Protein AF-0000000080574917 (afdb_homodimer)

Secondary structure (DSSP, 8-state):
---SS-HHHHHHHHHHHHHHHHHHHHHHHHHHHHTT--HHHHHHHHHH---BEEGGGGSB-B-SS-B---TT---SHHHHHHHHHHHHHHHS---EEE-EETTT--S-HHHHHHHHHHTT-EE--EEEE-SSPPTT-SS--TT-STT-SSHHHHHHHHHHHHHHHHHHHHHT--EEEEE---EESSTTSS-HHHHHHHHHHHHHHHHHHS-TT-EEEEE--SSSS-SSEETT-SHHHHHHHHHHH-TTEEEEEETTSS-TT--HHHHHHHHHHTT-EEEEEE-B-SSSS--BPTTSS-HHHHHHHHHHHHHHHHHHGGG---EEEE---BSSS-HHHHHHHHHHHHHHHHHHHHTS-HHHHHHHHHTT-HHHHHHHHHH-/---SS-HHHHHHHHHHHHHHHHHHHHHHHHHHHHTT--HHHHHHHHHH---BEEGGGGSB-B-SS-B---TT---SHHHHHHHHHHHHHHHS---EEE-EETTT--S-HHHHHHHHHHTT-EE--EEEE-SSPPTT-SS--TT-STT-SSHHHHHHHHHHHHHHHHHHHHHT--EEEEE---EESSTTSS-HHHHHHHHHHHHHHHHHHS-TT-EEEEE--SSSS-SSEETT-SHHHHHHHHHHH-TTEEEEEETTSS-TT--HHHHHHHHHHTT-EEEEEE-B-SSSS--BPTTSS-HHHHHHHHHHHHHHHHHHGGG---EEEE---BSSS-HHHHHHHHHHHHHHHHHHHHTS-HHHHHHHHHTT-HHHHHHHHHH-

pLDDT: mean 95.9, std 3.7, range [70.69, 98.88]

Nearest PDB structures (foldseek):
  3m0y-assembly1_D  TM=9.945E-01  e=2.622E-53  Stutzerimonas stutzeri
  3itl-assembly1_C  TM=9.958E-01  e=3.123E-52  Stutzerimonas stutzeri
  3m0v-assembly1_C  TM=9.953E-01  e=8.233E-52  Stutzerimonas stutzeri
  3m0m-assembly1_C  TM=9.959E-01  e=1.267E-51  Stutzerimonas stutzeri
  4gjj-assembly1_B  TM=9.927E-01  e=5.647E-52  Stutzerimonas stutzeri

Organism: Ricinus communis (NCBI:txid3988)

Foldseek 3Di:
DDAPDDPVVVVVVCVVCVVVVVVVLVVVQVVLVVVVHHSVVLVVVLLPAAAAEELQLQFFDDDPVDFDGDPPGDPASLSSLNLQLNLCVVQVHHQEYEYEPPRHPDPDLLVVLVSSVVSNHAYEAYEYDLAADDVPRPDGCPQHALQDPDPVSNVSSLVRLLVRLVSCVSRPYAEYEYDIQHDAQDPPSDPLVSSLVSNLVSVLSSLVSHDPRHAYEYEAAQCPPHHPDDNRRDLVSQVVSQVVNDLRYAYEEEQQRDDPPDLVLVSLLVRLVVNRAAAYAAADDDHGPQQAAGCPVPLLSLLSNLLSVVVSCVVVDPVSDHHHYYGGHHRPDNSSVSVSRNSVSNSVSNSLSVSQPVVVLVVCVVVVVPVVNVVSSVVD/DDAPDDPVVVVVVCVVCVVVVVVVLVVVQVVLVVVVHHSVVLVVVLLPAAAAEELQLQFFDDDPVDFDGDPQGDPASLSSLNLQLNLCVVQVHHQEYEYEPPRHPDPDLLVVLVSSVVSNHAYEAYEYDLAADDVPDDDGCPQHAQQDPDPVSNVSSLVRLLVRLVSCVSRPYAEYEYDIQHDAQDPPSDPLVSSLVSNLVSVLSSLVSHDPRHAYEYEAAQCPPHHPDDNRRDLVSQVVSQVVNDLRYAYEEEPQRDDPPDLVLVSLLVRLVVNRAAAYAAADDDHGPQQAAGCPVPLLSLLSNLLSVVVSCVVVDPVSDHHHYYGGHHRPDNSSVSVSRNSVSNSVSNSLSVSQPVVVLVVCVVVVVPVVNVVSSVVD

Sequence (760 aa):
MTTLIDAGLVADHNAKLASQLEADYEALGGMLARRGQDIEALTALAQRFAVAVPSWGVGTGGTRFARFPGRGEPRNVFEKLDDCAVINQLTRATPAVSPHFPWDKPTDAKELRQKADDLGLAFDAVNSNTFQDQQGQEHTYKYGSLTATSSATRAQAVKHNIECIELGRELGSKALTVWVGDGANFPGQHNLRGALERYLDSMREIYAALPDDWNVFLEHKLFEPAFYATTIADWGTSFACATALGPKAKCLVDLGHHAPNTNIEMIVARLAQFGKLGGFHFNDSKYGDDDLDSGSINPFQLFLVFNELADAALREGPAFKPAYMLDQSHNVTDPVESLMNSAVEVQRAYVQAALVDRAQLAGLQESNDVLLSAQALKQAMTTLIDAGLVADHNAKLASQLEADYEALGGMLARRGQDIEALTALAQRFAVAVPSWGVGTGGTRFARFPGRGEPRNVFEKLDDCAVINQLTRATPAVSPHFPWDKPTDAKELRQKADDLGLAFDAVNSNTFQDQQGQEHTYKYGSLTATSSATRAQAVKHNIECIELGRELGSKALTVWVGDGANFPGQHNLRGALERYLDSMREIYAALPDDWNVFLEHKLFEPAFYATTIADWGTSFACATALGPKAKCLVDLGHHAPNTNIEMIVARLAQFGKLGGFHFNDSKYGDDDLDSGSINPFQLFLVFNELADAALREGPAFKPAYMLDQSHNVTDPVESLMNSAVEVQRAYVQAALVDRAQLAGLQESNDVLLSAQALKQA

Solvent-accessible surface area (backbone atoms only — not comparable to full-atom values): 38764 Å² total; per-residue (Å²): 112,62,68,88,61,59,64,64,59,53,48,54,57,46,60,74,47,42,64,61,52,50,51,51,50,50,54,50,34,53,56,35,45,77,71,76,39,57,52,67,60,50,50,52,51,52,65,69,44,64,35,24,40,35,48,74,23,56,28,63,26,64,57,101,83,50,66,56,76,64,89,85,56,53,88,45,58,70,47,32,49,51,55,47,36,48,42,18,73,74,64,66,34,31,52,24,35,24,46,44,35,71,86,46,62,64,98,45,56,65,58,52,38,48,53,30,50,46,42,58,35,46,43,40,46,28,30,44,64,42,64,59,72,57,91,88,54,89,58,68,29,89,76,13,18,49,40,25,77,47,64,66,30,22,49,54,40,36,50,49,44,47,49,43,50,53,53,26,52,67,46,62,24,49,32,38,36,48,50,69,45,30,49,20,70,45,68,46,31,53,56,64,50,59,35,49,51,36,30,50,55,39,46,47,57,42,58,70,67,49,57,90,82,31,36,37,26,37,38,34,34,42,54,68,79,12,74,56,39,26,70,38,29,35,70,38,53,26,47,54,50,20,62,74,70,36,92,47,31,15,26,32,48,42,67,23,28,56,54,63,89,61,56,60,43,55,50,54,28,51,29,48,73,72,71,29,53,32,28,36,31,46,24,17,54,91,90,35,79,57,28,34,46,30,44,72,79,49,42,66,57,49,28,47,38,32,38,41,49,52,52,44,36,68,72,59,35,87,77,55,69,60,44,46,26,43,43,45,42,27,46,88,55,59,24,60,61,45,51,42,51,20,52,50,42,52,49,48,23,51,49,35,36,68,56,41,57,59,69,59,41,50,51,27,32,64,69,62,38,49,69,58,11,30,45,46,59,69,69,66,112,62,69,88,63,58,64,65,58,54,50,54,57,47,58,75,47,42,64,62,52,51,51,50,50,49,54,50,33,54,56,35,45,77,71,77,39,56,53,67,60,50,51,52,50,53,65,69,46,66,34,24,40,36,50,74,22,56,28,63,27,65,58,101,84,51,67,56,78,65,88,82,57,54,90,47,58,70,47,32,48,51,54,46,37,48,42,19,71,73,64,65,35,32,52,25,34,24,48,44,36,72,86,47,62,63,96,45,55,64,58,51,38,48,53,31,52,46,42,59,37,46,44,40,44,29,31,44,62,44,64,59,72,56,91,89,54,90,58,68,28,88,75,14,17,48,39,24,77,47,64,66,30,22,50,53,39,36,50,50,47,46,50,44,51,53,53,26,51,67,46,60,26,49,33,39,37,47,51,68,46,32,50,21,70,45,69,44,30,52,56,66,49,59,35,49,52,37,30,49,57,37,47,47,58,42,58,70,68,50,56,90,83,31,36,38,26,36,37,34,33,41,54,68,80,12,74,56,38,26,71,39,28,34,69,39,54,26,46,53,50,20,63,73,70,36,90,47,30,16,28,31,48,41,67,22,28,56,54,62,90,60,58,61,45,55,50,53,27,50,29,47,74,72,71,29,53,33,28,36,31,46,24,18,52,90,89,36,78,58,27,34,48,30,44,72,78,50,42,66,58,50,28,48,38,32,38,40,49,51,53,45,35,68,74,58,36,89,78,55,70,60,43,45,26,44,44,44,42,27,44,90,53,60,25,59,60,44,52,42,52,20,53,49,40,52,49,49,22,51,48,36,35,68,55,42,56,60,69,60,40,50,52,27,34,64,69,62,38,49,69,60,11,30,45,46,60,68,70,66

InterPro domains:
  IPR013022 Xylose isomerase-like, TIM barrel domain [PF01261] (100-291)
  IPR036237 Xylose isomerase-like superfamily [SSF51658] (48-379)
  IPR050337 L-rhamnose isomerase [PTHR30268] (18-380)

Radius of gyration: 29.16 Å; Cα contacts (8 Å, |Δi|>4): 1435; chains: 2; bounding box: 65×93×61 Å

Structure (mmCIF, N/CA/C/O backbone):
data_AF-0000000080574917-model_v1
#
loop_
_entity.id
_entity.type
_entity.pdbx_description
1 polymer 'Xylose isomerase-like TIM barrel domain-containing protein'
#
loop_
_atom_site.group_PDB
_atom_site.id
_atom_site.type_symbol
_atom_site.label_atom_id
_atom_site.label_alt_id
_atom_site.label_comp_id
_atom_site.label_asym_id
_atom_site.label_entity_id
_atom_site.label_seq_id
_atom_site.pdbx_PDB_ins_code
_atom_site.Cartn_x
_atom_site.Cartn_y
_atom_site.Cartn_z
_atom_site.occupancy
_atom_site.B_iso_or_equiv
_atom_site.auth_seq_id
_atom_site.auth_comp_id
_atom_site.auth_asym_id
_atom_site.auth_atom_id
_atom_site.pdbx_PDB_model_num
ATOM 1 N N . MET A 1 1 ? -6.426 42.688 14.945 1 70.94 1 MET A N 1
ATOM 2 C CA . MET A 1 1 ? -6.539 41.312 15.391 1 70.94 1 MET A CA 1
ATOM 3 C C . MET A 1 1 ? -6.77 41.25 16.891 1 70.94 1 MET A C 1
ATOM 5 O O . MET A 1 1 ? -6.031 41.844 17.672 1 70.94 1 MET A O 1
ATOM 9 N N . THR A 1 2 ? -7.926 40.719 17.203 1 81.25 2 THR A N 1
ATOM 10 C CA . THR A 1 2 ? -8.242 40.531 18.625 1 81.25 2 THR A CA 1
ATOM 11 C C . THR A 1 2 ? -7.426 39.375 19.203 1 81.25 2 THR A C 1
ATOM 13 O O . THR A 1 2 ? -7.355 38.312 18.625 1 81.25 2 THR A O 1
ATOM 16 N N . THR A 1 3 ? -6.66 39.75 20.281 1 85.94 3 THR A N 1
ATOM 17 C CA . THR A 1 3 ? -5.914 38.719 20.984 1 85.94 3 THR A CA 1
ATOM 18 C C . THR A 1 3 ? -6.625 38.312 22.281 1 85.94 3 THR A C 1
ATOM 20 O O . THR A 1 3 ? -7.207 39.156 22.953 1 85.94 3 THR A O 1
ATOM 23 N N . LEU A 1 4 ? -6.598 37.031 22.484 1 87.75 4 LEU A N 1
ATOM 24 C CA . LEU A 1 4 ? -7.328 36.531 23.641 1 87.75 4 LEU A CA 1
ATOM 25 C C . LEU A 1 4 ? -6.445 36.531 24.891 1 87.75 4 LEU A C 1
ATOM 27 O O . LEU A 1 4 ? -6.945 36.625 26.016 1 87.75 4 LEU A O 1
ATOM 31 N N . ILE A 1 5 ? -5.207 36.312 24.734 1 91.69 5 ILE A N 1
ATOM 32 C CA . ILE A 1 5 ? -4.246 36.531 25.812 1 91.69 5 ILE A CA 1
ATOM 33 C C . ILE A 1 5 ? -3.664 37.938 25.719 1 91.69 5 ILE A C 1
ATOM 35 O O . ILE A 1 5 ? -3.277 38.406 24.641 1 91.69 5 ILE A O 1
ATOM 39 N N . ASP A 1 6 ? -3.553 38.5 26.844 1 94.06 6 ASP A N 1
ATOM 40 C CA . ASP A 1 6 ? -3.043 39.875 26.906 1 94.06 6 ASP A CA 1
ATOM 41 C C . ASP A 1 6 ? -1.64 39.938 26.312 1 94.06 6 ASP A C 1
ATOM 43 O O . ASP A 1 6 ? -0.731 39.25 26.734 1 94.06 6 ASP A O 1
ATOM 47 N N . ALA A 1 7 ? -1.527 40.875 25.391 1 92.69 7 ALA A N 1
ATOM 48 C CA . ALA A 1 7 ? -0.253 41.031 24.703 1 92.69 7 ALA A CA 1
ATOM 49 C C . ALA A 1 7 ? 0.843 41.5 25.656 1 92.69 7 ALA A C 1
ATOM 51 O O . ALA A 1 7 ? 2.006 41.125 25.5 1 92.69 7 ALA A O 1
ATOM 52 N N . GLY A 1 8 ? 0.473 42.312 26.562 1 94.31 8 GLY A N 1
ATOM 53 C CA . GLY A 1 8 ? 1.434 42.75 27.562 1 94.31 8 GLY A CA 1
ATOM 54 C C . GLY A 1 8 ? 1.952 41.625 28.438 1 94.31 8 GLY A C 1
ATOM 55 O O . GLY A 1 8 ? 3.146 41.562 28.734 1 94.31 8 GLY A O 1
ATOM 56 N N . LEU A 1 9 ? 1.037 40.812 28.781 1 95.12 9 LEU A N 1
ATOM 57 C CA . LEU A 1 9 ? 1.429 39.656 29.578 1 95.12 9 LEU A CA 1
ATOM 58 C C . LEU A 1 9 ? 2.416 38.781 28.828 1 95.12 9 LEU A C 1
ATOM 60 O O . LEU A 1 9 ? 3.412 38.344 29.391 1 95.12 9 LEU A O 1
ATOM 64 N N . VAL A 1 10 ? 2.121 38.531 27.625 1 93.81 10 VAL A N 1
ATOM 65 C CA . VAL A 1 10 ? 3.002 37.719 26.781 1 93.81 10 VAL A CA 1
ATOM 66 C C . VAL A 1 10 ? 4.359 38.406 26.656 1 93.81 10 VAL A C 1
ATOM 68 O O . VAL A 1 10 ? 5.402 37.781 26.797 1 93.81 10 VAL A O 1
ATOM 71 N N . ALA A 1 11 ? 4.359 39.688 26.422 1 95.19 11 ALA A N 1
ATOM 72 C CA . ALA A 1 11 ? 5.59 40.469 26.281 1 95.19 11 ALA A CA 1
ATOM 73 C C . ALA A 1 11 ? 6.418 40.406 27.562 1 95.19 11 ALA A C 1
ATOM 75 O O . ALA A 1 11 ? 7.645 40.281 27.516 1 95.19 11 ALA A O 1
ATOM 76 N N . ASP A 1 12 ? 5.758 40.531 28.656 1 96.56 12 ASP A N 1
ATOM 77 C CA . ASP A 1 12 ? 6.438 40.469 29.953 1 96.56 12 ASP A CA 1
ATOM 78 C C . ASP A 1 12 ? 7.121 39.125 30.156 1 96.56 12 ASP A C 1
ATOM 80 O O . ASP A 1 12 ? 8.258 39.062 30.625 1 96.56 12 ASP A O 1
ATOM 84 N N . HIS A 1 13 ? 6.402 38.156 29.875 1 95.12 13 HIS A N 1
ATOM 85 C CA . HIS A 1 13 ? 6.977 36.844 30.016 1 95.12 13 HIS A CA 1
ATOM 86 C C . HIS A 1 13 ? 8.164 36.656 29.078 1 95.12 13 HIS A C 1
ATOM 88 O O . HIS A 1 13 ? 9.203 36.125 29.484 1 95.12 13 HIS A O 1
ATOM 94 N N . ASN A 1 14 ? 8.062 37.062 27.859 1 94.88 14 ASN A N 1
ATOM 95 C CA . ASN A 1 14 ? 9.125 36.938 26.859 1 94.88 14 ASN A CA 1
ATOM 96 C C . ASN A 1 14 ? 10.367 37.75 27.266 1 94.88 14 ASN A C 1
ATOM 98 O O . ASN A 1 14 ? 11.492 37.312 27.031 1 94.88 14 ASN A O 1
ATOM 102 N N . ALA A 1 15 ? 10.125 38.844 27.828 1 96.81 15 ALA A N 1
ATOM 103 C CA . ALA A 1 15 ? 11.234 39.719 28.234 1 96.81 15 ALA A CA 1
ATOM 104 C C . ALA A 1 15 ? 12.141 39 29.234 1 96.81 15 ALA A C 1
ATOM 106 O O . ALA A 1 15 ? 13.359 39.188 29.219 1 96.81 15 ALA A O 1
ATOM 107 N N . LYS A 1 16 ? 11.57 38.188 30.047 1 96.88 16 LYS A N 1
ATOM 108 C CA . LYS A 1 16 ? 12.328 37.438 31.062 1 96.88 16 LYS A CA 1
ATOM 109 C C . LYS A 1 16 ? 13.242 36.406 30.422 1 96.88 16 LYS A C 1
ATOM 111 O O . LYS A 1 16 ? 14.258 36.031 31 1 96.88 16 LYS A O 1
ATOM 116 N N . LEU A 1 17 ? 12.852 35.969 29.281 1 95 17 LEU A N 1
ATOM 117 C CA . LEU A 1 17 ? 13.57 34.875 28.625 1 95 17 LEU A CA 1
ATOM 118 C C . LEU A 1 17 ? 14.438 35.406 27.484 1 95 17 LEU A C 1
ATOM 120 O O . LEU A 1 17 ? 15.242 34.656 26.922 1 95 17 LEU A O 1
ATOM 124 N N . ALA A 1 18 ? 14.367 36.688 27.156 1 96.38 18 ALA A N 1
ATOM 125 C CA . ALA A 1 18 ? 14.922 37.281 25.938 1 96.38 18 ALA A CA 1
ATOM 126 C C . ALA A 1 18 ? 16.438 37.156 25.906 1 96.38 18 ALA A C 1
ATOM 128 O O . ALA A 1 18 ? 17.016 36.844 24.859 1 96.38 18 ALA A O 1
ATOM 129 N N . SER A 1 19 ? 17.094 37.344 26.984 1 96.38 19 SER A N 1
ATOM 130 C CA . SER A 1 19 ? 18.547 37.312 27.016 1 96.38 19 SER A CA 1
ATOM 131 C C . SER A 1 19 ? 19.094 35.938 26.719 1 96.38 19 SER A C 1
ATOM 133 O O . SER A 1 19 ? 20.062 35.781 25.984 1 96.38 19 SER A O 1
ATOM 135 N N . GLN A 1 20 ? 18.531 35 27.312 1 95.62 20 GLN A N 1
ATOM 136 C CA . GLN A 1 20 ? 18.953 33.625 27.062 1 95.62 20 GLN A CA 1
ATOM 137 C C . GLN A 1 20 ? 18.703 33.219 25.609 1 95.62 20 GLN A C 1
ATOM 139 O O . GLN A 1 20 ? 19.547 32.562 24.984 1 95.62 20 GLN A O 1
ATOM 144 N N . LEU A 1 21 ? 17.531 33.562 25.109 1 94.81 21 LEU A N 1
ATOM 145 C CA . LEU A 1 21 ? 17.203 33.281 23.719 1 94.81 21 LEU A CA 1
ATOM 146 C C . LEU A 1 21 ? 18.203 33.938 22.766 1 94.81 21 LEU A C 1
ATOM 148 O O . LEU A 1 21 ? 18.656 33.281 21.812 1 94.81 21 LEU A O 1
ATOM 152 N N . GLU A 1 22 ? 18.516 35.156 23.031 1 96.56 22 GLU A N 1
ATOM 153 C CA . GLU A 1 22 ? 19.469 35.875 22.188 1 96.56 22 GLU A CA 1
ATOM 154 C C . GLU A 1 22 ? 20.844 35.219 22.219 1 96.56 22 GLU A C 1
ATOM 156 O O . GLU A 1 22 ? 21.5 35.094 21.188 1 96.56 22 GLU A O 1
ATOM 161 N N . ALA A 1 23 ? 21.266 34.781 23.328 1 96.75 23 ALA A N 1
ATOM 162 C CA . ALA A 1 23 ? 22.547 34.094 23.453 1 96.75 23 ALA A CA 1
ATOM 163 C C . ALA A 1 23 ? 22.562 32.812 22.656 1 96.75 23 ALA A C 1
ATOM 165 O O . ALA A 1 23 ? 23.531 32.531 21.938 1 96.75 23 ALA A O 1
ATOM 166 N N . ASP A 1 24 ? 21.547 32.094 22.844 1 95.88 24 ASP A N 1
ATOM 167 C CA . ASP A 1 24 ? 21.438 30.828 22.109 1 95.88 24 ASP A CA 1
ATOM 168 C C . ASP A 1 24 ? 21.375 31.062 20.609 1 95.88 24 ASP A C 1
ATOM 170 O O . ASP A 1 24 ? 21.984 30.312 19.828 1 95.88 24 ASP A O 1
ATOM 174 N N . TYR A 1 25 ? 20.578 32.031 20.203 1 96.81 25 TYR A N 1
ATOM 175 C CA . TYR A 1 25 ? 20.438 32.375 18.797 1 96.81 25 TYR A CA 1
ATOM 176 C C . TYR A 1 25 ? 21.797 32.75 18.203 1 96.81 25 TYR A C 1
ATOM 178 O O . TYR A 1 25 ? 22.141 32.281 17.109 1 96.81 25 TYR A O 1
ATOM 186 N N . GLU A 1 26 ? 22.547 33.5 18.906 1 97 26 GLU A N 1
ATOM 187 C CA . GLU A 1 26 ? 23.859 33.906 18.438 1 97 26 GLU A CA 1
ATOM 188 C C . GLU A 1 26 ? 24.812 32.719 18.344 1 97 26 GLU A C 1
ATOM 190 O O . GLU A 1 26 ? 25.562 32.594 17.375 1 97 26 GLU A O 1
ATOM 195 N N . ALA A 1 27 ? 24.797 31.953 19.328 1 96.56 27 ALA A N 1
ATOM 196 C CA . ALA A 1 27 ? 25.641 30.766 19.328 1 96.56 27 ALA A CA 1
ATOM 197 C C . ALA A 1 27 ? 25.312 29.844 18.156 1 96.56 27 ALA A C 1
ATOM 199 O O . ALA A 1 27 ? 26.203 29.375 17.453 1 96.56 27 ALA A O 1
ATOM 200 N N . LEU A 1 28 ? 24.031 29.625 17.969 1 95.88 28 LEU A N 1
ATOM 201 C CA . LEU A 1 28 ? 23.562 28.797 16.859 1 95.88 28 LEU A CA 1
ATOM 202 C C . LEU A 1 28 ? 23.938 29.438 15.523 1 95.88 28 LEU A C 1
ATOM 204 O O . LEU A 1 28 ? 24.344 28.734 14.594 1 95.88 28 LEU A O 1
ATOM 208 N N . GLY A 1 29 ? 23.719 30.688 15.461 1 96.88 29 GLY A N 1
ATOM 209 C CA . GLY A 1 29 ? 24.109 31.406 14.25 1 96.88 29 GLY A CA 1
ATOM 210 C C . GLY A 1 29 ? 25.562 31.219 13.883 1 96.88 29 GLY A C 1
ATOM 211 O O . GLY A 1 29 ? 25.906 31.031 12.711 1 96.88 29 GLY A O 1
ATOM 212 N N . GLY A 1 30 ? 26.469 31.312 14.828 1 96.06 30 GLY A N 1
ATOM 213 C CA . GLY A 1 30 ? 27.891 31.062 14.586 1 96.06 30 GLY A CA 1
ATOM 214 C C . GLY A 1 30 ? 28.172 29.656 14.086 1 96.06 30 GLY A C 1
ATOM 215 O O . GLY A 1 30 ? 28.938 29.469 13.141 1 96.06 30 GLY A O 1
ATOM 216 N N . MET A 1 31 ? 27.594 28.734 14.703 1 93.94 31 MET A N 1
ATOM 217 C CA . MET A 1 31 ? 27.766 27.344 14.297 1 93.94 31 MET A CA 1
ATOM 218 C C . MET A 1 31 ? 27.281 27.141 12.867 1 93.94 31 MET A C 1
ATOM 220 O O . MET A 1 31 ? 27.969 26.5 12.062 1 93.94 31 MET A O 1
ATOM 224 N N . LEU A 1 32 ? 26.094 27.609 12.578 1 95.62 32 LEU A N 1
ATOM 225 C CA . LEU A 1 32 ? 25.484 27.469 11.258 1 95.62 32 LEU A CA 1
ATOM 226 C C . LEU A 1 32 ? 26.344 28.156 10.195 1 95.62 32 LEU A C 1
ATOM 228 O O . LEU A 1 32 ? 26.531 27.625 9.102 1 95.62 32 LEU A O 1
ATOM 232 N N . ALA A 1 33 ? 26.891 29.266 10.57 1 95.56 33 ALA A N 1
ATOM 233 C CA . ALA A 1 33 ? 27.734 30 9.633 1 95.56 33 ALA A CA 1
ATOM 234 C C . ALA A 1 33 ? 28.969 29.188 9.25 1 95.56 33 ALA A C 1
ATOM 236 O O . ALA A 1 33 ? 29.406 29.219 8.094 1 95.56 33 ALA A O 1
ATOM 237 N N . ARG A 1 34 ? 29.484 28.438 10.133 1 94.12 34 ARG A N 1
ATOM 238 C CA . ARG A 1 34 ? 30.656 27.609 9.867 1 94.12 34 ARG A CA 1
ATOM 239 C C . ARG A 1 34 ? 30.312 26.453 8.93 1 94.12 34 ARG A C 1
ATOM 241 O O . ARG A 1 34 ? 31.203 25.859 8.305 1 94.12 34 ARG A O 1
ATOM 248 N N . ARG A 1 35 ? 29.047 26.234 8.812 1 90.88 35 ARG A N 1
ATOM 249 C CA . ARG A 1 35 ? 28.578 25.156 7.934 1 90.88 35 ARG A CA 1
ATOM 250 C C . ARG A 1 35 ? 27.984 25.734 6.645 1 90.88 35 ARG A C 1
ATOM 252 O O . ARG A 1 35 ? 27.328 25.016 5.891 1 90.88 35 ARG A O 1
ATOM 259 N N . GLY A 1 36 ? 28.094 27 6.516 1 92.38 36 GLY A N 1
ATOM 260 C CA . GLY A 1 36 ? 27.641 27.625 5.293 1 92.38 36 GLY A CA 1
ATOM 261 C C . GLY A 1 36 ? 26.141 27.938 5.309 1 92.38 36 GLY A C 1
ATOM 262 O O . GLY A 1 36 ? 25.531 28.094 4.254 1 92.38 36 GLY A O 1
ATOM 263 N N . GLN A 1 37 ? 25.578 27.984 6.535 1 94.69 37 GLN A N 1
ATOM 264 C CA . GLN A 1 37 ? 24.141 28.266 6.684 1 94.69 37 GLN A CA 1
ATOM 265 C C . GLN A 1 37 ? 23.906 29.625 7.312 1 94.69 37 GLN A C 1
ATOM 267 O O . GLN A 1 37 ? 24.688 30.062 8.164 1 94.69 37 GLN A O 1
ATOM 272 N N . ASP A 1 38 ? 22.875 30.297 6.836 1 96.94 38 ASP A N 1
ATOM 273 C CA . ASP A 1 38 ? 22.5 31.609 7.348 1 96.94 38 ASP A CA 1
ATOM 274 C C . ASP A 1 38 ? 21.281 31.516 8.273 1 96.94 38 ASP A C 1
ATOM 276 O O . ASP A 1 38 ? 20.172 31.25 7.812 1 96.94 38 ASP A O 1
ATOM 280 N N . ILE A 1 39 ? 21.469 31.797 9.492 1 96.75 39 ILE A N 1
ATOM 281 C CA . ILE A 1 39 ? 20.406 31.641 10.484 1 96.75 39 ILE A CA 1
ATOM 282 C C . ILE A 1 39 ? 19.25 32.594 10.148 1 96.75 39 ILE A C 1
ATOM 284 O O . ILE A 1 39 ? 18.094 32.281 10.422 1 96.75 39 ILE A O 1
ATOM 288 N N . GLU A 1 40 ? 19.562 33.75 9.562 1 97.94 40 GLU A N 1
ATOM 289 C CA . GLU A 1 40 ? 18.5 34.688 9.203 1 97.94 40 GLU A CA 1
ATOM 290 C C . GLU A 1 40 ? 17.609 34.094 8.109 1 97.94 40 GLU A C 1
ATOM 292 O O . GLU A 1 40 ? 16.391 34.281 8.141 1 97.94 40 GLU A O 1
ATOM 297 N N . ALA A 1 41 ? 18.219 33.5 7.16 1 97.44 41 ALA A N 1
ATOM 298 C CA . ALA A 1 41 ? 17.469 32.844 6.094 1 97.44 41 ALA A CA 1
ATOM 299 C C . ALA A 1 41 ? 16.594 31.719 6.648 1 97.44 41 ALA A C 1
ATOM 301 O O . ALA A 1 41 ? 15.445 31.547 6.234 1 97.44 41 ALA A O 1
ATOM 302 N N . LEU A 1 42 ? 17.125 30.922 7.559 1 97 42 LEU A N 1
ATOM 303 C CA . LEU A 1 42 ? 16.391 29.828 8.18 1 97 42 LEU A CA 1
ATOM 304 C C . LEU A 1 42 ? 15.234 30.359 9.023 1 97 42 LEU A C 1
ATOM 306 O O . LEU A 1 42 ? 14.148 29.766 9.039 1 97 42 LEU A O 1
ATOM 310 N N . THR A 1 43 ? 15.508 31.422 9.75 1 97.5 43 THR A N 1
ATOM 311 C CA . THR A 1 43 ? 14.461 32.031 10.555 1 97.5 43 THR A CA 1
ATOM 312 C C . THR A 1 43 ? 13.336 32.562 9.672 1 97.5 43 THR A C 1
ATOM 314 O O . THR A 1 43 ? 12.156 32.375 9.992 1 97.5 43 THR A O 1
ATOM 317 N N . ALA A 1 44 ? 13.711 33.188 8.547 1 97.62 44 ALA A N 1
ATOM 318 C CA . ALA A 1 44 ? 12.711 33.656 7.594 1 97.62 44 ALA A CA 1
ATOM 319 C C . ALA A 1 44 ? 11.883 32.5 7.047 1 97.62 44 ALA A C 1
ATOM 321 O O . ALA A 1 44 ? 10.672 32.625 6.844 1 97.62 44 ALA A O 1
ATOM 322 N N . LEU A 1 45 ? 12.57 31.422 6.793 1 96.56 45 LEU A N 1
ATOM 323 C CA . LEU A 1 45 ? 11.891 30.219 6.332 1 96.56 45 LEU A CA 1
ATOM 324 C C . LEU A 1 45 ? 10.875 29.734 7.363 1 96.56 45 LEU A C 1
ATOM 326 O O . LEU A 1 45 ? 9.742 29.391 7.012 1 96.56 45 LEU A O 1
ATOM 330 N N . ALA A 1 46 ? 11.258 29.688 8.586 1 97.06 46 ALA A N 1
ATOM 331 C CA . ALA A 1 46 ? 10.375 29.281 9.68 1 97.06 46 ALA A CA 1
ATOM 332 C C . ALA A 1 46 ? 9.156 30.188 9.766 1 97.06 46 ALA A C 1
ATOM 334 O O . ALA A 1 46 ? 8.039 29.734 10.016 1 97.06 46 ALA A O 1
ATOM 335 N N . GLN A 1 47 ? 9.383 31.453 9.492 1 96.69 47 GLN A N 1
ATOM 336 C CA . GLN A 1 47 ? 8.328 32.469 9.609 1 96.69 47 GLN A CA 1
ATOM 337 C C . GLN A 1 47 ? 7.273 32.281 8.523 1 96.69 47 GLN A C 1
ATOM 339 O O . GLN A 1 47 ? 6.109 32.625 8.711 1 96.69 47 GLN A O 1
ATOM 344 N N . ARG A 1 48 ? 7.652 31.656 7.457 1 95 48 ARG A N 1
ATOM 345 C CA . ARG A 1 48 ? 6.742 31.484 6.324 1 95 48 ARG A CA 1
ATOM 346 C C . ARG A 1 48 ? 5.965 30.188 6.441 1 95 48 ARG A C 1
ATOM 348 O O . ARG A 1 48 ? 4.977 29.969 5.727 1 95 48 ARG A O 1
ATOM 355 N N . PHE A 1 49 ? 6.402 29.344 7.305 1 96.88 49 PHE A N 1
ATOM 356 C CA . PHE A 1 49 ? 5.758 28.047 7.465 1 96.88 49 PHE A CA 1
ATOM 357 C C . PHE A 1 49 ? 4.383 28.203 8.109 1 96.88 49 PHE A C 1
ATOM 359 O O . PHE A 1 49 ? 4.199 29.031 9 1 96.88 49 PHE A O 1
ATOM 366 N N . ALA A 1 50 ? 3.412 27.453 7.645 1 97.81 50 ALA A N 1
ATOM 367 C CA . ALA A 1 50 ? 2.084 27.406 8.258 1 97.81 50 ALA A CA 1
ATOM 368 C C . ALA A 1 50 ? 1.517 26 8.25 1 97.81 50 ALA A C 1
ATOM 370 O O . ALA A 1 50 ? 1.699 25.25 7.281 1 97.81 50 ALA A O 1
ATOM 371 N N . VAL A 1 51 ? 0.872 25.625 9.297 1 98.62 51 VAL A N 1
ATOM 372 C CA . VAL A 1 51 ? 0.132 24.359 9.414 1 98.62 51 VAL A CA 1
ATOM 373 C C . VAL A 1 51 ? -1.229 24.625 10.055 1 98.62 51 VAL A C 1
ATOM 375 O O . VAL A 1 51 ? -1.333 25.391 11.016 1 98.62 51 VAL A O 1
ATOM 378 N N . ALA A 1 52 ? -2.244 24.078 9.5 1 98.69 52 ALA A N 1
ATOM 379 C CA . ALA A 1 52 ? -3.598 24.328 9.992 1 98.69 52 ALA A CA 1
ATOM 380 C C . ALA A 1 52 ? -3.889 23.469 11.227 1 98.69 52 ALA A C 1
ATOM 382 O O . ALA A 1 52 ? -3.291 22.406 11.406 1 98.69 52 ALA A O 1
ATOM 383 N N . VAL A 1 53 ? -4.812 24 12.008 1 98.25 53 VAL A N 1
ATOM 384 C CA . VAL A 1 53 ? -5.273 23.281 13.195 1 98.25 53 VAL A CA 1
ATOM 385 C C . VAL A 1 53 ? -6.672 22.719 12.945 1 98.25 53 VAL A C 1
ATOM 387 O O . VAL A 1 53 ? -7.531 23.391 12.375 1 98.25 53 VAL A O 1
ATOM 390 N N . PRO A 1 54 ? -6.816 21.453 13.32 1 97.81 54 PRO A N 1
ATOM 391 C CA . PRO A 1 54 ? -8.172 20.906 13.203 1 97.81 54 PRO A CA 1
ATOM 392 C C . PRO A 1 54 ? -9.117 21.438 14.281 1 97.81 54 PRO A C 1
ATOM 394 O O . PRO A 1 54 ? -8.789 21.406 15.469 1 97.81 54 PRO A O 1
ATOM 397 N N . SER A 1 55 ? -10.32 21.844 13.906 1 97.25 55 SER A N 1
ATOM 398 C CA . SER A 1 55 ? -11.297 22.344 14.867 1 97.25 55 SER A CA 1
ATOM 399 C C . SER A 1 55 ? -11.609 21.281 15.922 1 97.25 55 SER A C 1
ATOM 401 O O . SER A 1 55 ? -11.789 21.609 17.094 1 97.25 55 SER A O 1
ATOM 403 N N . TRP A 1 56 ? -11.609 20.078 15.562 1 94.81 56 TRP A N 1
ATOM 404 C CA . TRP A 1 56 ? -11.984 19 16.469 1 94.81 56 TRP A CA 1
ATOM 405 C C . TRP A 1 56 ? -10.859 18.688 17.453 1 94.81 56 TRP A C 1
ATOM 407 O O . TRP A 1 56 ? -11.07 18.016 18.469 1 94.81 56 TRP A O 1
ATOM 417 N N . GLY A 1 57 ? -9.672 19.203 17.141 1 95.5 57 GLY A N 1
ATOM 418 C CA . GLY A 1 57 ? -8.508 18.891 17.969 1 95.5 57 GLY A CA 1
ATOM 419 C C . GLY A 1 57 ? -8.43 19.734 19.219 1 95.5 57 GLY A C 1
ATOM 420 O O . GLY A 1 57 ? -7.637 19.453 20.125 1 95.5 57 GLY A O 1
ATOM 421 N N . VAL A 1 58 ? -9.211 20.781 19.375 1 95.56 58 VAL A N 1
ATOM 422 C CA . VAL A 1 58 ? -9.109 21.688 20.516 1 95.56 58 VAL A CA 1
ATOM 423 C C . VAL A 1 58 ? -10.031 21.203 21.625 1 95.56 58 VAL A C 1
ATOM 425 O O . VAL A 1 58 ? -10.047 21.781 22.719 1 95.56 58 VAL A O 1
ATOM 428 N N . GLY A 1 59 ? -10.812 20.203 21.391 1 92.12 59 GLY A N 1
ATOM 429 C CA . GLY A 1 59 ? -11.547 19.5 22.438 1 92.12 59 GLY A CA 1
ATOM 430 C C . GLY A 1 59 ? -10.883 18.188 22.859 1 92.12 59 GLY A C 1
ATOM 431 O O . GLY A 1 59 ? -10.055 17.656 22.125 1 92.12 59 GLY A O 1
ATOM 432 N N . THR A 1 60 ? -11.281 17.812 24.094 1 89.88 60 THR A N 1
ATOM 433 C CA . THR A 1 60 ? -10.734 16.547 24.562 1 89.88 60 THR A CA 1
ATOM 434 C C . THR A 1 60 ? -11.289 15.375 23.75 1 89.88 60 THR A C 1
ATOM 436 O O . THR A 1 60 ? -12.5 15.289 23.531 1 89.88 60 THR A O 1
ATOM 439 N N . GLY A 1 61 ? -10.32 14.602 23.266 1 88.56 61 GLY A N 1
ATOM 440 C CA . GLY A 1 61 ? -10.727 13.391 22.562 1 88.56 61 GLY A CA 1
ATOM 441 C C . GLY A 1 61 ? -11.117 12.266 23.516 1 88.56 61 GLY A C 1
ATOM 442 O O . GLY A 1 61 ? -11.469 12.508 24.672 1 88.56 61 GLY A O 1
ATOM 443 N N . GLY A 1 62 ? -11.258 11.086 22.953 1 84.38 62 GLY A N 1
ATOM 444 C CA . GLY A 1 62 ? -11.586 9.922 23.766 1 84.38 62 GLY A CA 1
ATOM 445 C C . GLY A 1 62 ? -11.164 8.609 23.141 1 84.38 62 GLY A C 1
ATOM 446 O O . GLY A 1 62 ? -10.602 8.602 22.047 1 84.38 62 GLY A O 1
ATOM 447 N N . THR A 1 63 ? -11.148 7.648 24.078 1 79.38 63 THR A N 1
ATOM 448 C CA . THR A 1 63 ? -10.992 6.273 23.625 1 79.38 63 THR A CA 1
ATOM 449 C C . THR A 1 63 ? -12.344 5.574 23.531 1 79.38 63 THR A C 1
ATOM 451 O O . THR A 1 63 ? -13.383 6.191 23.781 1 79.38 63 THR A O 1
ATOM 454 N N . ARG A 1 64 ? -12.297 4.379 22.984 1 78.69 64 ARG A N 1
ATOM 455 C CA . ARG A 1 64 ? -13.523 3.584 22.953 1 78.69 64 ARG A CA 1
ATOM 456 C C . ARG A 1 64 ? -14.039 3.318 24.375 1 78.69 64 ARG A C 1
ATOM 458 O O . ARG A 1 64 ? -15.188 2.93 24.547 1 78.69 64 ARG A O 1
ATOM 465 N N . PHE A 1 65 ? -13.195 3.6 25.406 1 77.69 65 PHE A N 1
ATOM 466 C CA . PHE A 1 65 ? -13.508 3.193 26.766 1 77.69 65 PHE A CA 1
ATOM 467 C C . PHE A 1 65 ? -13.852 4.402 27.625 1 77.69 65 PHE A C 1
ATOM 469 O O . PHE A 1 65 ? -14.625 4.293 28.594 1 77.69 65 PHE A O 1
ATOM 476 N N . ALA A 1 66 ? -13.141 5.504 27.312 1 75.56 66 ALA A N 1
ATOM 477 C CA . ALA A 1 66 ? -13.297 6.598 28.266 1 75.56 66 ALA A CA 1
ATOM 478 C C . ALA A 1 66 ? -12.945 7.938 27.609 1 75.56 66 ALA A C 1
ATOM 480 O O . ALA A 1 66 ? -12.312 7.977 26.562 1 75.56 66 ALA A O 1
ATOM 481 N N . ARG A 1 67 ? -13.539 8.992 28.109 1 86.25 67 ARG A N 1
ATOM 482 C CA . ARG A 1 67 ? -13.18 10.383 27.859 1 86.25 67 ARG A CA 1
ATOM 483 C C . ARG A 1 67 ? -12.961 11.148 29.156 1 86.25 67 ARG A C 1
ATOM 485 O O . ARG A 1 67 ? -13.625 10.875 30.156 1 86.25 67 ARG A O 1
ATOM 492 N N . PHE A 1 68 ? -11.945 12.023 29.219 1 86.88 68 PHE A N 1
ATOM 493 C CA . PHE A 1 68 ? -11.633 12.797 30.422 1 86.88 68 PHE A CA 1
ATOM 494 C C . PHE A 1 68 ? -11.758 14.289 30.141 1 86.88 68 PHE A C 1
ATOM 496 O O . PHE A 1 68 ? -10.758 15.008 30.109 1 86.88 68 PHE A O 1
ATOM 503 N N . PRO A 1 69 ? -12.961 14.758 29.984 1 85.69 69 PRO A N 1
ATOM 504 C CA . PRO A 1 69 ? -13.164 16.172 29.672 1 85.69 69 PRO A CA 1
ATOM 505 C C . PRO A 1 69 ? -12.555 17.109 30.703 1 85.69 69 PRO A C 1
ATOM 507 O O . PRO A 1 69 ? -12.594 16.812 31.906 1 85.69 69 PRO A O 1
ATOM 510 N N . GLY A 1 70 ? -11.875 18.156 30.266 1 81.69 70 GLY A N 1
ATOM 511 C CA . GLY A 1 70 ? -11.32 19.172 31.141 1 81.69 70 GLY A CA 1
ATOM 512 C C . GLY A 1 70 ? -12.219 20.391 31.281 1 81.69 70 GLY A C 1
ATOM 513 O O . GLY A 1 70 ? -13.273 20.469 30.656 1 81.69 70 GLY A O 1
ATOM 514 N N . ARG A 1 71 ? -11.82 21.266 32.125 1 85.12 71 ARG A N 1
ATOM 515 C CA . ARG A 1 71 ? -12.531 22.531 32.281 1 85.12 71 ARG A CA 1
ATOM 516 C C . ARG A 1 71 ? -12.328 23.438 31.078 1 85.12 71 ARG A C 1
ATOM 518 O O . ARG A 1 71 ? -11.227 23.5 30.531 1 85.12 71 ARG A O 1
ATOM 525 N N . GLY A 1 72 ? -13.438 24.047 30.562 1 86.88 72 GLY A N 1
ATOM 526 C CA . GLY A 1 72 ? -13.312 25.062 29.531 1 86.88 72 GLY A CA 1
ATOM 527 C C . GLY A 1 72 ? -13.305 24.5 28.125 1 86.88 72 GLY A C 1
ATOM 528 O O . GLY A 1 72 ? -12.852 25.156 27.188 1 86.88 72 GLY A O 1
ATOM 529 N N . GLU A 1 73 ? -13.75 23.281 28 1 90.56 73 GLU A N 1
ATOM 530 C CA . GLU A 1 73 ? -13.844 22.734 26.656 1 90.56 73 GLU A CA 1
ATOM 531 C C . GLU A 1 73 ? -14.758 23.594 25.781 1 90.56 73 GLU A C 1
ATOM 533 O O . GLU A 1 73 ? -15.805 24.047 26.234 1 90.56 73 GLU A O 1
ATOM 538 N N . PRO A 1 74 ? -14.312 23.75 24.578 1 94.56 74 PRO A N 1
ATOM 539 C CA . PRO A 1 74 ? -15.172 24.547 23.703 1 94.56 74 PRO A CA 1
ATOM 540 C C . PRO A 1 74 ? -16.516 23.875 23.422 1 94.56 74 PRO A C 1
ATOM 542 O O . PRO A 1 74 ? -16.578 22.656 23.25 1 94.56 74 PRO A O 1
ATOM 545 N N . ARG A 1 75 ? -17.688 24.703 23.484 1 92.38 75 ARG A N 1
ATOM 546 C CA . ARG A 1 75 ? -19.047 24.188 23.375 1 92.38 75 ARG A CA 1
ATOM 547 C C . ARG A 1 75 ? -19.578 24.328 21.938 1 92.38 75 ARG A C 1
ATOM 549 O O . ARG A 1 75 ? -20.562 23.703 21.578 1 92.38 75 ARG A O 1
ATOM 556 N N . ASN A 1 76 ? -18.875 25.062 21.094 1 94.81 76 ASN A N 1
ATOM 557 C CA . ASN A 1 76 ? -19.281 25.312 19.719 1 94.81 76 ASN A CA 1
ATOM 558 C C . ASN A 1 76 ? -18.109 25.812 18.875 1 94.81 76 ASN A C 1
ATOM 560 O O . ASN A 1 76 ? -17.016 26 19.391 1 94.81 76 ASN A O 1
ATOM 564 N N . VAL A 1 77 ? -18.422 26.016 17.562 1 97.12 77 VAL A N 1
ATOM 565 C CA . VAL A 1 77 ? -17.359 26.297 16.594 1 97.12 77 VAL A CA 1
ATOM 566 C C . VAL A 1 77 ? -16.75 27.672 16.891 1 97.12 77 VAL A C 1
ATOM 568 O O . VAL A 1 77 ? -15.555 27.891 16.672 1 97.12 77 VAL A O 1
ATOM 571 N N . PHE A 1 78 ? -17.484 28.609 17.422 1 97.12 78 PHE A N 1
ATOM 572 C CA . PHE A 1 78 ? -16.969 29.938 17.734 1 97.12 78 PHE A CA 1
ATOM 573 C C . PHE A 1 78 ? -15.945 29.859 18.875 1 97.12 78 PHE A C 1
ATOM 575 O O . PHE A 1 78 ? -14.883 30.469 18.797 1 97.12 78 PHE A O 1
ATOM 582 N N . GLU A 1 79 ? -16.281 29.078 19.859 1 96.81 79 GLU A N 1
ATOM 583 C CA . GLU A 1 79 ? -15.344 28.875 20.969 1 96.81 79 GLU A CA 1
ATOM 584 C C . GLU A 1 79 ? -14.133 28.078 20.516 1 96.81 79 GLU A C 1
ATOM 586 O O . GLU A 1 79 ? -13.016 28.281 21 1 96.81 79 GLU A O 1
ATOM 591 N N . LYS A 1 80 ? -14.367 27.094 19.641 1 97.75 80 LYS A N 1
ATOM 592 C CA . LYS A 1 80 ? -13.234 26.375 19.047 1 97.75 80 LYS A CA 1
ATOM 593 C C . LYS A 1 80 ? -12.281 27.344 18.359 1 97.75 80 LYS A C 1
ATOM 595 O O . LYS A 1 80 ? -11.062 27.219 18.469 1 97.75 80 LYS A O 1
ATOM 600 N N . LEU A 1 81 ? -12.812 28.328 17.641 1 98.06 81 LEU A N 1
ATOM 601 C CA . LEU A 1 81 ? -11.984 29.328 16.984 1 98.06 81 LEU A CA 1
ATOM 602 C C . LEU A 1 81 ? -11.188 30.141 18 1 98.06 81 LEU A C 1
ATOM 604 O O . LEU A 1 81 ? -10.047 30.516 17.734 1 98.06 81 LEU A O 1
ATOM 608 N N . ASP A 1 82 ? -11.812 30.453 19.156 1 97.69 82 ASP A N 1
ATOM 609 C CA . ASP A 1 82 ? -11.086 31.141 20.203 1 97.69 82 ASP A CA 1
ATOM 610 C C . ASP A 1 82 ? -9.836 30.359 20.609 1 97.69 82 ASP A C 1
ATOM 612 O O . ASP A 1 82 ? -8.75 30.938 20.734 1 97.69 82 ASP A O 1
ATOM 616 N N . ASP A 1 83 ? -10.031 29.094 20.859 1 97.56 83 ASP A N 1
ATOM 617 C CA . ASP A 1 83 ? -8.906 28.25 21.234 1 97.56 83 ASP A CA 1
ATOM 618 C C . ASP A 1 83 ? -7.852 28.188 20.141 1 97.56 83 ASP A C 1
ATOM 620 O O . ASP A 1 83 ? -6.652 28.266 20.406 1 97.56 83 ASP A O 1
ATOM 624 N N . CYS A 1 84 ? -8.281 28.062 18.875 1 98.25 84 CYS A N 1
ATOM 625 C CA . CYS A 1 84 ? -7.359 28.047 17.734 1 98.25 84 CYS A CA 1
ATOM 626 C C . CYS A 1 84 ? -6.582 29.359 17.656 1 98.25 84 CYS A C 1
ATOM 628 O O . CYS A 1 84 ? -5.395 29.359 17.328 1 98.25 84 CYS A O 1
ATOM 630 N N . ALA A 1 85 ? -7.23 30.438 17.938 1 98.06 85 ALA A N 1
ATOM 631 C CA . ALA A 1 85 ? -6.582 31.75 17.922 1 98.06 85 ALA A CA 1
ATOM 632 C C . ALA A 1 85 ? -5.48 31.828 18.984 1 98.06 85 ALA A C 1
ATOM 634 O O . ALA A 1 85 ? -4.434 32.438 18.75 1 98.06 85 ALA A O 1
ATOM 635 N N . VAL A 1 86 ? -5.766 31.281 20.141 1 97.25 86 VAL A N 1
ATOM 636 C CA . VAL A 1 86 ? -4.766 31.234 21.203 1 97.25 86 VAL A CA 1
ATOM 637 C C . VAL A 1 86 ? -3.537 30.469 20.734 1 97.25 86 VAL A C 1
ATOM 639 O O . VAL A 1 86 ? -2.402 30.906 20.922 1 97.25 86 VAL A O 1
ATOM 642 N N . ILE A 1 87 ? -3.764 29.312 20.125 1 97.94 87 ILE A N 1
ATOM 643 C CA . ILE A 1 87 ? -2.668 28.5 19.594 1 97.94 87 ILE A CA 1
ATOM 644 C C . ILE A 1 87 ? -1.847 29.328 18.609 1 97.94 87 ILE A C 1
ATOM 646 O O . ILE A 1 87 ? -0.617 29.359 18.688 1 97.94 87 ILE A O 1
ATOM 650 N N . ASN A 1 88 ? -2.525 30.016 17.703 1 97.88 88 ASN A N 1
ATOM 651 C CA . ASN A 1 88 ? -1.832 30.828 16.703 1 97.88 88 ASN A CA 1
ATOM 652 C C . ASN A 1 88 ? -1.107 32 17.344 1 97.88 88 ASN A C 1
ATOM 654 O O . ASN A 1 88 ? -0.011 32.375 16.922 1 97.88 88 ASN A O 1
ATOM 658 N N . GLN A 1 89 ? -1.734 32.656 18.312 1 96.62 89 GLN A N 1
ATOM 659 C CA . GLN A 1 89 ? -1.101 33.781 19.016 1 96.62 89 GLN A CA 1
ATOM 660 C C . GLN A 1 89 ? 0.226 33.344 19.641 1 96.62 89 GLN A C 1
ATOM 662 O O . GLN A 1 89 ? 1.211 34.094 19.578 1 96.62 89 GLN A O 1
ATOM 667 N N . LEU A 1 90 ? 0.256 32.156 20.141 1 96.06 90 LEU A N 1
ATOM 668 C CA . LEU A 1 90 ? 1.402 31.75 20.938 1 96.06 90 LEU A CA 1
ATOM 669 C C . LEU A 1 90 ? 2.449 31.062 20.078 1 96.06 90 LEU A C 1
ATOM 671 O O . LEU A 1 90 ? 3.645 31.125 20.375 1 96.06 90 LEU A O 1
ATOM 675 N N . THR A 1 91 ? 2.047 30.391 19.047 1 96.19 91 THR A N 1
ATOM 676 C CA . THR A 1 91 ? 3.008 29.656 18.219 1 96.19 91 THR A CA 1
ATOM 677 C C . THR A 1 91 ? 3.365 30.453 16.969 1 96.19 91 THR A C 1
ATOM 679 O O . THR A 1 91 ? 4.445 30.266 16.406 1 96.19 91 THR A O 1
ATOM 682 N N . ARG A 1 92 ? 2.414 31.25 16.438 1 96.19 92 ARG A N 1
ATOM 683 C CA . ARG A 1 92 ? 2.527 32.062 15.234 1 96.19 92 ARG A CA 1
ATOM 684 C C . ARG A 1 92 ? 2.752 31.172 14.008 1 96.19 92 ARG A C 1
ATOM 686 O O . ARG A 1 92 ? 3.393 31.594 13.039 1 96.19 92 ARG A O 1
ATOM 693 N N . ALA A 1 93 ? 2.285 29.938 14.039 1 98.06 93 ALA A N 1
ATOM 694 C CA . ALA A 1 93 ? 2.525 29 12.945 1 98.06 93 ALA A CA 1
ATOM 695 C C . ALA A 1 93 ? 1.22 28.375 12.469 1 98.06 93 ALA A C 1
ATOM 697 O O . ALA A 1 93 ? 1.223 27.531 11.562 1 98.06 93 ALA A O 1
ATOM 698 N N . THR A 1 94 ? 0.123 28.75 13.062 1 98.5 94 THR A N 1
ATOM 699 C CA . THR A 1 94 ? -1.133 28.062 12.781 1 98.5 94 THR A CA 1
ATOM 700 C C . THR A 1 94 ? -2.221 29.062 12.398 1 98.5 94 THR A C 1
ATOM 702 O O . THR A 1 94 ? -3.262 29.141 13.055 1 98.5 94 THR A O 1
ATOM 705 N N . PRO A 1 95 ? -2.068 29.703 11.266 1 98.25 95 PRO A N 1
ATOM 706 C CA . PRO A 1 95 ? -2.982 30.797 10.906 1 98.25 95 PRO A CA 1
ATOM 707 C C . PRO A 1 95 ? -4.297 30.297 10.32 1 98.25 95 PRO A C 1
ATOM 709 O O . PRO A 1 95 ? -5.184 31.094 10 1 98.25 95 PRO A O 1
ATOM 712 N N . ALA A 1 96 ? -4.453 28.969 10.164 1 98.44 96 ALA A N 1
ATOM 713 C CA . ALA A 1 96 ? -5.664 28.453 9.523 1 98.44 96 ALA A CA 1
ATOM 714 C C . ALA A 1 96 ? -6.285 27.328 10.352 1 98.44 96 ALA A C 1
ATOM 716 O O . ALA A 1 96 ? -5.59 26.656 11.117 1 98.44 96 ALA A O 1
ATOM 717 N N . VAL A 1 97 ? -7.605 27.203 10.219 1 98.62 97 VAL A N 1
ATOM 718 C CA . VAL A 1 97 ? -8.375 26.172 10.906 1 98.62 97 VAL A CA 1
ATOM 719 C C . VAL A 1 97 ? -9.102 25.297 9.883 1 98.62 97 VAL A C 1
ATOM 721 O O . VAL A 1 97 ? -9.602 25.797 8.875 1 98.62 97 VAL A O 1
ATOM 724 N N . SER A 1 98 ? -9.102 24.031 10.086 1 98.19 98 SER A N 1
ATOM 725 C CA . SER A 1 98 ? -9.867 23.078 9.273 1 98.19 98 SER A CA 1
ATOM 726 C C . SER A 1 98 ? -11.133 22.625 9.992 1 98.19 98 SER A C 1
ATOM 728 O O . SER A 1 98 ? -11.062 21.922 11 1 98.19 98 SER A O 1
ATOM 730 N N . PRO A 1 99 ? -12.258 22.969 9.477 1 98.12 99 PRO A N 1
ATOM 731 C CA . PRO A 1 99 ? -13.5 22.562 10.125 1 98.12 99 PRO A CA 1
ATOM 732 C C . PRO A 1 99 ? -13.992 21.203 9.656 1 98.12 99 PRO A C 1
ATOM 734 O O . PRO A 1 99 ? -13.531 20.688 8.633 1 98.12 99 PRO A O 1
ATOM 737 N N . HIS A 1 100 ? -14.828 20.609 10.445 1 97.44 100 HIS A N 1
ATOM 738 C CA . HIS A 1 100 ? -15.445 19.312 10.172 1 97.44 100 HIS A CA 1
ATOM 739 C C . HIS A 1 100 ? -16.969 19.422 10.227 1 97.44 100 HIS A C 1
ATOM 741 O O . HIS A 1 100 ? -17.547 19.641 11.297 1 97.44 100 HIS A O 1
ATOM 747 N N . PHE A 1 101 ? -17.578 19.188 9.078 1 97.56 101 PHE A N 1
ATOM 748 C CA . PHE A 1 101 ? -19.031 19.328 9.016 1 97.56 101 PHE A CA 1
ATOM 749 C C . PHE A 1 101 ? -19.719 17.984 9.078 1 97.56 101 PHE A C 1
ATOM 751 O O . PHE A 1 101 ? -19.266 17.016 8.453 1 97.56 101 PHE A O 1
ATOM 758 N N . PRO A 1 102 ? -20.859 17.828 9.906 1 95.94 102 PRO A N 1
ATOM 759 C CA . PRO A 1 102 ? -21.672 18.938 10.438 1 95.94 102 PRO A CA 1
ATOM 760 C C . PRO A 1 102 ? -21.281 19.312 11.859 1 95.94 102 PRO A C 1
ATOM 762 O O . PRO A 1 102 ? -21.922 20.172 12.469 1 95.94 102 PRO A O 1
ATOM 765 N N . TRP A 1 103 ? -20.172 18.75 12.406 1 93.88 103 TRP A N 1
ATOM 766 C CA . TRP A 1 103 ? -19.781 19.047 13.781 1 93.88 103 TRP A CA 1
ATOM 767 C C . TRP A 1 103 ? -19.609 20.547 13.984 1 93.88 103 TRP A C 1
ATOM 769 O O . TRP A 1 103 ? -19.875 21.062 15.07 1 93.88 103 TRP A O 1
ATOM 779 N N . ASP A 1 104 ? -19.172 21.266 12.922 1 96.88 104 ASP A N 1
ATOM 780 C CA . ASP A 1 104 ? -18.844 22.688 12.992 1 96.88 104 ASP A CA 1
ATOM 781 C C . ASP A 1 104 ? -19.797 23.531 12.141 1 96.88 104 ASP A C 1
ATOM 783 O O . ASP A 1 104 ? -19.453 24.625 11.719 1 96.88 104 ASP A O 1
ATOM 787 N N . LYS A 1 105 ? -20.922 22.969 11.797 1 95.81 105 LYS A N 1
ATOM 788 C CA . LYS A 1 105 ? -21.859 23.703 10.961 1 95.81 105 LYS A CA 1
ATOM 789 C C . LYS A 1 105 ? -22.391 24.922 11.695 1 95.81 105 LYS A C 1
ATOM 791 O O . LYS A 1 105 ? -23.031 24.797 12.742 1 95.81 105 LYS A O 1
ATOM 796 N N . PRO A 1 106 ? -22.203 26.125 11.141 1 95.31 106 PRO A N 1
ATOM 797 C CA . PRO A 1 106 ? -22.734 27.328 11.773 1 95.31 106 PRO A CA 1
ATOM 798 C C . PRO A 1 106 ? -24.172 27.625 11.359 1 95.31 106 PRO A C 1
ATOM 800 O O . PRO A 1 106 ? -24.625 27.156 10.312 1 95.31 106 PRO A O 1
ATOM 803 N N . THR A 1 107 ? -24.828 28.406 12.258 1 93.75 107 THR A N 1
ATOM 804 C CA . THR A 1 107 ? -26.125 28.938 11.867 1 93.75 107 THR A CA 1
ATOM 805 C C . THR A 1 107 ? -25.984 29.938 10.719 1 93.75 107 THR A C 1
ATOM 807 O O . THR A 1 107 ? -26.828 29.969 9.82 1 93.75 107 THR A O 1
ATOM 810 N N . ASP A 1 108 ? -24.922 30.672 10.703 1 95.69 108 ASP A N 1
ATOM 811 C CA . ASP A 1 108 ? -24.609 31.672 9.695 1 95.69 108 ASP A CA 1
ATOM 812 C C . ASP A 1 108 ? -23.125 31.641 9.328 1 95.69 108 ASP A C 1
ATOM 814 O O . ASP A 1 108 ? -22.281 32.094 10.102 1 95.69 108 ASP A O 1
ATOM 818 N N . ALA A 1 109 ? -22.859 31.203 8.109 1 96.75 109 ALA A N 1
ATOM 819 C CA . ALA A 1 109 ? -21.484 31.062 7.645 1 96.75 109 ALA A CA 1
ATOM 820 C C . ALA A 1 109 ? -20.766 32.406 7.609 1 96.75 109 ALA A C 1
ATOM 822 O O . ALA A 1 109 ? -19.562 32.5 7.863 1 96.75 109 ALA A O 1
ATOM 823 N N . LYS A 1 110 ? -21.469 33.469 7.328 1 96.75 110 LYS A N 1
ATOM 824 C CA . LYS A 1 110 ? -20.891 34.781 7.277 1 96.75 110 LYS A CA 1
ATOM 825 C C . LYS A 1 110 ? -20.406 35.25 8.656 1 96.75 110 LYS A C 1
ATOM 827 O O . LYS A 1 110 ? -19.359 35.875 8.781 1 96.75 110 LYS A O 1
ATOM 832 N N . GLU A 1 111 ? -21.234 34.969 9.594 1 97.38 111 GLU A N 1
ATOM 833 C CA . GLU A 1 111 ? -20.844 35.281 10.961 1 97.38 111 GLU A CA 1
ATOM 834 C C . GLU A 1 111 ? -19.594 34.531 11.375 1 97.38 111 GLU A C 1
ATOM 836 O O . GLU A 1 111 ? -18.719 35.094 12.047 1 97.38 111 GLU A O 1
ATOM 841 N N . LEU A 1 112 ? -19.562 33.281 11.055 1 97.88 112 LEU A N 1
ATOM 842 C CA . LEU A 1 112 ? -18.391 32.469 11.375 1 97.88 112 LEU A CA 1
ATOM 843 C C . LEU A 1 112 ? -17.156 33 10.68 1 97.88 112 LEU A C 1
ATOM 845 O O . LEU A 1 112 ? -16.078 33.094 11.297 1 97.88 112 LEU A O 1
ATOM 849 N N . ARG A 1 113 ? -17.219 33.344 9.438 1 97.5 113 ARG A N 1
ATOM 850 C CA . ARG A 1 113 ? -16.109 33.938 8.688 1 97.5 113 ARG A CA 1
ATOM 851 C C . ARG A 1 113 ? -15.625 35.219 9.328 1 97.5 113 ARG A C 1
ATOM 853 O O . ARG A 1 113 ? -14.414 35.469 9.43 1 97.5 113 ARG A O 1
ATOM 860 N N . GLN A 1 114 ? -16.578 36.031 9.703 1 97.31 114 GLN A N 1
ATOM 861 C CA . GLN A 1 114 ? -16.219 37.312 10.344 1 97.31 114 GLN A CA 1
ATOM 862 C C . GLN A 1 114 ? -15.477 37.062 11.656 1 97.31 114 GLN A C 1
ATOM 864 O O . GLN A 1 114 ? -14.5 37.75 11.961 1 97.31 114 GLN A O 1
ATOM 869 N N . LYS A 1 115 ? -16 36.156 12.406 1 97.19 115 LYS A N 1
ATOM 870 C CA . LYS A 1 115 ? -15.328 35.781 13.648 1 97.19 115 LYS A CA 1
ATOM 871 C C . LYS A 1 115 ? -13.883 35.375 13.383 1 97.19 115 LYS A C 1
ATOM 873 O O . LYS A 1 115 ? -12.969 35.781 14.102 1 97.19 115 LYS A O 1
ATOM 878 N N . ALA A 1 116 ? -13.672 34.531 12.398 1 97.94 116 ALA A N 1
ATOM 879 C CA . ALA A 1 116 ? -12.336 34.094 12.031 1 97.94 116 ALA A CA 1
ATOM 880 C C . ALA A 1 116 ? -11.453 35.25 11.625 1 97.94 116 ALA A C 1
ATOM 882 O O . ALA A 1 116 ? -10.312 35.375 12.078 1 97.94 116 ALA A O 1
ATOM 883 N N . ASP A 1 117 ? -11.992 36.156 10.844 1 97.25 117 ASP A N 1
ATOM 884 C CA . ASP A 1 117 ? -11.273 37.344 10.406 1 97.25 117 ASP A CA 1
ATOM 885 C C . ASP A 1 117 ? -10.844 38.188 11.594 1 97.25 117 ASP A C 1
ATOM 887 O O . ASP A 1 117 ? -9.703 38.656 11.648 1 97.25 117 ASP A O 1
ATOM 891 N N . ASP A 1 118 ? -11.781 38.344 12.5 1 97.31 118 ASP A N 1
ATOM 892 C CA . ASP A 1 118 ? -11.5 39.156 13.688 1 97.31 118 ASP A CA 1
ATOM 893 C C . ASP A 1 118 ? -10.344 38.562 14.484 1 97.31 118 ASP A C 1
ATOM 895 O O . ASP A 1 118 ? -9.586 39.281 15.133 1 97.31 118 ASP A O 1
ATOM 899 N N . LEU A 1 119 ? -10.211 37.25 14.461 1 97.5 119 LEU A N 1
ATOM 900 C CA . LEU A 1 119 ? -9.203 36.562 15.227 1 97.5 119 LEU A CA 1
ATOM 901 C C . LEU A 1 119 ? -7.922 36.375 14.414 1 97.5 119 LEU A C 1
ATOM 903 O O . LEU A 1 119 ? -6.945 35.812 14.906 1 97.5 119 LEU A O 1
ATOM 907 N N . GLY A 1 120 ? -7.926 36.812 13.148 1 96.38 120 GLY A N 1
ATOM 908 C CA . GLY A 1 120 ? -6.777 36.625 12.273 1 96.38 120 GLY A CA 1
ATOM 909 C C . GLY A 1 120 ? -6.594 35.219 11.797 1 96.38 120 GLY A C 1
ATOM 910 O O . GLY A 1 120 ? -5.465 34.75 11.602 1 96.38 120 GLY A O 1
ATOM 911 N N . LEU A 1 121 ? -7.66 34.438 11.742 1 98.12 121 LEU A N 1
ATOM 912 C CA . LEU A 1 121 ? -7.645 33.062 11.289 1 98.12 121 LEU A CA 1
ATOM 913 C C . LEU A 1 121 ? -8.32 32.938 9.93 1 98.12 121 LEU A C 1
ATOM 915 O O . LEU A 1 121 ? -9.195 33.719 9.578 1 98.12 121 LEU A O 1
ATOM 919 N N . ALA A 1 122 ? -7.855 32.031 9.125 1 97.94 122 ALA A N 1
ATOM 920 C CA . ALA A 1 122 ? -8.508 31.609 7.883 1 97.94 122 ALA A CA 1
ATOM 921 C C . ALA A 1 122 ? -8.953 30.141 7.961 1 97.94 122 ALA A C 1
ATOM 923 O O . ALA A 1 122 ? -8.688 29.453 8.953 1 97.94 122 ALA A O 1
ATOM 924 N N . PHE A 1 123 ? -9.719 29.75 6.98 1 98.31 123 PHE A N 1
ATOM 925 C CA . PHE A 1 123 ? -10.133 28.359 6.906 1 98.31 123 PHE A CA 1
ATOM 926 C C . PHE A 1 123 ? -9.391 27.625 5.793 1 98.31 123 PHE A C 1
ATOM 928 O O . PHE A 1 123 ? -9.297 28.125 4.672 1 98.31 123 PHE A O 1
ATOM 935 N N . ASP A 1 124 ? -8.773 26.516 6.152 1 96.94 124 ASP A N 1
ATOM 936 C CA . ASP A 1 124 ? -8.109 25.641 5.18 1 96.94 124 ASP A CA 1
ATOM 937 C C . ASP A 1 124 ? -9.102 24.656 4.555 1 96.94 124 ASP A C 1
ATOM 939 O O . ASP A 1 124 ? -10.227 25.047 4.211 1 96.94 124 ASP A O 1
ATOM 943 N N . ALA A 1 125 ? -8.758 23.422 4.344 1 97.62 125 ALA A N 1
ATOM 944 C CA . ALA A 1 125 ? -9.672 22.422 3.775 1 97.62 125 ALA A CA 1
ATOM 945 C C . ALA A 1 125 ? -10.82 22.141 4.73 1 97.62 125 ALA A C 1
ATOM 947 O O . ALA A 1 125 ? -10.625 22.062 5.945 1 97.62 125 ALA A O 1
ATOM 948 N N . VAL A 1 126 ? -11.984 21.969 4.16 1 98.44 126 VAL A N 1
ATOM 949 C CA . VAL A 1 126 ? -13.117 21.531 4.965 1 98.44 126 VAL A CA 1
ATOM 950 C C . VAL A 1 126 ? -13.242 20 4.887 1 98.44 126 VAL A C 1
ATOM 952 O O . VAL A 1 126 ? -12.789 19.391 3.916 1 98.44 126 VAL A O 1
ATOM 955 N N . ASN A 1 127 ? -13.773 19.453 5.93 1 98.38 127 ASN A N 1
ATOM 956 C CA . ASN A 1 127 ? -13.93 18 6.008 1 98.38 127 ASN A CA 1
ATOM 957 C C . ASN A 1 127 ? -15.398 17.594 6.078 1 98.38 127 ASN A C 1
ATOM 959 O O . ASN A 1 127 ? -16.203 18.281 6.719 1 98.38 127 ASN A O 1
ATOM 963 N N . SER A 1 128 ? -15.711 16.547 5.441 1 97.75 128 SER A N 1
ATOM 964 C CA . SER A 1 128 ? -17.062 16 5.508 1 97.75 128 SER A CA 1
ATOM 965 C C . SER A 1 128 ? -17.125 14.797 6.449 1 97.75 128 SER A C 1
ATOM 967 O O . SER A 1 128 ? -16.188 14 6.512 1 97.75 128 SER A O 1
ATOM 969 N N . ASN A 1 129 ? -18.172 14.734 7.156 1 96.31 129 ASN A N 1
ATOM 970 C CA . ASN A 1 129 ? -18.438 13.594 8.023 1 96.31 129 ASN A CA 1
ATOM 971 C C . ASN A 1 129 ? -19.531 12.688 7.453 1 96.31 129 ASN A C 1
ATOM 973 O O . ASN A 1 129 ? -20.719 13.008 7.535 1 96.31 129 ASN A O 1
ATOM 977 N N . THR A 1 130 ? -19.125 11.57 7.012 1 95.69 130 THR A N 1
ATOM 978 C CA . THR A 1 130 ? -20.109 10.586 6.555 1 95.69 130 THR A CA 1
ATOM 979 C C . THR A 1 130 ? -19.875 9.242 7.242 1 95.69 130 THR A C 1
ATOM 981 O O . THR A 1 130 ? -20.219 8.188 6.691 1 95.69 130 THR A O 1
ATOM 984 N N . PHE A 1 131 ? -19.234 9.258 8.406 1 93.69 131 PHE A N 1
ATOM 985 C CA . PHE A 1 131 ? -18.891 8.008 9.078 1 93.69 131 PHE A CA 1
ATOM 986 C C . PHE A 1 131 ? -19.766 7.785 10.297 1 93.69 131 PHE A C 1
ATOM 988 O O . PHE A 1 131 ? -19.5 6.902 11.117 1 93.69 131 PHE A O 1
ATOM 995 N N . GLN A 1 132 ? -20.797 8.617 10.516 1 93.31 132 GLN A N 1
ATOM 996 C CA . GLN A 1 132 ? -21.781 8.461 11.578 1 93.31 132 GLN A CA 1
ATOM 997 C C . GLN A 1 132 ? -23.141 8.977 11.148 1 93.31 132 GLN A C 1
ATOM 999 O O . GLN A 1 132 ? -23.25 9.773 10.211 1 93.31 132 GLN A O 1
ATOM 1004 N N . ASP A 1 133 ? -24.188 8.453 11.836 1 95.69 133 ASP A N 1
ATOM 1005 C CA . ASP A 1 133 ? -25.516 8.992 11.641 1 95.69 133 ASP A CA 1
ATOM 1006 C C . ASP A 1 133 ? -25.703 10.297 12.414 1 95.69 133 ASP A C 1
ATOM 1008 O O . ASP A 1 133 ? -25.203 10.445 13.523 1 95.69 133 ASP A O 1
ATOM 1012 N N . GLN A 1 134 ? -26.359 11.219 11.766 1 94.06 134 GLN A N 1
ATOM 1013 C CA . GLN A 1 134 ? -26.719 12.477 12.422 1 94.06 134 GLN A CA 1
ATOM 1014 C C . GLN A 1 134 ? -28.156 12.453 12.922 1 94.06 134 GLN A C 1
ATOM 1016 O O . GLN A 1 134 ? -28.984 11.68 12.414 1 94.06 134 GLN A O 1
ATOM 1021 N N . GLN A 1 135 ? -28.422 13.281 13.945 1 93.19 135 GLN A N 1
ATOM 1022 C CA . GLN A 1 135 ? -29.797 13.406 14.414 1 93.19 135 GLN A CA 1
ATOM 1023 C C . GLN A 1 135 ? -30.719 13.859 13.297 1 93.19 135 GLN A C 1
ATOM 1025 O O . GLN A 1 135 ? -30.422 14.836 12.594 1 93.19 135 GLN A O 1
ATOM 1030 N N . GLY A 1 136 ? -31.766 13.148 13.102 1 93.31 136 GLY A N 1
ATOM 1031 C CA . GLY A 1 136 ? -32.75 13.531 12.117 1 93.31 136 GLY A CA 1
ATOM 1032 C C . GLY A 1 136 ? -32.406 13.094 10.711 1 93.31 136 GLY A C 1
ATOM 1033 O O . GLY A 1 136 ? -33.156 13.367 9.766 1 93.31 136 GLY A O 1
ATOM 1034 N N . GLN A 1 137 ? -31.266 12.461 10.531 1 95.06 137 GLN A N 1
ATOM 1035 C CA . GLN A 1 137 ? -30.828 11.984 9.219 1 95.06 137 GLN A CA 1
ATOM 1036 C C . GLN A 1 137 ? -31.766 10.914 8.672 1 95.06 137 GLN A C 1
ATOM 1038 O O . GLN A 1 137 ? -32.188 10.023 9.406 1 95.06 137 GLN A O 1
ATOM 1043 N N . GLU A 1 138 ? -32.125 10.961 7.43 1 97.62 138 GLU A N 1
ATOM 1044 C CA . GLU A 1 138 ? -33.156 10.109 6.82 1 97.62 138 GLU A CA 1
ATOM 1045 C C . GLU A 1 138 ? -32.625 8.688 6.621 1 97.62 138 GLU A C 1
ATOM 1047 O O . GLU A 1 138 ? -33.344 7.715 6.879 1 97.62 138 GLU A O 1
ATOM 1052 N N . HIS A 1 139 ? -31.391 8.539 6.129 1 97.81 139 HIS A N 1
ATOM 1053 C CA . HIS A 1 139 ? -30.812 7.234 5.832 1 97.81 139 HIS A CA 1
ATOM 1054 C C . HIS A 1 139 ? -29.562 6.988 6.668 1 97.81 139 HIS A C 1
ATOM 1056 O O . HIS A 1 139 ? -28.75 7.902 6.871 1 97.81 139 HIS A O 1
ATOM 1062 N N . THR A 1 140 ? -29.391 5.762 7.176 1 97.44 140 THR A N 1
ATOM 1063 C CA . THR A 1 140 ? -28.281 5.422 8.055 1 97.44 140 THR A CA 1
ATOM 1064 C C . THR A 1 140 ? -27 5.203 7.242 1 97.44 140 THR A C 1
ATOM 1066 O O . THR A 1 140 ? -27.062 4.719 6.109 1 97.44 140 THR A O 1
ATOM 1069 N N . TYR A 1 141 ? -25.844 5.559 7.77 1 97.44 141 TYR A N 1
ATOM 1070 C CA . TYR A 1 141 ? -24.531 5.262 7.191 1 97.44 141 TYR A CA 1
ATOM 1071 C C . TYR A 1 141 ? -23.938 3.998 7.801 1 97.44 141 TYR A C 1
ATOM 1073 O O . TYR A 1 141 ? -22.766 3.674 7.562 1 97.44 141 TYR A O 1
ATOM 1081 N N . LYS A 1 142 ? -24.672 3.213 8.594 1 95.19 142 LYS A N 1
ATOM 1082 C CA . LYS A 1 142 ? -24.219 2.047 9.344 1 95.19 142 LYS A CA 1
ATOM 1083 C C . LYS A 1 142 ? -23.484 1.061 8.438 1 95.19 142 LYS A C 1
ATOM 1085 O O . LYS A 1 142 ? -22.484 0.465 8.836 1 95.19 142 LYS A O 1
ATOM 1090 N N . TYR A 1 143 ? -23.984 0.906 7.203 1 94.94 143 TYR A N 1
ATOM 1091 C CA . TYR A 1 143 ? -23.438 -0.093 6.301 1 94.94 143 TYR A CA 1
ATOM 1092 C C . TYR A 1 143 ? -22.688 0.571 5.145 1 94.94 143 TYR A C 1
ATOM 1094 O O . TYR A 1 143 ? -22.453 -0.058 4.109 1 94.94 143 TYR A O 1
ATOM 1102 N N . GLY A 1 144 ? -22.406 1.881 5.301 1 96.62 144 GLY A N 1
ATOM 1103 C CA . GLY A 1 144 ? -21.688 2.639 4.285 1 96.62 144 GLY A CA 1
ATOM 1104 C C . GLY A 1 144 ? -22.406 3.924 3.896 1 96.62 144 GLY A C 1
ATOM 1105 O O . GLY A 1 144 ? -23.625 3.988 3.902 1 96.62 144 GLY A O 1
ATOM 1106 N N . SER A 1 145 ? -21.609 4.898 3.527 1 98.44 145 SER A N 1
ATOM 1107 C CA . SER A 1 145 ? -22.125 6.172 3.035 1 98.44 145 SER A CA 1
ATOM 1108 C C . SER A 1 145 ? -21.984 6.277 1.521 1 98.44 145 SER A C 1
ATOM 1110 O O . SER A 1 145 ? -22.859 5.828 0.781 1 98.44 145 SER A O 1
ATOM 1112 N N . LEU A 1 146 ? -20.766 6.543 1.065 1 98.75 146 LEU A N 1
ATOM 1113 C CA . LEU A 1 146 ? -20.5 6.723 -0.359 1 98.75 146 LEU A CA 1
ATOM 1114 C C . LEU A 1 146 ? -20.484 5.383 -1.081 1 98.75 146 LEU A C 1
ATOM 1116 O O . LEU A 1 146 ? -20.547 5.332 -2.312 1 98.75 146 LEU A O 1
ATOM 1120 N N . THR A 1 147 ? -20.438 4.242 -0.359 1 98.44 147 THR A N 1
ATOM 1121 C CA . THR A 1 147 ? -20.391 2.906 -0.944 1 98.44 147 THR A CA 1
ATOM 1122 C C . THR A 1 147 ? -21.703 2.16 -0.71 1 98.44 147 THR A C 1
ATOM 1124 O O . THR A 1 147 ? -21.844 0.997 -1.095 1 98.44 147 THR A O 1
ATOM 1127 N N . ALA A 1 148 ? -22.656 2.791 -0.079 1 98.06 148 ALA A N 1
ATOM 1128 C CA . ALA A 1 148 ? -23.875 2.107 0.327 1 98.06 148 ALA A CA 1
ATOM 1129 C C . ALA A 1 148 ? -24.547 1.431 -0.865 1 98.06 148 ALA A C 1
ATOM 1131 O O . ALA A 1 148 ? -24.562 1.975 -1.972 1 98.06 148 ALA A O 1
ATOM 1132 N N . THR A 1 149 ? -25.156 0.251 -0.591 1 97.25 149 THR A N 1
ATOM 1133 C CA . THR A 1 149 ? -25.953 -0.407 -1.626 1 97.25 149 THR A CA 1
ATOM 1134 C C . THR A 1 149 ? -27.219 0.388 -1.928 1 97.25 149 THR A C 1
ATOM 1136 O O . THR A 1 149 ? -27.688 0.396 -3.064 1 97.25 149 THR A O 1
ATOM 1139 N N . SER A 1 150 ? -27.703 1.052 -0.932 1 97.31 150 SER A N 1
ATOM 1140 C CA . SER A 1 150 ? -28.859 1.934 -1.106 1 97.31 150 SER A CA 1
ATOM 1141 C C . SER A 1 150 ? -28.469 3.197 -1.869 1 97.31 150 SER A C 1
ATOM 1143 O O . SER A 1 150 ? -27.656 3.988 -1.399 1 97.31 150 SER A O 1
ATOM 1145 N N . SER A 1 151 ? -29.125 3.377 -3.006 1 98.12 151 SER A N 1
ATOM 1146 C CA . SER A 1 151 ? -28.859 4.582 -3.785 1 98.12 151 SER A CA 1
ATOM 1147 C C . SER A 1 151 ? -29.281 5.836 -3.031 1 98.12 151 SER A C 1
ATOM 1149 O O . SER A 1 151 ? -28.656 6.891 -3.166 1 98.12 151 SER A O 1
ATOM 1151 N N . ALA A 1 152 ? -30.312 5.727 -2.221 1 98.5 152 ALA A N 1
ATOM 1152 C CA . ALA A 1 152 ? -30.766 6.863 -1.429 1 98.5 152 ALA A CA 1
ATOM 1153 C C . ALA A 1 152 ? -29.734 7.277 -0.396 1 98.5 152 ALA A C 1
ATOM 1155 O O . ALA A 1 152 ? -29.5 8.469 -0.168 1 98.5 152 ALA A O 1
ATOM 1156 N N . THR A 1 153 ? -29.156 6.32 0.244 1 98.5 153 THR A N 1
ATOM 1157 C CA . THR A 1 153 ? -28.094 6.59 1.209 1 98.5 153 THR A CA 1
ATOM 1158 C C . THR A 1 153 ? -26.906 7.246 0.527 1 98.5 153 THR A C 1
ATOM 1160 O O . THR A 1 153 ? -26.344 8.219 1.038 1 98.5 153 THR A O 1
ATOM 1163 N N . ARG A 1 154 ? -26.438 6.754 -0.633 1 98.69 154 ARG A N 1
ATOM 1164 C CA . ARG A 1 154 ? -25.328 7.355 -1.367 1 98.69 154 ARG A CA 1
ATOM 1165 C C . ARG A 1 154 ? -25.656 8.797 -1.763 1 98.69 154 ARG A C 1
ATOM 1167 O O . ARG A 1 154 ? -24.812 9.68 -1.634 1 98.69 154 ARG A O 1
ATOM 1174 N N . ALA A 1 155 ? -26.906 8.953 -2.246 1 98.75 155 ALA A N 1
ATOM 1175 C CA . ALA A 1 155 ? -27.328 10.297 -2.639 1 98.75 155 ALA A CA 1
ATOM 1176 C C . ALA A 1 155 ? -27.266 11.258 -1.453 1 98.75 155 ALA A C 1
ATOM 1178 O O . ALA A 1 155 ? -26.844 12.414 -1.6 1 98.75 155 ALA A O 1
ATOM 1179 N N . GLN A 1 156 ? -27.734 10.812 -0.308 1 98.62 156 GLN A N 1
ATOM 1180 C CA . GLN A 1 156 ? -27.672 11.586 0.926 1 98.62 156 GLN A CA 1
ATOM 1181 C C . GLN A 1 156 ? -26.234 11.969 1.267 1 98.62 156 GLN A C 1
ATOM 1183 O O . GLN A 1 156 ? -25.953 13.117 1.618 1 98.62 156 GLN A O 1
ATOM 1188 N N . ALA A 1 157 ? -25.328 11.031 1.137 1 98.81 157 ALA A N 1
ATOM 1189 C CA . ALA A 1 157 ? -23.906 11.266 1.424 1 98.81 157 ALA A CA 1
ATOM 1190 C C . ALA A 1 157 ? -23.297 12.25 0.429 1 98.81 157 ALA A C 1
ATOM 1192 O O . ALA A 1 157 ? -22.547 13.148 0.815 1 98.81 157 ALA A O 1
ATOM 1193 N N . VAL A 1 158 ? -23.609 12.062 -0.838 1 98.88 158 VAL A N 1
ATOM 1194 C CA . VAL A 1 158 ? -23.125 12.961 -1.885 1 98.88 158 VAL A CA 1
ATOM 1195 C C . VAL A 1 158 ? -23.625 14.383 -1.623 1 98.88 158 VAL A C 1
ATOM 1197 O O . VAL A 1 158 ? -22.844 15.336 -1.683 1 98.88 158 VAL A O 1
ATOM 1200 N N . LYS A 1 159 ? -24.891 14.469 -1.335 1 98.69 159 LYS A N 1
ATOM 1201 C CA . LYS A 1 159 ? -25.469 15.766 -1.052 1 98.69 159 LYS A CA 1
ATOM 1202 C C . LYS A 1 159 ? -24.766 16.453 0.109 1 98.69 159 LYS A C 1
ATOM 1204 O O . LYS A 1 159 ? -24.5 17.656 0.059 1 98.69 159 LYS A O 1
ATOM 1209 N N . HIS A 1 160 ? -24.484 15.734 1.105 1 98.56 160 HIS A N 1
ATOM 1210 C CA . HIS A 1 160 ? -23.781 16.281 2.256 1 98.56 160 HIS A CA 1
ATOM 1211 C C . HIS A 1 160 ? -22.406 16.812 1.863 1 98.56 160 HIS A C 1
ATOM 1213 O O . HIS A 1 160 ? -22 17.891 2.305 1 98.56 160 HIS A O 1
ATOM 1219 N N . ASN A 1 161 ? -21.656 16.078 1.077 1 98.81 161 ASN A N 1
ATOM 1220 C CA . ASN A 1 161 ? -20.344 16.547 0.631 1 98.81 161 ASN A CA 1
ATOM 1221 C C . ASN A 1 161 ? -20.438 17.812 -0.203 1 98.81 161 ASN A C 1
ATOM 1223 O O . ASN A 1 161 ? -19.609 18.719 -0.066 1 98.81 161 ASN A O 1
ATOM 1227 N N . ILE A 1 162 ? -21.422 17.859 -1.04 1 98.81 162 ILE A N 1
ATOM 1228 C CA . ILE A 1 162 ? -21.625 19.047 -1.857 1 98.81 162 ILE A CA 1
ATOM 1229 C C . ILE A 1 162 ? -21.969 20.234 -0.964 1 98.81 162 ILE A C 1
ATOM 1231 O O . ILE A 1 162 ? -21.5 21.344 -1.192 1 98.81 162 ILE A O 1
ATOM 1235 N N . GLU A 1 163 ? -22.766 19.984 0.063 1 98.44 163 GLU A N 1
ATOM 1236 C CA . GLU A 1 163 ? -23.047 21.031 1.044 1 98.44 163 GLU A CA 1
ATOM 1237 C C . GLU A 1 163 ? -21.766 21.516 1.717 1 98.44 163 GLU A C 1
ATOM 1239 O O . GLU A 1 163 ? -21.625 22.703 1.985 1 98.44 163 GLU A O 1
ATOM 1244 N N . CYS A 1 164 ? -20.875 20.625 2.014 1 98.62 164 CYS A N 1
ATOM 1245 C CA . CYS A 1 164 ? -19.594 20.984 2.609 1 98.62 164 CYS A CA 1
ATOM 1246 C C . CYS A 1 164 ? -18.797 21.891 1.673 1 98.62 164 CYS A C 1
ATOM 1248 O O . CYS A 1 164 ? -18.125 22.828 2.119 1 98.62 164 CYS A O 1
ATOM 1250 N N . ILE A 1 165 ? -18.828 21.578 0.393 1 98.69 165 ILE A N 1
ATOM 1251 C CA . ILE A 1 165 ? -18.172 22.406 -0.603 1 98.69 165 ILE A CA 1
ATOM 1252 C C . ILE A 1 165 ? -18.75 23.812 -0.56 1 98.69 165 ILE A C 1
ATOM 1254 O O . ILE A 1 165 ? -18 24.797 -0.522 1 98.69 165 ILE A O 1
ATOM 1258 N N . GLU A 1 166 ? -20.062 23.906 -0.513 1 98.25 166 GLU A N 1
ATOM 1259 C CA . GLU A 1 166 ? -20.734 25.203 -0.494 1 98.25 166 GLU A CA 1
ATOM 1260 C C . GLU A 1 166 ? -20.375 26 0.761 1 98.25 166 GLU A C 1
ATOM 1262 O O . GLU A 1 166 ? -20.078 27.188 0.685 1 98.25 166 GLU A O 1
ATOM 1267 N N . LEU A 1 167 ? -20.453 25.328 1.868 1 98.25 167 LEU A N 1
ATOM 1268 C CA . LEU A 1 167 ? -20.062 25.984 3.119 1 98.25 167 LEU A CA 1
ATOM 1269 C C . LEU A 1 167 ? -18.609 26.422 3.072 1 98.25 167 LEU A C 1
ATOM 1271 O O . LEU A 1 167 ? -18.281 27.531 3.516 1 98.25 167 LEU A O 1
ATOM 1275 N N . GLY A 1 168 ? -17.75 25.562 2.514 1 98.38 168 GLY A N 1
ATOM 1276 C CA . GLY A 1 168 ? -16.344 25.922 2.357 1 98.38 168 GLY A CA 1
ATOM 1277 C C . GLY A 1 168 ? -16.125 27.156 1.5 1 98.38 168 GLY A C 1
ATOM 1278 O O . GLY A 1 168 ? -15.305 28.016 1.833 1 98.38 168 GLY A O 1
ATOM 1279 N N . ARG A 1 169 ? -16.844 27.219 0.476 1 97.88 169 ARG A N 1
ATOM 1280 C CA . ARG A 1 169 ? -16.75 28.391 -0.393 1 97.88 169 ARG A CA 1
ATOM 1281 C C . ARG A 1 169 ? -17.094 29.672 0.368 1 97.88 169 ARG A C 1
ATOM 1283 O O . ARG A 1 169 ? -16.406 30.688 0.243 1 97.88 169 ARG A O 1
ATOM 1290 N N . GLU A 1 170 ? -18.156 29.609 1.124 1 97.69 170 GLU A N 1
ATOM 1291 C CA . GLU A 1 170 ? -18.578 30.766 1.912 1 97.69 170 GLU A CA 1
ATOM 1292 C C . GLU A 1 170 ? -17.516 31.156 2.932 1 97.69 170 GLU A C 1
ATOM 1294 O O . GLU A 1 170 ? -17.344 32.344 3.244 1 97.69 170 GLU A O 1
ATOM 1299 N N . LEU A 1 171 ? -16.812 30.203 3.406 1 98.12 171 LEU A N 1
ATOM 1300 C CA . LEU A 1 171 ? -15.82 30.438 4.453 1 98.12 171 LEU A CA 1
ATOM 1301 C C . LEU A 1 171 ? -14.477 30.828 3.852 1 98.12 171 LEU A C 1
ATOM 1303 O O . LEU A 1 171 ? -13.586 31.281 4.566 1 98.12 171 LEU A O 1
ATOM 1307 N N . GLY A 1 172 ? -14.32 30.625 2.523 1 97.38 172 GLY A N 1
ATOM 1308 C CA . GLY A 1 172 ? -13.094 31 1.843 1 97.38 172 GLY A CA 1
ATOM 1309 C C . GLY A 1 172 ? -12.133 29.844 1.665 1 97.38 172 GLY A C 1
ATOM 1310 O O . GLY A 1 172 ? -10.961 30.047 1.345 1 97.38 172 GLY A O 1
ATOM 1311 N N . SER A 1 173 ? -12.586 28.641 1.892 1 97.62 173 SER A N 1
ATOM 1312 C CA . SER A 1 173 ? -11.773 27.453 1.668 1 97.62 173 SER A CA 1
ATOM 1313 C C . SER A 1 173 ? -11.695 27.109 0.184 1 97.62 173 SER A C 1
ATOM 1315 O O . SER A 1 173 ? -12.461 27.641 -0.623 1 97.62 173 SER A O 1
ATOM 1317 N N . LYS A 1 174 ? -10.672 26.234 -0.143 1 97.62 174 LYS A N 1
ATOM 1318 C CA . LYS A 1 174 ? -10.484 25.844 -1.538 1 97.62 174 LYS A CA 1
ATOM 1319 C C . LYS A 1 174 ? -10.273 24.344 -1.668 1 97.62 174 LYS A C 1
ATOM 1321 O O . LYS A 1 174 ? -9.719 23.875 -2.662 1 97.62 174 LYS A O 1
ATOM 1326 N N . ALA A 1 175 ? -10.656 23.625 -0.602 1 98.69 175 ALA A N 1
ATOM 1327 C CA . ALA A 1 175 ? -10.445 22.172 -0.698 1 98.69 175 ALA A CA 1
ATOM 1328 C C . ALA A 1 175 ? -11.406 21.422 0.209 1 98.69 175 ALA A C 1
ATOM 1330 O O . ALA A 1 175 ? -11.82 21.938 1.252 1 98.69 175 ALA A O 1
ATOM 1331 N N . LEU A 1 176 ? -11.758 20.219 -0.211 1 98.88 176 LEU A N 1
ATOM 1332 C CA . LEU A 1 176 ? -12.578 19.266 0.539 1 98.88 176 LEU A CA 1
ATOM 1333 C C . LEU A 1 176 ? -11.789 18 0.849 1 98.88 176 LEU A C 1
ATOM 1335 O O . LEU A 1 176 ? -11.188 17.406 -0.047 1 98.88 176 LEU A O 1
ATOM 1339 N N . THR A 1 177 ? -11.703 17.672 2.121 1 98.75 177 THR A N 1
ATOM 1340 C CA . THR A 1 177 ? -11.172 16.375 2.51 1 98.75 177 THR A CA 1
ATOM 1341 C C . THR A 1 177 ? -12.297 15.352 2.648 1 98.75 177 THR A C 1
ATOM 1343 O O . THR A 1 177 ? -13.281 15.594 3.35 1 98.75 177 THR A O 1
ATOM 1346 N N . VAL A 1 178 ? -12.156 14.266 1.969 1 98.5 178 VAL A N 1
ATOM 1347 C CA . VAL A 1 178 ? -13.133 13.188 2.062 1 98.5 178 VAL A CA 1
ATOM 1348 C C . VAL A 1 178 ? -12.477 11.945 2.664 1 98.5 178 VAL A C 1
ATOM 1350 O O . VAL A 1 178 ? -11.617 11.32 2.033 1 98.5 178 VAL A O 1
ATOM 1353 N N . TRP A 1 179 ? -12.836 11.641 3.84 1 96.31 179 TRP A N 1
ATOM 1354 C CA . TRP A 1 179 ? -12.539 10.383 4.52 1 96.31 179 TRP A CA 1
ATOM 1355 C C . TRP A 1 179 ? -13.812 9.594 4.789 1 96.31 179 TRP A C 1
ATOM 1357 O O . TRP A 1 179 ? -14.781 10.133 5.328 1 96.31 179 TRP A O 1
ATOM 1367 N N . VAL A 1 180 ? -13.852 8.328 4.402 1 96.75 180 VAL A N 1
ATOM 1368 C CA . VAL A 1 180 ? -15.062 7.539 4.613 1 96.75 180 VAL A CA 1
ATOM 1369 C C . VAL A 1 180 ? -14.766 6.383 5.566 1 96.75 180 VAL A C 1
ATOM 1371 O O . VAL A 1 180 ? -13.695 5.773 5.5 1 96.75 180 VAL A O 1
ATOM 1374 N N . GLY A 1 181 ? -15.711 6.121 6.48 1 95.62 181 GLY A N 1
ATOM 1375 C CA . GLY A 1 181 ? -15.625 4.953 7.344 1 95.62 181 GLY A CA 1
ATOM 1376 C C . GLY A 1 181 ? -16.203 3.701 6.715 1 95.62 181 GLY A C 1
ATOM 1377 O O . GLY A 1 181 ? -16.547 2.748 7.418 1 95.62 181 GLY A O 1
ATOM 1378 N N . ASP A 1 182 ? -16.391 3.717 5.402 1 97.94 182 ASP A N 1
ATOM 1379 C CA . ASP A 1 182 ? -17.031 2.619 4.684 1 97.94 182 ASP A CA 1
ATOM 1380 C C . ASP A 1 182 ? -16.125 1.399 4.617 1 97.94 182 ASP A C 1
ATOM 1382 O O . ASP A 1 182 ? -14.914 1.532 4.391 1 97.94 182 ASP A O 1
ATOM 1386 N N . GLY A 1 183 ? -16.734 0.243 4.816 1 97.31 183 GLY 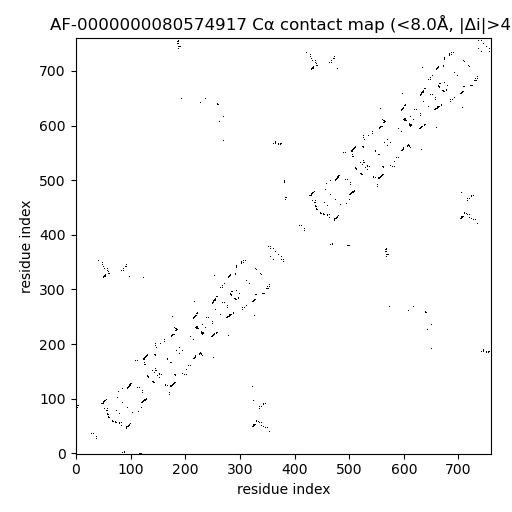A N 1
ATOM 1387 C CA . GLY A 1 183 ? -15.992 -1.004 4.754 1 97.31 183 GLY A CA 1
ATOM 1388 C C . GLY A 1 183 ? -16.766 -2.189 5.297 1 97.31 183 GLY A C 1
ATOM 1389 O O . GLY A 1 183 ? -18 -2.152 5.371 1 97.31 183 GLY A O 1
ATOM 1390 N N . ALA A 1 184 ? -15.992 -3.275 5.547 1 96.62 184 ALA A N 1
ATOM 1391 C CA . ALA A 1 184 ? -16.562 -4.531 6.035 1 96.62 184 ALA A CA 1
ATOM 1392 C C . ALA A 1 184 ? -15.805 -5.027 7.266 1 96.62 184 ALA A C 1
ATOM 1394 O O . ALA A 1 184 ? -14.586 -4.871 7.355 1 96.62 184 ALA A O 1
ATOM 1395 N N . ASN A 1 185 ? -16.547 -5.578 8.195 1 95.25 185 ASN A N 1
ATOM 1396 C CA . ASN A 1 185 ? -15.922 -6.184 9.367 1 95.25 185 ASN A CA 1
ATOM 1397 C C . ASN A 1 185 ? -15.734 -7.688 9.195 1 95.25 185 ASN A C 1
ATOM 1399 O O . ASN A 1 185 ? -14.984 -8.312 9.945 1 95.25 185 ASN A O 1
ATOM 1403 N N . PHE A 1 186 ? -16.422 -8.273 8.172 1 94.31 186 PHE A N 1
ATOM 1404 C CA . PHE A 1 186 ? -16.312 -9.703 7.898 1 94.31 186 PHE A CA 1
ATOM 1405 C C . PHE A 1 186 ? -16.141 -9.961 6.406 1 94.31 186 PHE A C 1
ATOM 1407 O O . PHE A 1 186 ? -16.734 -9.25 5.578 1 94.31 186 PHE A O 1
ATOM 1414 N N . PRO A 1 187 ? -15.352 -11.016 6.008 1 95.38 187 PRO A N 1
ATOM 1415 C CA . PRO A 1 187 ? -15.398 -11.445 4.605 1 95.38 187 PRO A CA 1
ATOM 1416 C C . PRO A 1 187 ? -16.812 -11.734 4.125 1 95.38 187 PRO A C 1
ATOM 1418 O O . PRO A 1 187 ? -17.625 -12.297 4.871 1 95.38 187 PRO A O 1
ATOM 1421 N N . GLY A 1 188 ? -17.125 -11.336 2.928 1 95.12 188 GLY A N 1
ATOM 1422 C CA . GLY A 1 188 ? -18.438 -11.594 2.361 1 95.12 188 GLY A CA 1
ATOM 1423 C C . GLY A 1 188 ? -19.422 -10.461 2.588 1 95.12 188 GLY A C 1
ATOM 1424 O O . GLY A 1 188 ? -20.438 -10.375 1.904 1 95.12 188 GLY A O 1
ATOM 1425 N N . GLN A 1 189 ? -19.125 -9.602 3.582 1 95.44 189 GLN A N 1
ATOM 1426 C CA . GLN A 1 189 ? -20.031 -8.5 3.908 1 95.44 189 GLN A CA 1
ATOM 1427 C C . GLN A 1 189 ? -20.219 -7.574 2.709 1 95.44 189 GLN A C 1
ATOM 1429 O O . GLN A 1 189 ? -21.344 -7.188 2.393 1 95.44 189 GLN A O 1
ATOM 1434 N N . HIS A 1 190 ? -19.109 -7.266 1.998 1 95.31 190 HIS A N 1
ATOM 1435 C CA . HIS A 1 190 ? -19.094 -6.434 0.801 1 95.31 190 HIS A CA 1
ATOM 1436 C C . HIS A 1 190 ? -18.531 -7.191 -0.394 1 95.31 190 HIS A C 1
ATOM 1438 O O . HIS A 1 190 ? -17.641 -8.031 -0.236 1 95.31 190 HIS A O 1
ATOM 1444 N N . ASN A 1 191 ? -19.234 -6.973 -1.54 1 96.75 191 ASN A N 1
ATOM 1445 C CA . ASN A 1 191 ? -18.438 -7.152 -2.744 1 96.75 191 ASN A CA 1
ATOM 1446 C C . ASN A 1 191 ? -17.359 -6.074 -2.865 1 96.75 191 ASN A C 1
ATOM 1448 O O . ASN A 1 191 ? -17.672 -4.902 -3.07 1 96.75 191 ASN A O 1
ATOM 1452 N N . LEU A 1 192 ? -16.141 -6.461 -2.709 1 97.56 192 LEU A N 1
ATOM 1453 C CA . LEU A 1 192 ? -15.047 -5.504 -2.59 1 97.56 192 LEU A CA 1
ATOM 1454 C C . LEU A 1 192 ? -14.961 -4.625 -3.832 1 97.56 192 LEU A C 1
ATOM 1456 O O . LEU A 1 192 ? -14.797 -3.406 -3.725 1 97.56 192 LEU A O 1
ATOM 1460 N N . ARG A 1 193 ? -15.023 -5.18 -5.023 1 97.38 193 ARG A N 1
ATOM 1461 C CA . ARG A 1 193 ? -15 -4.402 -6.258 1 97.38 193 ARG A CA 1
ATOM 1462 C C . ARG A 1 193 ? -16.219 -3.502 -6.363 1 97.38 193 ARG A C 1
ATOM 1464 O O . ARG A 1 193 ? -16.109 -2.316 -6.68 1 97.38 193 ARG A O 1
ATOM 1471 N N . GLY A 1 194 ? -17.406 -4.102 -6.09 1 97.81 194 GLY A N 1
ATOM 1472 C CA . GLY A 1 194 ? -18.641 -3.332 -6.156 1 97.81 194 GLY A CA 1
ATOM 1473 C C . GLY A 1 194 ? -18.641 -2.131 -5.23 1 97.81 194 GLY A C 1
ATOM 1474 O O . GLY A 1 194 ? -19.125 -1.062 -5.594 1 97.81 194 GLY A O 1
ATOM 1475 N N . ALA A 1 195 ? -18.125 -2.32 -4.074 1 98.12 195 ALA A N 1
ATOM 1476 C CA . ALA A 1 195 ? -18.047 -1.226 -3.113 1 98.12 195 ALA A CA 1
ATOM 1477 C C . ALA A 1 195 ? -17.219 -0.07 -3.664 1 98.12 195 ALA A C 1
ATOM 1479 O O . ALA A 1 195 ? -17.609 1.094 -3.555 1 98.12 195 ALA A O 1
ATOM 1480 N N . LEU A 1 196 ? -16.062 -0.377 -4.254 1 98.62 196 LEU A N 1
ATOM 1481 C CA . LEU A 1 196 ? -15.211 0.681 -4.785 1 98.62 196 LEU A CA 1
ATOM 1482 C C . LEU A 1 196 ? -15.852 1.341 -6 1 98.62 196 LEU A C 1
ATOM 1484 O O . LEU A 1 196 ? -15.703 2.547 -6.207 1 98.62 196 LEU A O 1
ATOM 1488 N N . GLU A 1 197 ? -16.531 0.545 -6.816 1 98.5 197 GLU A N 1
ATOM 1489 C CA . GLU A 1 197 ? -17.25 1.111 -7.953 1 98.5 197 GLU A CA 1
ATOM 1490 C C . GLU A 1 197 ? -18.297 2.125 -7.496 1 98.5 197 GLU A C 1
ATOM 1492 O O . GLU A 1 197 ? -18.406 3.213 -8.07 1 98.5 197 GLU A O 1
ATOM 1497 N N . ARG A 1 198 ? -19.016 1.771 -6.484 1 98.75 198 ARG A N 1
ATOM 1498 C CA . ARG A 1 198 ? -20.016 2.697 -5.945 1 98.75 198 ARG A CA 1
ATOM 1499 C C . ARG A 1 198 ? -19.344 3.924 -5.336 1 98.75 198 ARG A C 1
ATOM 1501 O O . ARG A 1 198 ? -19.828 5.047 -5.492 1 98.75 198 ARG A O 1
ATOM 1508 N N . TYR A 1 199 ? -18.281 3.719 -4.66 1 98.75 199 TYR A N 1
ATOM 1509 C CA . TYR A 1 199 ? -17.516 4.844 -4.133 1 98.75 199 TYR A CA 1
ATOM 1510 C C . TYR A 1 199 ? -17.141 5.816 -5.242 1 98.75 199 TYR A C 1
ATOM 1512 O O . TYR A 1 199 ? -17.359 7.023 -5.125 1 98.75 199 TYR A O 1
ATOM 1520 N N . LEU A 1 200 ? -16.562 5.277 -6.316 1 98.88 200 LEU A N 1
ATOM 1521 C CA . LEU A 1 200 ? -16.094 6.113 -7.422 1 98.88 200 LEU A CA 1
ATOM 1522 C C . LEU A 1 200 ? -17.266 6.855 -8.07 1 98.88 200 LEU A C 1
ATOM 1524 O O . LEU A 1 200 ? -17.125 8.023 -8.438 1 98.88 200 LEU A O 1
ATOM 1528 N N . ASP A 1 201 ? -18.359 6.164 -8.234 1 98.75 201 ASP A N 1
ATOM 1529 C CA . ASP A 1 201 ? -19.547 6.816 -8.781 1 98.75 201 ASP A CA 1
ATOM 1530 C C . ASP A 1 201 ? -19.953 8.008 -7.914 1 98.75 201 ASP A C 1
ATOM 1532 O O . ASP A 1 201 ? -20.234 9.094 -8.43 1 98.75 201 ASP A O 1
ATOM 1536 N N . SER A 1 202 ? -20.016 7.777 -6.633 1 98.88 202 SER A N 1
ATOM 1537 C CA . SER A 1 202 ? -20.359 8.844 -5.695 1 98.88 202 SER A CA 1
ATOM 1538 C C . SER A 1 202 ? -19.359 9.984 -5.762 1 98.88 202 SER A C 1
ATOM 1540 O O . SER A 1 202 ? -19.75 11.156 -5.828 1 98.88 202 SER A O 1
ATOM 1542 N N . MET A 1 203 ? -18.109 9.688 -5.793 1 98.88 203 MET A N 1
ATOM 1543 C CA . MET A 1 203 ? -17.062 10.711 -5.805 1 98.88 203 MET A CA 1
ATOM 1544 C C . MET A 1 203 ? -17.094 11.492 -7.113 1 98.88 203 MET A C 1
ATOM 1546 O O . MET A 1 203 ? -16.75 12.68 -7.129 1 98.88 203 MET A O 1
ATOM 1550 N N . ARG A 1 204 ? -17.422 10.852 -8.188 1 98.88 204 ARG A N 1
ATOM 1551 C CA . ARG A 1 204 ? -17.531 11.562 -9.461 1 98.88 204 ARG A CA 1
ATOM 1552 C C . ARG A 1 204 ? -18.547 12.688 -9.367 1 98.88 204 ARG A C 1
ATOM 1554 O O . ARG A 1 204 ? -18.344 13.773 -9.914 1 98.88 204 ARG A O 1
ATOM 1561 N N . GLU A 1 205 ? -19.641 12.383 -8.695 1 98.88 205 GLU A N 1
ATOM 1562 C CA . GLU A 1 205 ? -20.656 13.414 -8.5 1 98.88 205 GLU A CA 1
ATOM 1563 C C . GLU A 1 205 ? -20.109 14.555 -7.641 1 98.88 205 GLU A C 1
ATOM 1565 O O . GLU A 1 205 ? -20.344 15.734 -7.941 1 98.88 205 GLU A O 1
ATOM 1570 N N . ILE A 1 206 ? -19.453 14.266 -6.605 1 98.88 206 ILE A N 1
ATOM 1571 C CA . ILE A 1 206 ? -18.844 15.273 -5.734 1 98.88 206 ILE A CA 1
ATOM 1572 C C . ILE A 1 206 ? -17.797 16.062 -6.508 1 98.88 206 ILE A C 1
ATOM 1574 O O . ILE A 1 206 ? -17.766 17.297 -6.438 1 98.88 206 ILE A O 1
ATOM 1578 N N . TYR A 1 207 ? -16.969 15.359 -7.227 1 98.88 207 TYR A N 1
ATOM 1579 C CA . TYR A 1 207 ? -15.914 15.961 -8.039 1 98.88 207 TYR A CA 1
ATOM 1580 C C . TYR A 1 207 ? -16.5 16.953 -9.039 1 98.88 207 TYR A C 1
ATOM 1582 O O . TYR A 1 207 ? -15.93 18.031 -9.25 1 98.88 207 TYR A O 1
ATOM 1590 N N . ALA A 1 208 ? -17.594 16.594 -9.641 1 98.69 208 ALA A N 1
ATOM 1591 C CA . ALA A 1 208 ? -18.25 17.438 -10.633 1 98.69 208 ALA A CA 1
ATOM 1592 C C . ALA A 1 208 ? -18.734 18.734 -10.016 1 98.69 208 ALA A C 1
ATOM 1594 O O . ALA A 1 208 ? -18.859 19.75 -10.703 1 98.69 208 ALA A O 1
ATOM 1595 N N . ALA A 1 209 ? -18.969 18.703 -8.727 1 98.62 209 ALA A N 1
ATOM 1596 C CA . ALA A 1 209 ? -19.516 19.875 -8.039 1 98.62 209 ALA A CA 1
ATOM 1597 C C . ALA A 1 209 ? -18.391 20.797 -7.547 1 98.62 209 ALA A C 1
ATOM 1599 O O . ALA A 1 209 ? -18.656 21.906 -7.09 1 98.62 209 ALA A O 1
ATOM 1600 N N . LEU A 1 210 ? -17.156 20.359 -7.633 1 98.56 210 LEU A N 1
ATOM 1601 C CA . LEU A 1 210 ? -16.031 21.156 -7.145 1 98.56 210 LEU A CA 1
ATOM 1602 C C . LEU A 1 210 ? -15.844 22.406 -7.992 1 98.56 210 LEU A C 1
ATOM 1604 O O . LEU A 1 210 ? -15.836 22.344 -9.219 1 98.56 210 LEU A O 1
ATOM 1608 N N . PRO A 1 211 ? -15.695 23.562 -7.363 1 98 211 PRO A N 1
ATOM 1609 C CA . PRO A 1 211 ? -15.25 24.703 -8.148 1 98 211 PRO A CA 1
ATOM 1610 C C . PRO A 1 211 ? -13.914 24.469 -8.844 1 98 211 PRO A C 1
ATOM 1612 O O . PRO A 1 211 ? -13.133 23.625 -8.406 1 98 211 PRO A O 1
ATOM 1615 N N . ASP A 1 212 ? -13.57 25.25 -9.852 1 97.06 212 ASP A N 1
ATOM 1616 C CA . ASP A 1 212 ? -12.406 25.031 -10.703 1 97.06 212 ASP A CA 1
ATOM 1617 C C . ASP A 1 212 ? -11.109 25.188 -9.906 1 97.06 212 ASP A C 1
ATOM 1619 O O . ASP A 1 212 ? -10.109 24.531 -10.211 1 97.06 212 ASP A O 1
ATOM 1623 N N . ASP A 1 213 ? -11.148 26.016 -8.93 1 97 213 ASP A N 1
ATOM 1624 C CA . ASP A 1 213 ? -9.914 26.297 -8.195 1 97 213 ASP A CA 1
ATOM 1625 C C . ASP A 1 213 ? -9.867 25.5 -6.895 1 97 213 ASP A C 1
ATOM 1627 O O . ASP A 1 213 ? -9.141 25.859 -5.969 1 97 213 ASP A O 1
ATOM 1631 N N . TRP A 1 214 ? -10.742 24.484 -6.789 1 98.25 214 TRP A N 1
ATOM 1632 C CA . TRP A 1 214 ? -10.797 23.625 -5.605 1 98.25 214 TRP A CA 1
ATOM 1633 C C . TRP A 1 214 ? -10.07 22.312 -5.855 1 98.25 214 TRP A C 1
ATOM 1635 O O . TRP A 1 214 ? -9.914 21.891 -7.004 1 98.25 214 TRP A O 1
ATOM 1645 N N . ASN A 1 215 ? -9.594 21.766 -4.809 1 98.5 215 ASN A N 1
ATOM 1646 C CA . ASN A 1 215 ? -9.156 20.375 -4.797 1 98.5 215 ASN A CA 1
ATOM 1647 C C . ASN A 1 215 ? -10.016 19.531 -3.873 1 98.5 215 ASN A C 1
ATOM 1649 O O . ASN A 1 215 ? -10.633 20.047 -2.941 1 98.5 215 ASN A O 1
ATOM 1653 N N . VAL A 1 216 ? -10.109 18.297 -4.184 1 98.88 216 VAL A N 1
ATOM 1654 C CA . VAL A 1 216 ? -10.617 17.297 -3.242 1 98.88 216 VAL A CA 1
ATOM 1655 C C . VAL A 1 216 ? -9.484 16.359 -2.826 1 98.88 216 VAL A C 1
ATOM 1657 O O . VAL A 1 216 ? -8.727 15.883 -3.67 1 98.88 216 VAL A O 1
ATOM 1660 N N . PHE A 1 217 ? -9.328 16.219 -1.527 1 98.88 217 PHE A N 1
ATOM 1661 C CA . PHE A 1 217 ? -8.32 15.328 -0.96 1 98.88 217 PHE A CA 1
ATOM 1662 C C . PHE A 1 217 ? -8.938 14.016 -0.502 1 98.88 217 PHE A C 1
ATOM 1664 O O . PHE A 1 217 ? -9.781 14 0.401 1 98.88 217 PHE A O 1
ATOM 1671 N N . LEU A 1 218 ? -8.531 12.906 -1.136 1 98.88 218 LEU A N 1
ATOM 1672 C CA . LEU A 1 218 ? -8.969 11.57 -0.731 1 98.88 218 LEU A CA 1
ATOM 1673 C C . LEU A 1 218 ? -8.07 11.008 0.362 1 98.88 218 LEU A C 1
ATOM 1675 O O . LEU A 1 218 ? -6.863 10.859 0.161 1 98.88 218 LEU A O 1
ATOM 1679 N N . GLU A 1 219 ? -8.664 10.711 1.49 1 98.56 219 GLU A N 1
ATOM 1680 C CA . GLU A 1 219 ? -7.887 10.211 2.623 1 98.56 219 GLU A CA 1
ATOM 1681 C C . GLU A 1 219 ? -8.109 8.719 2.832 1 98.56 219 GLU A C 1
ATOM 1683 O O . GLU A 1 219 ? -9.25 8.25 2.832 1 98.56 219 GLU A O 1
ATOM 1688 N N . HIS A 1 220 ? -6.984 8.016 2.955 1 98.19 220 HIS A N 1
ATOM 1689 C CA . HIS A 1 220 ? -7.07 6.59 3.246 1 98.19 220 HIS A CA 1
ATOM 1690 C C . HIS A 1 220 ? -6.859 6.316 4.73 1 98.19 220 HIS A C 1
ATOM 1692 O O . HIS A 1 220 ? -6.23 7.113 5.43 1 98.19 220 HIS A O 1
ATOM 1698 N N . LYS A 1 221 ? -7.43 5.23 5.203 1 96.88 221 LYS A N 1
ATOM 1699 C CA . LYS A 1 221 ? -7.215 4.703 6.547 1 96.88 221 LYS A CA 1
ATOM 1700 C C . LYS A 1 221 ? -7.215 3.176 6.543 1 96.88 221 LYS A C 1
ATOM 1702 O O . LYS A 1 221 ? -8.141 2.551 6.023 1 96.88 221 LYS A O 1
ATOM 1707 N N . LEU A 1 222 ? -6.246 2.67 7.164 1 96.31 222 LEU A N 1
ATOM 1708 C CA . LEU A 1 222 ? -6.023 1.231 7.086 1 96.31 222 LEU A CA 1
ATOM 1709 C C . LEU A 1 222 ? -7.203 0.465 7.672 1 96.31 222 LEU A C 1
ATOM 1711 O O . LEU A 1 222 ? -7.68 -0.505 7.074 1 96.31 222 LEU A O 1
ATOM 1715 N N . PHE A 1 223 ? -7.574 0.926 8.859 1 94.12 223 PHE A N 1
ATOM 1716 C CA . PHE A 1 223 ? -8.656 0.246 9.562 1 94.12 223 PHE A CA 1
ATOM 1717 C C . PHE A 1 223 ? -9.391 1.209 10.492 1 94.12 223 PHE A C 1
ATOM 1719 O O . PHE A 1 223 ? -9.016 2.381 10.594 1 94.12 223 PHE A O 1
ATOM 1726 N N . GLU A 1 224 ? -10.523 0.848 11.023 1 90.38 224 GLU A N 1
ATOM 1727 C CA . GLU A 1 224 ? -11.461 1.579 11.859 1 90.38 224 GLU A CA 1
ATOM 1728 C C . GLU A 1 224 ? -12.258 2.594 11.047 1 90.38 224 GLU A C 1
ATOM 1730 O O . GLU A 1 224 ? -11.688 3.512 10.453 1 90.38 224 GLU A O 1
ATOM 1735 N N . PRO A 1 225 ? -13.445 2.488 11.016 1 92.75 225 PRO A N 1
ATOM 1736 C CA . PRO A 1 225 ? -14.203 1.595 11.891 1 92.75 225 PRO A CA 1
ATOM 1737 C C . PRO A 1 225 ? -14.391 0.199 11.297 1 92.75 225 PRO A C 1
ATOM 1739 O O . PRO A 1 225 ? -15.008 -0.665 11.922 1 92.75 225 PRO A O 1
ATOM 1742 N N . ALA A 1 226 ? -13.922 -0.086 10.156 1 94 226 ALA A N 1
ATOM 1743 C CA . ALA A 1 226 ? -14.039 -1.407 9.547 1 94 226 ALA A CA 1
ATOM 1744 C C . ALA A 1 226 ? -12.75 -2.211 9.727 1 94 226 ALA A C 1
ATOM 1746 O O . ALA A 1 226 ? -11.664 -1.733 9.406 1 94 226 ALA A O 1
ATOM 1747 N N . PHE A 1 227 ? -12.883 -3.547 10.125 1 93.12 227 PHE A N 1
ATOM 1748 C CA . PHE A 1 227 ? -11.695 -4.238 10.617 1 93.12 227 PHE A CA 1
ATOM 1749 C C . PHE A 1 227 ? -11.273 -5.332 9.648 1 93.12 227 PHE A C 1
ATOM 1751 O O . PHE A 1 227 ? -10.18 -5.883 9.766 1 93.12 227 PHE A O 1
ATOM 1758 N N . TYR A 1 228 ? -12.141 -5.695 8.688 1 95.5 228 TYR A N 1
ATOM 1759 C CA . TYR A 1 228 ? -11.742 -6.652 7.66 1 95.5 228 TYR A CA 1
ATOM 1760 C C . TYR A 1 228 ? -11.227 -5.938 6.418 1 95.5 228 TYR A C 1
ATOM 1762 O O . TYR A 1 228 ? -10.156 -6.27 5.898 1 95.5 228 TYR A O 1
ATOM 1770 N N . ALA A 1 229 ? -12.047 -4.879 5.961 1 96.06 229 ALA A N 1
ATOM 1771 C CA . ALA A 1 229 ? -11.703 -4.137 4.754 1 96.06 229 ALA A CA 1
ATOM 1772 C C . ALA A 1 229 ? -12.281 -2.725 4.797 1 96.06 229 ALA A C 1
ATOM 1774 O O . ALA A 1 229 ? -13.492 -2.539 4.707 1 96.06 229 ALA A O 1
ATOM 1775 N N . THR A 1 230 ? -11.344 -1.771 4.91 1 97 230 THR A N 1
ATOM 1776 C CA . THR A 1 230 ? -11.75 -0.39 4.676 1 97 230 THR A CA 1
ATOM 1777 C C . THR A 1 230 ? -11.734 -0.068 3.184 1 97 230 THR A C 1
ATOM 1779 O O . THR A 1 230 ? -10.82 -0.48 2.465 1 97 230 THR A O 1
ATOM 1782 N N . THR A 1 231 ? -12.727 0.691 2.678 1 97.56 231 THR A N 1
ATOM 1783 C CA . THR A 1 231 ? -12.859 0.881 1.238 1 97.56 231 THR A CA 1
ATOM 1784 C C . THR A 1 231 ? -11.648 1.603 0.668 1 97.56 231 THR A C 1
ATOM 1786 O O . THR A 1 231 ? -11.109 1.204 -0.368 1 97.56 231 THR A O 1
ATOM 1789 N N . ILE A 1 232 ? -11.234 2.684 1.306 1 98.12 232 ILE A N 1
ATOM 1790 C CA . ILE A 1 232 ? -10 3.369 0.941 1 98.12 232 ILE A CA 1
ATOM 1791 C C . ILE A 1 232 ? -8.922 3.086 1.988 1 98.12 232 ILE A C 1
ATOM 1793 O O . ILE A 1 232 ? -8.633 3.939 2.83 1 98.12 232 ILE A O 1
ATOM 1797 N N . ALA A 1 233 ? -8.242 1.96 1.873 1 96.81 233 ALA A N 1
ATOM 1798 C CA . ALA A 1 233 ? -7.508 1.396 3.002 1 96.81 233 ALA A CA 1
ATOM 1799 C C . ALA A 1 233 ? -6.035 1.784 2.947 1 96.81 233 ALA A C 1
ATOM 1801 O O . ALA A 1 233 ? -5.309 1.64 3.936 1 96.81 233 ALA A O 1
ATOM 1802 N N . ASP A 1 234 ? -5.602 2.201 1.743 1 97.5 234 ASP A N 1
ATOM 1803 C CA . ASP A 1 234 ? -4.172 2.451 1.575 1 97.5 234 ASP A CA 1
ATOM 1804 C C . ASP A 1 234 ? -3.92 3.477 0.472 1 97.5 234 ASP A C 1
ATOM 1806 O O . ASP A 1 234 ? -4.844 3.865 -0.245 1 97.5 234 ASP A O 1
ATOM 1810 N N . TRP A 1 235 ? -2.627 3.893 0.377 1 98.19 235 TRP A N 1
ATOM 1811 C CA . TRP A 1 235 ? -2.293 4.973 -0.546 1 98.19 235 TRP A CA 1
ATOM 1812 C C . TRP A 1 235 ? -2.518 4.539 -1.991 1 98.19 235 TRP A C 1
ATOM 1814 O O . TRP A 1 235 ? -2.889 5.355 -2.838 1 98.19 235 TRP A O 1
ATOM 1824 N N . GLY A 1 236 ? -2.291 3.238 -2.316 1 98.5 236 GLY A N 1
ATOM 1825 C CA . GLY A 1 236 ? -2.521 2.758 -3.67 1 98.5 236 GLY A CA 1
ATOM 1826 C C . GLY A 1 236 ? -3.961 2.918 -4.121 1 98.5 236 GLY A C 1
ATOM 1827 O O . GLY A 1 236 ? -4.219 3.352 -5.246 1 98.5 236 GLY A O 1
ATOM 1828 N N . THR A 1 237 ? -4.91 2.518 -3.211 1 98.62 237 THR A N 1
ATOM 1829 C CA . THR A 1 237 ? -6.328 2.689 -3.518 1 98.62 237 THR A CA 1
ATOM 1830 C C . THR A 1 237 ? -6.672 4.168 -3.674 1 98.62 237 THR A C 1
ATOM 1832 O O . THR A 1 237 ? -7.367 4.551 -4.617 1 98.62 237 THR A O 1
ATOM 1835 N N . SER A 1 238 ? -6.148 4.941 -2.727 1 98.69 238 SER A N 1
ATOM 1836 C CA . SER A 1 238 ? -6.367 6.383 -2.799 1 98.69 238 SER A CA 1
ATOM 1837 C C . SER A 1 238 ? -5.836 6.957 -4.105 1 98.69 238 SER A C 1
ATOM 1839 O O . SER A 1 238 ? -6.516 7.742 -4.77 1 98.69 238 SER A O 1
ATOM 1841 N N . PHE A 1 239 ? -4.637 6.574 -4.488 1 98.75 239 PHE A N 1
ATOM 1842 C CA . PHE A 1 239 ? -3.979 7.023 -5.711 1 98.75 239 PHE A CA 1
ATOM 1843 C C . PHE A 1 239 ? -4.777 6.613 -6.941 1 98.75 239 PHE A C 1
ATOM 1845 O O . PHE A 1 239 ? -5 7.422 -7.84 1 98.75 239 PHE A O 1
ATOM 1852 N N . ALA A 1 240 ? -5.207 5.32 -6.996 1 98.69 240 ALA A N 1
ATOM 1853 C CA . ALA A 1 240 ? -5.992 4.828 -8.125 1 98.69 240 ALA A CA 1
ATOM 1854 C C . ALA A 1 240 ? -7.285 5.625 -8.281 1 98.69 240 ALA A C 1
ATOM 1856 O O . ALA A 1 240 ? -7.656 6.008 -9.391 1 98.69 240 ALA A O 1
ATOM 1857 N N . CYS A 1 241 ? -7.965 5.914 -7.184 1 98.81 241 CYS A N 1
ATOM 1858 C CA . CYS A 1 241 ? -9.219 6.652 -7.211 1 98.81 241 CYS A CA 1
ATOM 1859 C C . CYS A 1 241 ? -9 8.102 -7.617 1 98.81 241 CYS A C 1
ATOM 1861 O O . CYS A 1 241 ? -9.727 8.633 -8.453 1 98.81 241 CYS A O 1
ATOM 1863 N N . ALA A 1 242 ? -7.965 8.727 -7.004 1 98.81 242 ALA A N 1
ATOM 1864 C CA . ALA A 1 242 ? -7.664 10.109 -7.352 1 98.81 242 ALA A CA 1
ATOM 1865 C C . ALA A 1 242 ? -7.363 10.25 -8.844 1 98.81 242 ALA A C 1
ATOM 1867 O O . ALA A 1 242 ? -7.785 11.219 -9.484 1 98.81 242 ALA A O 1
ATOM 1868 N N . THR A 1 243 ? -6.613 9.281 -9.367 1 98.31 243 THR A N 1
ATOM 1869 C CA . THR A 1 243 ? -6.254 9.289 -10.781 1 98.31 243 THR A CA 1
ATOM 1870 C C . THR A 1 243 ? -7.488 9.117 -11.656 1 98.31 243 THR A C 1
ATOM 1872 O O . THR A 1 243 ? -7.633 9.781 -12.68 1 98.31 243 THR A O 1
ATOM 1875 N N . ALA A 1 244 ? -8.414 8.242 -11.273 1 98.25 244 ALA A N 1
ATOM 1876 C CA . ALA A 1 244 ? -9.633 7.965 -12.031 1 98.25 244 ALA A CA 1
ATOM 1877 C C . ALA A 1 244 ? -10.547 9.18 -12.062 1 98.25 244 ALA A C 1
ATOM 1879 O O . ALA A 1 244 ? -11.297 9.383 -13.023 1 98.25 244 ALA A O 1
ATOM 1880 N N . LEU A 1 245 ? -10.523 10.062 -11.062 1 98.69 245 LEU A N 1
ATOM 1881 C CA . LEU A 1 245 ? -11.445 11.18 -10.938 1 98.69 245 LEU A CA 1
ATOM 1882 C C . LEU A 1 245 ? -10.992 12.359 -11.781 1 98.69 245 LEU A C 1
ATOM 1884 O O . LEU A 1 245 ? -11.781 12.945 -12.531 1 98.69 245 LEU A O 1
ATOM 1888 N N . GLY A 1 246 ? -9.695 12.812 -11.609 1 98.25 246 GLY A N 1
ATOM 1889 C CA . GLY A 1 246 ? -9.219 13.945 -12.383 1 98.25 246 GLY A CA 1
ATOM 1890 C C . GLY A 1 246 ? -8.141 14.75 -11.672 1 98.25 246 GLY A C 1
ATOM 1891 O O . GLY A 1 246 ? -7.688 14.367 -10.586 1 98.25 246 GLY A O 1
ATOM 1892 N N . PRO A 1 247 ? -7.723 15.805 -12.281 1 97.94 247 PRO A N 1
ATOM 1893 C CA . PRO A 1 247 ? -6.551 16.547 -11.812 1 97.94 247 PRO A CA 1
ATOM 1894 C C . PRO A 1 247 ? -6.797 17.234 -10.477 1 97.94 247 PRO A C 1
ATOM 1896 O O . PRO A 1 247 ? -5.855 17.484 -9.719 1 97.94 247 PRO A O 1
ATOM 1899 N N . LYS A 1 248 ? -8.094 17.531 -10.109 1 98.56 248 LYS A N 1
ATOM 1900 C CA . LYS A 1 248 ? -8.391 18.234 -8.859 1 98.56 248 LYS A CA 1
ATOM 1901 C C . LYS A 1 248 ? -8.445 17.25 -7.688 1 98.56 248 LYS A C 1
ATOM 1903 O O . LYS A 1 248 ? -8.531 17.672 -6.527 1 98.56 248 LYS A O 1
ATOM 1908 N N . ALA A 1 249 ? -8.445 15.977 -8 1 98.81 249 ALA A N 1
ATOM 1909 C CA . ALA A 1 249 ? -8.438 14.961 -6.953 1 98.81 249 ALA A CA 1
ATOM 1910 C C . ALA A 1 249 ? -7.012 14.578 -6.574 1 98.81 249 ALA A C 1
ATOM 1912 O O . ALA A 1 249 ? -6.219 14.188 -7.43 1 98.81 249 ALA A O 1
ATOM 1913 N N . LYS A 1 250 ? -6.672 14.719 -5.293 1 98.75 250 LYS A N 1
ATOM 1914 C CA . LYS A 1 250 ? -5.355 14.414 -4.746 1 98.75 250 LYS A CA 1
ATOM 1915 C C . LYS A 1 250 ? -5.461 13.523 -3.516 1 98.75 250 LYS A C 1
ATOM 1917 O O . LYS A 1 250 ? -6.559 13.297 -3 1 98.75 250 LYS A O 1
ATOM 1922 N N . CYS A 1 251 ? -4.309 12.945 -3.102 1 98.81 251 CYS A N 1
ATOM 1923 C CA . CYS A 1 251 ? -4.258 12.055 -1.948 1 98.81 251 CYS A CA 1
ATOM 1924 C C . CYS A 1 251 ? -3.818 12.805 -0.698 1 98.81 251 CYS A C 1
ATOM 1926 O O . CYS A 1 251 ? -2.842 13.555 -0.732 1 98.81 251 CYS A O 1
ATOM 1928 N N . LEU A 1 252 ? -4.586 12.656 0.353 1 98.81 252 LEU A N 1
ATOM 1929 C CA . LEU A 1 252 ? -4.191 13.172 1.66 1 98.81 252 LEU A CA 1
ATOM 1930 C C . LEU A 1 252 ? -3.469 12.102 2.471 1 98.81 252 LEU A C 1
ATOM 1932 O O . LEU A 1 252 ? -3.984 10.992 2.643 1 98.81 252 LEU A O 1
ATOM 1936 N N . VAL A 1 253 ? -2.25 12.406 2.957 1 98.5 253 VAL A N 1
ATOM 1937 C CA . VAL A 1 253 ? -1.446 11.461 3.723 1 98.5 253 VAL A CA 1
ATOM 1938 C C . VAL A 1 253 ? -1.583 11.75 5.215 1 98.5 253 VAL A C 1
ATOM 1940 O O . VAL A 1 253 ? -1.197 12.828 5.68 1 98.5 253 VAL A O 1
ATOM 1943 N N . ASP A 1 254 ? -2.221 10.891 5.953 1 98.25 254 ASP A N 1
ATOM 1944 C CA . ASP A 1 254 ? -2.223 10.891 7.414 1 98.25 254 ASP A CA 1
ATOM 1945 C C . ASP A 1 254 ? -1.148 9.961 7.969 1 98.25 254 ASP A C 1
ATOM 1947 O O . ASP A 1 254 ? -1.121 8.773 7.641 1 98.25 254 ASP A O 1
ATOM 1951 N N . LEU A 1 255 ? -0.297 10.383 8.844 1 96.75 255 LEU A N 1
ATOM 1952 C CA . LEU A 1 255 ? 0.882 9.633 9.258 1 96.75 255 LEU A CA 1
ATOM 1953 C C . LEU A 1 255 ? 0.491 8.453 10.141 1 96.75 255 LEU A C 1
ATOM 1955 O O . LEU A 1 255 ? 1.285 7.527 10.344 1 96.75 255 LEU A O 1
ATOM 1959 N N . GLY A 1 256 ? -0.721 8.453 10.625 1 96.12 256 GLY A N 1
ATOM 1960 C CA . GLY A 1 256 ? -1.163 7.359 11.477 1 96.12 256 GLY A CA 1
ATOM 1961 C C . GLY A 1 256 ? -2.041 6.359 10.742 1 96.12 256 GLY A C 1
ATOM 1962 O O . GLY A 1 256 ? -2.543 5.406 11.352 1 96.12 256 GLY A O 1
ATOM 1963 N N . HIS A 1 257 ? -2.229 6.473 9.438 1 96.94 257 HIS A N 1
ATOM 1964 C CA . HIS A 1 257 ? -3.24 5.715 8.711 1 96.94 257 HIS A CA 1
ATOM 1965 C C . HIS A 1 257 ? -2.607 4.598 7.887 1 96.94 257 HIS A C 1
ATOM 1967 O O . HIS A 1 257 ? -3.178 4.156 6.887 1 96.94 257 HIS A O 1
ATOM 1973 N N . HIS A 1 258 ? -1.44 4.16 8.227 1 96.25 258 HIS A N 1
ATOM 1974 C CA . HIS A 1 258 ? -0.717 3.184 7.422 1 96.25 258 HIS A CA 1
ATOM 1975 C C . HIS A 1 258 ? -0.563 1.859 8.164 1 96.25 258 HIS A C 1
ATOM 1977 O O . HIS A 1 258 ? -0.617 1.822 9.391 1 96.25 258 HIS A O 1
ATOM 1983 N N . ALA A 1 259 ? -0.32 0.738 7.387 1 94.31 259 ALA A N 1
ATOM 1984 C CA . ALA A 1 259 ? 0.039 -0.555 7.961 1 94.31 259 ALA A CA 1
ATOM 1985 C C . ALA A 1 259 ? 1.396 -0.49 8.656 1 94.31 259 ALA A C 1
ATOM 1987 O O . ALA A 1 259 ? 2.227 0.361 8.328 1 94.31 259 ALA A O 1
ATOM 1988 N N . PRO A 1 260 ? 1.609 -1.461 9.586 1 92.75 260 PRO A N 1
ATOM 1989 C CA . PRO A 1 260 ? 2.932 -1.521 10.219 1 92.75 260 PRO A CA 1
ATOM 1990 C C . PRO A 1 260 ? 4.062 -1.661 9.203 1 92.75 260 PRO A C 1
ATOM 1992 O O . PRO A 1 260 ? 3.912 -2.367 8.195 1 92.75 260 PRO A O 1
ATOM 1995 N N . ASN A 1 261 ? 5.129 -0.909 9.375 1 91.44 261 ASN A N 1
ATOM 1996 C CA . ASN A 1 261 ? 6.375 -0.977 8.617 1 91.44 261 ASN A CA 1
ATOM 1997 C C . ASN A 1 261 ? 6.23 -0.334 7.238 1 91.44 261 ASN A C 1
ATOM 1999 O O . ASN A 1 261 ? 7.137 -0.427 6.41 1 91.44 261 ASN A O 1
ATOM 2003 N N . THR A 1 262 ? 5.113 0.324 6.961 1 94.25 262 THR A N 1
ATOM 2004 C CA . THR A 1 262 ? 4.969 1.041 5.699 1 94.25 262 THR A CA 1
ATOM 2005 C C . THR A 1 262 ? 5.957 2.201 5.621 1 94.25 262 THR A C 1
ATOM 2007 O O . THR A 1 262 ? 6.148 2.928 6.598 1 94.25 262 THR A O 1
ATOM 2010 N N . ASN A 1 263 ? 6.641 2.33 4.5 1 95.75 263 ASN A N 1
ATOM 2011 C CA . ASN A 1 263 ? 7.547 3.447 4.262 1 95.75 263 ASN A CA 1
ATOM 2012 C C . ASN A 1 263 ? 6.801 4.688 3.785 1 95.75 263 ASN A C 1
ATOM 2014 O O . ASN A 1 263 ? 6.633 4.891 2.582 1 95.75 263 ASN A O 1
ATOM 2018 N N . ILE A 1 264 ? 6.48 5.555 4.711 1 97.25 264 ILE A N 1
ATOM 2019 C CA . ILE A 1 264 ? 5.633 6.703 4.418 1 97.25 264 ILE A CA 1
ATOM 2020 C C . ILE A 1 264 ? 6.414 7.719 3.586 1 97.25 264 ILE A C 1
ATOM 2022 O O . ILE A 1 264 ? 5.852 8.352 2.689 1 97.25 264 ILE A O 1
ATOM 2026 N N . GLU A 1 265 ? 7.723 7.898 3.832 1 96.44 265 GLU A N 1
ATOM 2027 C CA . GLU A 1 265 ? 8.578 8.789 3.051 1 96.44 265 GLU A CA 1
ATOM 2028 C C . GLU A 1 265 ? 8.555 8.414 1.572 1 96.44 265 GLU A C 1
ATOM 2030 O O . GLU A 1 265 ? 8.5 9.297 0.706 1 96.44 265 GLU A O 1
ATOM 2035 N N . MET A 1 266 ? 8.602 7.16 1.326 1 97.31 266 MET A N 1
ATOM 2036 C CA . MET A 1 266 ? 8.562 6.68 -0.052 1 97.31 266 MET A CA 1
ATOM 2037 C C . MET A 1 266 ? 7.215 6.984 -0.693 1 97.31 266 MET A C 1
ATOM 2039 O O . MET A 1 266 ? 7.152 7.387 -1.856 1 97.31 266 MET A O 1
ATOM 2043 N N . ILE A 1 267 ? 6.098 6.805 0.044 1 98.06 267 ILE A N 1
ATOM 2044 C CA . ILE A 1 267 ? 4.754 7.109 -0.443 1 98.06 267 ILE A CA 1
ATOM 2045 C C . ILE A 1 267 ? 4.66 8.586 -0.813 1 98.06 267 ILE A C 1
ATOM 2047 O O . ILE A 1 267 ? 4.113 8.938 -1.862 1 98.06 267 ILE A O 1
ATOM 2051 N N . VAL A 1 268 ? 5.23 9.445 0.035 1 98.31 268 VAL A N 1
ATOM 2052 C CA . VAL A 1 268 ? 5.238 10.883 -0.218 1 98.31 268 VAL A CA 1
ATOM 2053 C C . VAL A 1 268 ? 5.977 11.172 -1.523 1 98.31 268 VAL A C 1
ATOM 2055 O O . VAL A 1 268 ? 5.48 11.922 -2.371 1 98.31 268 VAL A O 1
ATOM 2058 N N . ALA A 1 269 ? 7.117 10.555 -1.732 1 98.19 269 ALA A N 1
ATOM 2059 C CA . ALA A 1 269 ? 7.898 10.742 -2.953 1 98.19 269 ALA A CA 1
ATOM 2060 C C . ALA A 1 269 ? 7.117 10.266 -4.176 1 98.19 269 ALA A C 1
ATOM 2062 O O . ALA A 1 269 ? 7.141 10.922 -5.227 1 98.19 269 ALA A O 1
ATOM 2063 N N . ARG A 1 270 ? 6.398 9.109 -4.051 1 98.5 270 ARG A N 1
ATOM 2064 C CA . ARG A 1 270 ? 5.621 8.562 -5.156 1 98.5 270 ARG A CA 1
ATOM 2065 C C . ARG A 1 270 ? 4.465 9.484 -5.527 1 98.5 270 ARG A C 1
ATOM 2067 O O . ARG A 1 270 ? 4.27 9.805 -6.699 1 98.5 270 ARG A O 1
ATOM 2074 N N . LEU A 1 271 ? 3.715 9.914 -4.508 1 98.56 271 LEU A N 1
ATOM 2075 C CA . LEU A 1 271 ? 2.553 10.766 -4.746 1 98.56 271 LEU A CA 1
ATOM 2076 C C . LEU A 1 271 ? 2.969 12.102 -5.359 1 98.56 271 LEU A C 1
ATOM 2078 O O . LEU A 1 271 ? 2.291 12.617 -6.25 1 98.56 271 LEU A O 1
ATOM 2082 N N . ALA A 1 272 ? 4.098 12.664 -4.871 1 98 272 ALA A N 1
ATOM 2083 C CA . ALA A 1 272 ? 4.613 13.898 -5.461 1 98 272 ALA A CA 1
ATOM 2084 C C . ALA A 1 272 ? 5.016 13.68 -6.918 1 98 272 ALA A C 1
ATOM 2086 O O . ALA A 1 272 ? 4.672 14.484 -7.789 1 98 272 ALA A O 1
ATOM 2087 N N . GLN A 1 273 ? 5.73 12.633 -7.211 1 97 273 GLN A N 1
ATOM 2088 C CA . GLN A 1 273 ? 6.207 12.32 -8.555 1 97 273 GLN A CA 1
ATOM 2089 C C . GLN A 1 273 ? 5.051 12.203 -9.539 1 97 273 GLN A C 1
ATOM 2091 O O . GLN A 1 273 ? 5.145 12.664 -10.68 1 97 273 GLN A O 1
ATOM 2096 N N . PHE A 1 274 ? 3.986 11.602 -9.07 1 97.12 274 PHE A N 1
ATOM 2097 C CA . PHE A 1 274 ? 2.875 11.336 -9.977 1 97.12 274 PHE A CA 1
ATOM 2098 C C . PHE A 1 274 ? 1.843 12.453 -9.906 1 97.12 274 PHE A C 1
ATOM 2100 O O . PHE A 1 274 ? 0.764 12.352 -10.492 1 97.12 274 PHE A O 1
ATOM 2107 N N . GLY A 1 275 ? 2.129 13.531 -9.156 1 96.81 275 GLY A N 1
ATOM 2108 C CA . GLY A 1 275 ? 1.308 14.734 -9.125 1 96.81 275 GLY A CA 1
ATOM 2109 C C . GLY A 1 275 ? 0.024 14.562 -8.344 1 96.81 275 GLY A C 1
ATOM 2110 O O . GLY A 1 275 ? -0.982 15.211 -8.633 1 96.81 275 GLY A O 1
ATOM 2111 N N . LYS A 1 276 ? -0.014 13.617 -7.348 1 98.31 276 LYS A N 1
ATOM 2112 C CA . LYS A 1 276 ? -1.262 13.312 -6.652 1 98.31 276 LYS A CA 1
ATOM 2113 C C . LYS A 1 276 ? -1.132 13.555 -5.152 1 98.31 276 LYS A C 1
ATOM 2115 O O . LYS A 1 276 ? -1.993 13.141 -4.375 1 98.31 276 LYS A O 1
ATOM 2120 N N . LEU A 1 277 ? -0.046 14.227 -4.742 1 98.56 277 LEU A N 1
ATOM 2121 C CA . LEU A 1 277 ? 0.088 14.578 -3.332 1 98.56 277 LEU A CA 1
ATOM 2122 C C . LEU A 1 277 ? -0.739 15.812 -3 1 98.56 277 LEU A C 1
ATOM 2124 O O . LEU A 1 277 ? -0.476 16.906 -3.521 1 98.56 277 LEU A O 1
ATOM 2128 N N . GLY A 1 278 ? -1.729 15.656 -2.182 1 98.06 278 GLY A N 1
ATOM 2129 C CA . GLY A 1 278 ? -2.605 16.766 -1.829 1 98.06 278 GLY A CA 1
ATOM 2130 C C . GLY A 1 278 ? -2.191 17.469 -0.551 1 98.06 278 GLY A C 1
ATOM 2131 O O . GLY A 1 278 ? -2.285 18.703 -0.454 1 98.06 278 GLY A O 1
ATOM 2132 N N . GLY A 1 279 ? -1.821 16.672 0.395 1 97.44 279 GLY A N 1
ATOM 2133 C CA . GLY A 1 279 ? -1.466 17.266 1.672 1 97.44 279 GLY A CA 1
ATOM 2134 C C . GLY A 1 279 ? -1.319 16.25 2.787 1 97.44 279 GLY A C 1
ATOM 2135 O O . GLY A 1 279 ? -1.134 15.062 2.529 1 97.44 279 GLY A O 1
ATOM 2136 N N . PHE A 1 280 ? -1.344 16.875 4.047 1 97.94 280 PHE A N 1
ATOM 2137 C CA . PHE A 1 280 ? -1.015 16.016 5.176 1 97.94 280 PHE A CA 1
ATOM 2138 C C . PHE A 1 280 ? -1.98 16.25 6.332 1 97.94 280 PHE A C 1
ATOM 2140 O O . PHE A 1 280 ? -2.402 17.375 6.578 1 97.94 280 PHE A O 1
ATOM 2147 N N . HIS A 1 281 ? -2.295 15.203 6.98 1 98.25 281 HIS A N 1
ATOM 2148 C CA . HIS A 1 281 ? -2.688 15.188 8.383 1 98.25 281 HIS A CA 1
ATOM 2149 C C . HIS A 1 281 ? -1.549 14.695 9.273 1 98.25 281 HIS A C 1
ATOM 2151 O O . HIS A 1 281 ? -1.33 13.484 9.391 1 98.25 281 HIS A O 1
ATOM 2157 N N . PHE A 1 282 ? -0.877 15.68 9.906 1 98.38 282 PHE A N 1
ATOM 2158 C CA . PHE A 1 282 ? 0.281 15.336 10.727 1 98.38 282 PHE A CA 1
ATOM 2159 C C . PHE A 1 282 ? -0.154 14.852 12.102 1 98.38 282 PHE A C 1
ATOM 2161 O O . PHE A 1 282 ? -1.012 15.469 12.742 1 98.38 282 PHE A O 1
ATOM 2168 N N . ASN A 1 283 ? 0.321 13.805 12.531 1 97.75 283 ASN A N 1
ATOM 2169 C CA . ASN A 1 283 ? 0.251 13.188 13.852 1 97.75 283 ASN A CA 1
ATOM 2170 C C . ASN A 1 283 ? 1.393 12.195 14.07 1 97.75 283 ASN A C 1
ATOM 2172 O O . ASN A 1 283 ? 2.416 12.266 13.391 1 97.75 283 ASN A O 1
ATOM 2176 N N . ASP A 1 284 ? 1.316 11.445 15.133 1 96 284 ASP A N 1
ATOM 2177 C CA . ASP A 1 284 ? 2.229 10.336 15.375 1 96 284 ASP A CA 1
ATOM 2178 C C . ASP A 1 284 ? 1.475 9.109 15.875 1 96 284 ASP A C 1
ATOM 2180 O O . ASP A 1 284 ? 0.313 9.203 16.281 1 96 284 ASP A O 1
ATOM 2184 N N . SER A 1 285 ? 2.074 8.008 15.695 1 94.12 285 SER A N 1
ATOM 2185 C CA . SER A 1 285 ? 1.381 6.762 16 1 94.12 285 SER A CA 1
ATOM 2186 C C . SER A 1 285 ? 2.365 5.66 16.375 1 94.12 285 SER A C 1
ATOM 2188 O O . SER A 1 285 ? 3.484 5.617 15.867 1 94.12 285 SER A O 1
ATOM 2190 N N . LYS A 1 286 ? 1.927 4.754 17.422 1 90.31 286 LYS A N 1
ATOM 2191 C CA . LYS A 1 286 ? 2.68 3.545 17.734 1 90.31 286 LYS A CA 1
ATOM 2192 C C . LYS A 1 286 ? 2.016 2.309 17.141 1 90.31 286 LYS A C 1
ATOM 2194 O O . LYS A 1 286 ? 2.699 1.403 16.656 1 90.31 286 LYS A O 1
ATOM 2199 N N . TYR A 1 287 ? 0.652 2.189 17.156 1 88.31 287 TYR A N 1
ATOM 2200 C CA . TYR A 1 287 ? -0.028 0.951 16.797 1 88.31 287 TYR A CA 1
ATOM 2201 C C . TYR A 1 287 ? -1.021 1.184 15.672 1 88.31 287 TYR A C 1
ATOM 2203 O O . TYR A 1 287 ? -1.465 0.234 15.016 1 88.31 287 TYR A O 1
ATOM 2211 N N . GLY A 1 288 ? -1.479 2.404 15.344 1 88.88 288 GLY A N 1
ATOM 2212 C CA . GLY A 1 288 ? -2.484 2.779 14.367 1 88.88 288 GLY A CA 1
ATOM 2213 C C . GLY A 1 288 ? -2.848 4.25 14.414 1 88.88 288 GLY A C 1
ATOM 2214 O O . GLY A 1 288 ? -1.972 5.109 14.539 1 88.88 288 GLY A O 1
ATOM 2215 N N . ASP A 1 289 ? -4.137 4.555 14.203 1 90.62 289 ASP A N 1
ATOM 2216 C CA . ASP A 1 289 ? -4.586 5.938 14.312 1 90.62 289 ASP A CA 1
ATOM 2217 C C . ASP A 1 289 ? -4.66 6.379 15.773 1 90.62 289 ASP A C 1
ATOM 2219 O O . ASP A 1 289 ? -5.75 6.586 16.312 1 90.62 289 ASP A O 1
ATOM 2223 N N . ASP A 1 290 ? -3.438 6.66 16.375 1 90.44 290 ASP A N 1
ATOM 2224 C CA . ASP A 1 290 ? -3.32 6.957 17.812 1 90.44 290 ASP A CA 1
ATOM 2225 C C . ASP A 1 290 ? -3.529 8.445 18.078 1 90.44 290 ASP A C 1
ATOM 2227 O O . ASP A 1 290 ? -3.756 8.852 19.219 1 90.44 290 ASP A O 1
ATOM 2231 N N . ASP A 1 291 ? -3.402 9.25 16.984 1 92.75 291 ASP A N 1
ATOM 2232 C CA . ASP A 1 291 ? -3.631 10.688 17.078 1 92.75 291 ASP A CA 1
ATOM 2233 C C . ASP A 1 291 ? -2.756 11.312 18.156 1 92.75 291 ASP A C 1
ATOM 2235 O O . ASP A 1 291 ? -3.238 12.102 18.984 1 92.75 291 ASP A O 1
ATOM 2239 N N . LEU A 1 292 ? -1.419 10.93 18.188 1 94.06 292 LEU A N 1
ATOM 2240 C CA . LEU A 1 292 ? -0.479 11.484 19.172 1 94.06 292 LEU A CA 1
ATOM 2241 C C . LEU A 1 292 ? 0.197 12.734 18.625 1 94.06 292 LEU A C 1
ATOM 2243 O O . LEU A 1 292 ? 0.041 13.07 17.438 1 94.06 292 LEU A O 1
ATOM 2247 N N . ASP A 1 293 ? 0.866 13.422 19.5 1 96.44 293 ASP A N 1
ATOM 2248 C CA . ASP A 1 293 ? 1.596 14.617 19.094 1 96.44 293 ASP A CA 1
ATOM 2249 C C . ASP A 1 293 ? 2.592 14.305 17.984 1 96.44 293 ASP A C 1
ATOM 2251 O O . ASP A 1 293 ? 3.365 13.352 18.094 1 96.44 293 ASP A O 1
ATOM 2255 N N . SER A 1 294 ? 2.533 15.18 16.969 1 97.25 294 SER A N 1
ATOM 2256 C CA . SER A 1 294 ? 3.473 14.984 15.859 1 97.25 294 SER A CA 1
ATOM 2257 C C . SER A 1 294 ? 4.91 14.945 16.359 1 97.25 294 SER A C 1
ATOM 2259 O O . SER A 1 294 ? 5.32 15.789 17.156 1 97.25 294 SER A O 1
ATOM 2261 N N . GLY A 1 295 ? 5.676 13.883 15.953 1 95.25 295 GLY A N 1
ATOM 2262 C CA . GLY A 1 295 ? 7.09 13.766 16.281 1 95.25 295 GLY A CA 1
ATOM 2263 C C . GLY A 1 295 ? 7.34 13.266 17.688 1 95.25 295 GLY A C 1
ATOM 2264 O O . GLY A 1 295 ? 8.484 13.203 18.141 1 95.25 295 GLY A O 1
ATOM 2265 N N . SER A 1 296 ? 6.312 12.875 18.438 1 93.88 296 SER A N 1
ATOM 2266 C CA . SER A 1 296 ? 6.484 12.445 19.812 1 93.88 296 SER A CA 1
ATOM 2267 C C . SER A 1 296 ? 7.078 11.039 19.891 1 93.88 296 SER A C 1
ATOM 2269 O O . SER A 1 296 ? 7.77 10.703 20.844 1 93.88 296 SER A O 1
ATOM 2271 N N . ILE A 1 297 ? 6.828 10.25 18.938 1 93.56 297 ILE A N 1
ATOM 2272 C CA . ILE A 1 297 ? 7.305 8.867 18.922 1 93.56 297 ILE A CA 1
ATOM 2273 C C . ILE A 1 297 ? 8.391 8.703 17.859 1 93.56 297 ILE A C 1
ATOM 2275 O O . ILE A 1 297 ? 9.453 8.141 18.141 1 93.56 297 ILE A O 1
ATOM 2279 N N . ASN A 1 298 ? 8.195 9.242 16.656 1 93.88 298 ASN A N 1
ATOM 2280 C CA . ASN A 1 298 ? 9.133 9.062 15.555 1 93.88 298 ASN A CA 1
ATOM 2281 C C . ASN A 1 298 ? 9.523 10.398 14.938 1 93.88 298 ASN A C 1
ATOM 2283 O O . ASN A 1 298 ? 9.219 10.656 13.773 1 93.88 298 ASN A O 1
ATOM 2287 N N . PRO A 1 299 ? 10.266 11.18 15.633 1 94.69 299 PRO A N 1
ATOM 2288 C CA . PRO A 1 299 ? 10.641 12.492 15.086 1 94.69 299 PRO A CA 1
ATOM 2289 C C . PRO A 1 299 ? 11.531 12.383 13.859 1 94.69 299 PRO A C 1
ATOM 2291 O O . PRO A 1 299 ? 11.492 13.242 12.977 1 94.69 299 PRO A O 1
ATOM 2294 N N . PHE A 1 300 ? 12.383 11.344 13.812 1 95.88 300 PHE A N 1
ATOM 2295 C CA . PHE A 1 300 ? 13.242 11.188 12.648 1 95.88 300 PHE A CA 1
ATOM 2296 C C . PHE A 1 300 ? 12.422 10.914 11.391 1 95.88 300 PHE A C 1
ATOM 2298 O O . PHE A 1 300 ? 12.719 11.438 10.32 1 95.88 300 PHE A O 1
ATOM 2305 N N . GLN A 1 301 ? 11.414 10.117 11.445 1 96.25 301 GLN A N 1
ATOM 2306 C CA . GLN A 1 301 ? 10.539 9.883 10.305 1 96.25 301 GLN A CA 1
ATOM 2307 C C . GLN A 1 301 ? 9.883 11.18 9.836 1 96.25 301 GLN A C 1
ATOM 2309 O O . GLN A 1 301 ? 9.75 11.422 8.633 1 96.25 301 GLN A O 1
ATOM 2314 N N . LEU A 1 302 ? 9.383 11.977 10.82 1 97.69 302 LEU A N 1
ATOM 2315 C CA . LEU A 1 302 ? 8.797 13.273 10.477 1 97.69 302 LEU A CA 1
ATOM 2316 C C . LEU A 1 302 ? 9.781 14.117 9.68 1 97.69 302 LEU A C 1
ATOM 2318 O O . LEU A 1 302 ? 9.414 14.711 8.664 1 97.69 302 LEU A O 1
ATOM 2322 N N . PHE A 1 303 ? 11.062 14.133 10.117 1 98.19 303 PHE A N 1
ATOM 2323 C CA . PHE A 1 303 ? 12.125 14.828 9.406 1 98.19 303 PHE A CA 1
ATOM 2324 C C . PHE A 1 303 ? 12.297 14.25 8 1 98.19 303 PHE A C 1
ATOM 2326 O O . PHE A 1 303 ? 12.414 15 7.027 1 98.19 303 PHE A O 1
ATOM 2333 N N . LEU A 1 304 ? 12.297 12.938 7.824 1 98.31 304 LEU A N 1
ATOM 2334 C CA . LEU A 1 304 ? 12.492 12.297 6.531 1 98.31 304 LEU A CA 1
ATOM 2335 C C . LEU A 1 304 ? 11.344 12.602 5.586 1 98.31 304 LEU A C 1
ATOM 2337 O O . LEU A 1 304 ? 11.539 12.742 4.379 1 98.31 304 LEU A O 1
ATOM 2341 N N . VAL A 1 305 ? 10.109 12.711 6.109 1 98.38 305 VAL A N 1
ATOM 2342 C CA . VAL A 1 305 ? 8.953 13.117 5.312 1 98.38 305 VAL A CA 1
ATOM 2343 C C . VAL A 1 305 ? 9.172 14.523 4.762 1 98.38 305 VAL A C 1
ATOM 2345 O O . VAL A 1 305 ? 8.992 14.766 3.568 1 98.38 305 VAL A O 1
ATOM 2348 N N . PHE A 1 306 ? 9.609 15.398 5.594 1 98.5 306 PHE A N 1
ATOM 2349 C CA . PHE A 1 306 ? 9.844 16.766 5.152 1 98.5 306 PHE A CA 1
ATOM 2350 C C . PHE A 1 306 ? 11.023 16.844 4.199 1 98.5 306 PHE A C 1
ATOM 2352 O O . PHE A 1 306 ? 11.07 17.688 3.312 1 98.5 306 PHE A O 1
ATOM 2359 N N . ASN A 1 307 ? 12.016 15.938 4.379 1 98.31 307 ASN A N 1
ATOM 2360 C CA . ASN A 1 307 ? 13.094 15.844 3.406 1 98.31 307 ASN A CA 1
ATOM 2361 C C . ASN A 1 307 ? 12.562 15.547 2.006 1 98.31 307 ASN A C 1
ATOM 2363 O O . ASN A 1 307 ? 13.016 16.141 1.027 1 98.31 307 ASN A O 1
ATOM 2367 N N . GLU A 1 308 ? 11.625 14.617 1.883 1 98.38 308 GLU A N 1
ATOM 2368 C CA . GLU A 1 308 ? 11.008 14.312 0.593 1 98.38 308 GLU A CA 1
ATOM 2369 C C . GLU A 1 308 ? 10.188 15.492 0.076 1 98.38 308 GLU A C 1
ATOM 2371 O O . GLU A 1 308 ? 10.148 15.75 -1.13 1 98.38 308 GLU A O 1
ATOM 2376 N N . LEU A 1 309 ? 9.523 16.203 0.969 1 98.25 309 LEU A N 1
ATOM 2377 C CA . LEU A 1 309 ? 8.742 17.375 0.586 1 98.25 309 LEU A CA 1
ATOM 2378 C C . LEU A 1 309 ? 9.656 18.469 0.055 1 98.25 309 LEU A C 1
ATOM 2380 O O . LEU A 1 309 ? 9.297 19.172 -0.898 1 98.25 309 LEU A O 1
ATOM 2384 N N . ALA A 1 310 ? 10.773 18.625 0.703 1 97.56 310 ALA A N 1
ATOM 2385 C CA . ALA A 1 310 ? 11.742 19.609 0.228 1 97.56 310 ALA A CA 1
ATOM 2386 C C . ALA A 1 310 ? 12.219 19.281 -1.181 1 97.56 310 ALA A C 1
ATOM 2388 O O . ALA A 1 310 ? 12.359 20.156 -2.025 1 97.56 310 ALA A O 1
ATOM 2389 N N . ASP A 1 311 ? 12.508 18 -1.414 1 97.12 311 ASP A N 1
ATOM 2390 C CA . ASP A 1 311 ? 12.883 17.562 -2.756 1 97.12 311 ASP A CA 1
ATOM 2391 C C . ASP A 1 311 ? 11.781 17.859 -3.764 1 97.12 311 ASP A C 1
ATOM 2393 O O . ASP A 1 311 ? 12.047 18.375 -4.852 1 97.12 311 ASP A O 1
ATOM 2397 N N . ALA A 1 312 ? 10.555 17.594 -3.416 1 97.5 312 ALA A N 1
ATOM 2398 C CA . ALA A 1 312 ? 9.414 17.844 -4.285 1 97.5 312 ALA A CA 1
ATOM 2399 C C . ALA A 1 312 ? 9.258 19.328 -4.578 1 97.5 312 ALA A C 1
ATOM 2401 O O . ALA A 1 312 ? 8.977 19.719 -5.715 1 97.5 312 ALA A O 1
ATOM 2402 N N . ALA A 1 313 ? 9.438 20.125 -3.553 1 96.5 313 ALA A N 1
ATOM 2403 C CA . ALA A 1 313 ? 9.32 21.562 -3.715 1 96.5 313 ALA A CA 1
ATOM 2404 C C . ALA A 1 313 ? 10.352 22.094 -4.711 1 96.5 313 ALA A C 1
ATOM 2406 O O . ALA A 1 313 ? 10.047 22.969 -5.523 1 96.5 313 ALA A O 1
ATOM 2407 N N . LEU A 1 314 ? 11.539 21.578 -4.633 1 95.06 314 LEU A N 1
ATOM 2408 C CA . LEU A 1 314 ? 12.602 22 -5.543 1 95.06 314 LEU A CA 1
ATOM 2409 C C . LEU A 1 314 ? 12.273 21.594 -6.977 1 95.06 314 LEU A C 1
ATOM 2411 O O . LEU A 1 314 ? 12.508 22.375 -7.91 1 95.06 314 LEU A O 1
ATOM 2415 N N . ARG A 1 315 ? 11.734 20.484 -7.16 1 94.62 315 ARG A N 1
ATOM 2416 C CA . ARG A 1 315 ? 11.492 19.938 -8.484 1 94.62 315 ARG A CA 1
ATOM 2417 C C . ARG A 1 315 ? 10.25 20.547 -9.125 1 94.62 315 ARG A C 1
ATOM 2419 O O . ARG A 1 315 ? 10.234 20.797 -10.328 1 94.62 315 ARG A O 1
ATOM 2426 N N . GLU A 1 316 ? 9.211 20.75 -8.359 1 94.38 316 GLU A N 1
ATOM 2427 C CA . GLU A 1 316 ? 7.922 21.188 -8.898 1 94.38 316 GLU A CA 1
ATOM 2428 C C . GLU A 1 316 ? 7.82 22.719 -8.914 1 94.38 316 GLU A C 1
ATOM 2430 O O . GLU A 1 316 ? 7.004 23.281 -9.641 1 94.38 316 GLU A O 1
ATOM 2435 N N . GLY A 1 317 ? 8.57 23.359 -8.078 1 93.31 317 GLY A N 1
ATOM 2436 C CA . GLY A 1 317 ? 8.562 24.812 -8.031 1 93.31 317 GLY A CA 1
ATOM 2437 C C . GLY A 1 317 ? 7.363 25.375 -7.293 1 93.31 317 GLY A C 1
ATOM 2438 O O . GLY A 1 317 ? 6.82 24.734 -6.395 1 93.31 317 GLY A O 1
ATOM 2439 N N . PRO A 1 318 ? 6.977 26.578 -7.594 1 89.88 318 PRO A N 1
ATOM 2440 C CA . PRO A 1 318 ? 5.973 27.328 -6.82 1 89.88 318 PRO A CA 1
ATOM 2441 C C . PRO A 1 318 ? 4.594 26.672 -6.871 1 89.88 318 PRO A C 1
ATOM 2443 O O . PRO A 1 318 ? 3.748 26.938 -6.016 1 89.88 318 PRO A O 1
ATOM 2446 N N . ALA A 1 319 ? 4.414 25.844 -7.801 1 89.94 319 ALA A N 1
ATOM 2447 C CA . ALA A 1 319 ? 3.113 25.188 -7.934 1 89.94 319 ALA A CA 1
ATOM 2448 C C . ALA A 1 319 ? 2.934 24.109 -6.875 1 89.94 319 ALA A C 1
ATOM 2450 O O . ALA A 1 319 ? 1.815 23.656 -6.629 1 89.94 319 ALA A O 1
ATOM 2451 N N . PHE A 1 320 ? 4.004 23.703 -6.281 1 94.38 320 PHE A N 1
ATOM 2452 C CA . PHE A 1 320 ? 3.951 22.688 -5.238 1 94.38 320 PHE A CA 1
ATOM 2453 C C . PHE A 1 320 ? 3.494 23.297 -3.914 1 94.38 320 PHE A C 1
ATOM 2455 O O . PHE A 1 320 ? 4.289 23.906 -3.197 1 94.38 320 PHE A O 1
ATOM 2462 N N . LYS A 1 321 ? 2.172 23.078 -3.594 1 93.12 321 LYS A N 1
ATOM 2463 C CA . LYS A 1 321 ? 1.566 23.672 -2.408 1 93.12 321 LYS A CA 1
ATOM 2464 C C . LYS A 1 321 ? 0.702 22.656 -1.663 1 93.12 321 LYS A C 1
ATOM 2466 O O . LYS A 1 321 ? -0.516 22.828 -1.568 1 93.12 321 LYS A O 1
ATOM 2471 N N . PRO A 1 322 ? 1.399 21.672 -1.119 1 96.44 322 PRO A N 1
ATOM 2472 C CA . PRO A 1 322 ? 0.595 20.719 -0.341 1 96.44 322 PRO A CA 1
ATOM 2473 C C . PRO A 1 322 ? -0.051 21.375 0.883 1 96.44 322 PRO A C 1
ATOM 2475 O O . PRO A 1 322 ? 0.534 22.266 1.496 1 96.44 322 PRO A O 1
ATOM 2478 N N . ALA A 1 323 ? -1.251 20.938 1.206 1 97.12 323 ALA A N 1
ATOM 2479 C CA . ALA A 1 323 ? -1.94 21.406 2.406 1 97.12 323 ALA A CA 1
ATOM 2480 C C . ALA A 1 323 ? -1.394 20.719 3.656 1 97.12 323 ALA A C 1
ATOM 2482 O O . ALA A 1 323 ? -1.354 19.5 3.73 1 97.12 323 ALA A O 1
ATOM 2483 N N . TYR A 1 324 ? -0.963 21.516 4.602 1 98.25 324 TYR A N 1
ATOM 2484 C CA . TYR A 1 324 ? -0.477 20.969 5.867 1 98.25 324 TYR A CA 1
ATOM 2485 C C . TYR A 1 324 ? -1.496 21.188 6.98 1 98.25 324 TYR A C 1
ATOM 2487 O O . TYR A 1 324 ? -1.925 22.328 7.227 1 98.25 324 TYR A O 1
ATOM 2495 N N . MET A 1 325 ? -1.848 20.141 7.582 1 98 325 MET A N 1
ATOM 2496 C CA . MET A 1 325 ? -2.777 20.203 8.703 1 98 325 MET A CA 1
ATOM 2497 C C . MET A 1 325 ? -2.396 19.203 9.789 1 98 325 MET A C 1
ATOM 2499 O O . MET A 1 325 ? -1.909 18.109 9.492 1 98 325 MET A O 1
ATOM 2503 N N . LEU A 1 326 ? -2.605 19.625 11.031 1 98.25 326 LEU A N 1
ATOM 2504 C CA . LEU A 1 326 ? -2.529 18.672 12.133 1 98.25 326 LEU A CA 1
ATOM 2505 C C . LEU A 1 326 ? -3.805 17.844 12.227 1 98.25 326 LEU A C 1
ATOM 2507 O O . LEU A 1 326 ? -4.887 18.328 11.875 1 98.25 326 LEU A O 1
ATOM 2511 N N . ASP A 1 327 ? -3.682 16.641 12.609 1 97.38 327 ASP A N 1
ATOM 2512 C CA . ASP A 1 327 ? -4.816 15.773 12.922 1 97.38 327 ASP A CA 1
ATOM 2513 C C . ASP A 1 327 ? -4.543 14.93 14.156 1 97.38 327 ASP A C 1
ATOM 2515 O O . ASP A 1 327 ? -3.922 13.867 14.07 1 97.38 327 ASP A O 1
ATOM 2519 N N . GLN A 1 328 ? -5.113 15.438 15.242 1 94.88 328 GLN A N 1
ATOM 2520 C CA . GLN A 1 328 ? -4.832 14.812 16.531 1 94.88 328 GLN A CA 1
ATOM 2521 C C . GLN A 1 328 ? -5.992 15.016 17.5 1 94.88 328 GLN A C 1
ATOM 2523 O O . GLN A 1 328 ? -6.781 15.953 17.344 1 94.88 328 GLN A O 1
ATOM 2528 N N . SER A 1 329 ? -6.113 14.141 18.344 1 91.81 329 SER A N 1
ATOM 2529 C CA . SER A 1 329 ? -7.094 14.141 19.438 1 91.81 329 SER A CA 1
ATOM 2530 C C . SER A 1 329 ? -6.492 13.594 20.719 1 91.81 329 SER A C 1
ATOM 2532 O O . SER A 1 329 ? -5.957 12.484 20.75 1 91.81 329 SER A O 1
ATOM 2534 N N . HIS A 1 330 ? -6.633 14.391 21.828 1 89.75 330 HIS A N 1
ATOM 2535 C CA . HIS A 1 330 ? -5.906 14.039 23.047 1 89.75 330 HIS A CA 1
ATOM 2536 C C . HIS A 1 330 ? -6.859 13.859 24.219 1 89.75 330 HIS A C 1
ATOM 2538 O O . HIS A 1 330 ? -7.734 14.695 24.453 1 89.75 330 HIS A O 1
ATOM 2544 N N . ASN A 1 331 ? -6.535 12.805 24.938 1 88 331 ASN A N 1
ATOM 2545 C CA . ASN A 1 331 ? -7.395 12.461 26.062 1 88 331 ASN A CA 1
ATOM 2546 C C . ASN A 1 331 ? -6.766 12.883 27.391 1 88 331 ASN A C 1
ATOM 2548 O O . ASN A 1 331 ? -7.465 13.352 28.297 1 88 331 ASN A O 1
ATOM 2552 N N . VAL A 1 332 ? -5.453 12.789 27.531 1 87.5 332 VAL A N 1
ATOM 2553 C CA . VAL A 1 332 ? -4.84 12.906 28.859 1 87.5 332 VAL A CA 1
ATOM 2554 C C . VAL A 1 332 ? -4.074 14.227 28.953 1 87.5 332 VAL A C 1
ATOM 2556 O O . VAL A 1 332 ? -3.805 14.711 30.062 1 87.5 332 VAL A O 1
ATOM 2559 N N . THR A 1 333 ? -3.76 14.836 27.844 1 90.38 333 THR A N 1
ATOM 2560 C CA . THR A 1 333 ? -3.109 16.141 27.844 1 90.38 333 THR A CA 1
ATOM 2561 C C . THR A 1 333 ? -4.109 17.25 27.5 1 90.38 333 THR A C 1
ATOM 2563 O O . THR A 1 333 ? -5.195 16.969 27 1 90.38 333 THR A O 1
ATOM 2566 N N . ASP A 1 334 ? -3.732 18.438 27.891 1 92.12 334 ASP A N 1
ATOM 2567 C CA . ASP A 1 334 ? -4.5 19.578 27.391 1 92.12 334 ASP A CA 1
ATOM 2568 C C . ASP A 1 334 ? -4.398 19.703 25.875 1 92.12 334 ASP A C 1
ATOM 2570 O O . ASP A 1 334 ? -3.297 19.797 25.328 1 92.12 334 ASP A O 1
ATOM 2574 N N . PRO A 1 335 ? -5.508 19.719 25.203 1 94.31 335 PRO A N 1
ATOM 2575 C CA . PRO A 1 335 ? -5.473 19.719 23.734 1 94.31 335 PRO A CA 1
ATOM 2576 C C . PRO A 1 335 ? -4.727 20.922 23.156 1 94.31 335 PRO A C 1
ATOM 2578 O O . PRO A 1 335 ? -3.998 20.781 22.172 1 94.31 335 PRO A O 1
ATOM 2581 N N . VAL A 1 336 ? -4.895 22.109 23.688 1 95.25 336 VAL A N 1
ATOM 2582 C CA . VAL A 1 336 ? -4.25 23.312 23.203 1 95.25 336 VAL A CA 1
ATOM 2583 C C . VAL A 1 336 ? -2.732 23.172 23.312 1 95.25 336 VAL A C 1
ATOM 2585 O O . VAL A 1 336 ? -2.002 23.5 22.375 1 95.25 336 VAL A O 1
ATOM 2588 N N . GLU A 1 337 ? -2.244 22.641 24.438 1 95.31 337 GLU A N 1
ATOM 2589 C CA . GLU A 1 337 ? -0.813 22.438 24.641 1 95.31 337 GLU A CA 1
ATOM 2590 C C . GLU A 1 337 ? -0.251 21.422 23.656 1 95.31 337 GLU A C 1
ATOM 2592 O O . GLU A 1 337 ? 0.823 21.625 23.078 1 95.31 337 GLU A O 1
ATOM 2597 N N . SER A 1 338 ? -1.004 20.344 23.484 1 96.81 338 SER A N 1
ATOM 2598 C CA . SER A 1 338 ? -0.567 19.312 22.547 1 96.81 338 SER A CA 1
ATOM 2599 C C . SER A 1 338 ? -0.5 19.844 21.125 1 96.81 338 SER A C 1
ATOM 2601 O O . SER A 1 338 ? 0.442 19.547 20.391 1 96.81 338 SER A O 1
ATOM 2603 N N . LEU A 1 339 ? -1.483 20.609 20.719 1 98.06 339 LEU A N 1
ATOM 2604 C CA . LEU A 1 339 ? -1.496 21.172 19.375 1 98.06 339 LEU A CA 1
ATOM 2605 C C . LEU A 1 339 ? -0.364 22.172 19.188 1 98.06 339 LEU A C 1
ATOM 2607 O O . LEU A 1 339 ? 0.242 22.234 18.109 1 98.06 339 LEU A O 1
ATOM 2611 N N . MET A 1 340 ? -0.025 22.969 20.203 1 97.81 340 MET A N 1
ATOM 2612 C CA . MET A 1 340 ? 1.115 23.891 20.141 1 97.81 340 MET A CA 1
ATOM 2613 C C . MET A 1 340 ? 2.418 23.109 19.969 1 97.81 340 MET A C 1
ATOM 2615 O O . MET A 1 340 ? 3.242 23.453 19.125 1 97.81 340 MET A O 1
ATOM 2619 N N . ASN A 1 341 ? 2.533 22.047 20.781 1 97.31 341 ASN A N 1
ATOM 2620 C CA . ASN A 1 341 ? 3.73 21.219 20.688 1 97.31 341 ASN A CA 1
ATOM 2621 C C . ASN A 1 341 ? 3.881 20.609 19.297 1 97.31 341 ASN A C 1
ATOM 2623 O O . ASN A 1 341 ? 4.984 20.562 18.75 1 97.31 341 ASN A O 1
ATOM 2627 N N . SER A 1 342 ? 2.779 20.125 18.797 1 98.5 342 SER A N 1
ATOM 2628 C CA . SER A 1 342 ? 2.793 19.516 17.469 1 98.5 342 SER A CA 1
ATOM 2629 C C . SER A 1 342 ? 3.162 20.531 16.391 1 98.5 342 SER A C 1
ATOM 2631 O O . SER A 1 342 ? 3.957 20.234 15.5 1 98.5 342 SER A O 1
ATOM 2633 N N . ALA A 1 343 ? 2.572 21.719 16.453 1 98.38 343 ALA A N 1
ATOM 2634 C CA . ALA A 1 343 ? 2.896 22.75 15.484 1 98.38 343 ALA A CA 1
ATOM 2635 C C . ALA A 1 343 ? 4.391 23.062 15.492 1 98.38 343 ALA A C 1
ATOM 2637 O O . ALA A 1 343 ? 5.004 23.203 14.43 1 98.38 343 ALA A O 1
ATOM 2638 N N . VAL A 1 344 ? 4.973 23.125 16.641 1 97.44 344 VAL A N 1
ATOM 2639 C CA . VAL A 1 344 ? 6.391 23.422 16.797 1 97.44 344 VAL A CA 1
ATOM 2640 C C . VAL A 1 344 ? 7.227 22.297 16.188 1 97.44 344 VAL A C 1
ATOM 2642 O O . VAL A 1 344 ? 8.195 22.562 15.469 1 97.44 344 VAL A O 1
ATOM 2645 N N . GLU A 1 345 ? 6.816 21.062 16.422 1 97.75 345 GLU A N 1
ATOM 2646 C CA . GLU A 1 345 ? 7.574 19.922 15.922 1 97.75 345 GLU A CA 1
ATOM 2647 C C . GLU A 1 345 ? 7.508 19.844 14.406 1 97.75 345 GLU A C 1
ATOM 2649 O O . GLU A 1 345 ? 8.5 19.516 13.75 1 97.75 345 GLU A O 1
ATOM 2654 N N . VAL A 1 346 ? 6.348 20.109 13.859 1 98.56 346 VAL A N 1
ATOM 2655 C CA . VAL A 1 346 ? 6.207 20.094 12.406 1 98.56 346 VAL A CA 1
ATOM 2656 C C . VAL A 1 346 ? 7.051 21.219 11.789 1 98.56 346 VAL A C 1
ATOM 2658 O O . VAL A 1 346 ? 7.766 21 10.812 1 98.56 346 VAL A O 1
ATOM 2661 N N . GLN A 1 347 ? 6.996 22.391 12.375 1 98.31 347 GLN A N 1
ATOM 2662 C CA . GLN A 1 347 ? 7.82 23.5 11.906 1 98.31 347 GLN A CA 1
ATOM 2663 C C . GLN A 1 347 ? 9.305 23.172 12.023 1 98.31 347 GLN A C 1
ATOM 2665 O O . GLN A 1 347 ? 10.086 23.484 11.117 1 98.31 347 GLN A O 1
ATOM 2670 N N . ARG A 1 348 ? 9.68 22.562 13.148 1 97.12 348 ARG A N 1
ATOM 2671 C CA . ARG A 1 348 ? 11.062 22.156 13.344 1 97.12 348 ARG A CA 1
ATOM 2672 C C . ARG A 1 348 ? 11.523 21.219 12.227 1 97.12 348 ARG A C 1
ATOM 2674 O O . ARG A 1 348 ? 12.602 21.406 11.664 1 97.12 348 ARG A O 1
ATOM 2681 N N . ALA A 1 349 ? 10.727 20.234 11.914 1 98.12 349 ALA A N 1
ATOM 2682 C CA . ALA A 1 349 ? 11.07 19.281 10.859 1 98.12 349 ALA A CA 1
ATOM 2683 C C . ALA A 1 349 ? 11.195 19.984 9.508 1 98.12 349 ALA A C 1
ATOM 2685 O O . ALA A 1 349 ? 12.07 19.656 8.711 1 98.12 349 ALA A O 1
ATOM 2686 N N . TYR A 1 350 ? 10.344 20.938 9.234 1 98.19 350 TYR A N 1
ATOM 2687 C CA . TYR A 1 350 ? 10.383 21.75 8.023 1 98.19 350 TYR A CA 1
ATOM 2688 C C . TYR A 1 350 ? 11.711 22.484 7.898 1 98.19 350 TYR A C 1
ATOM 2690 O O . TYR A 1 350 ? 12.359 22.438 6.852 1 98.19 350 TYR A O 1
ATOM 2698 N N . VAL A 1 351 ? 12.133 23.141 8.945 1 97.81 351 VAL A N 1
ATOM 2699 C CA . VAL A 1 351 ? 13.375 23.906 8.938 1 97.81 351 VAL A CA 1
ATOM 2700 C C . VAL A 1 351 ? 14.562 22.953 8.859 1 97.81 351 VAL A C 1
ATOM 2702 O O . VAL A 1 351 ? 15.531 23.219 8.141 1 97.81 351 VAL A O 1
ATOM 2705 N N . GLN A 1 352 ? 14.477 21.859 9.594 1 96.31 352 GLN A N 1
ATOM 2706 C CA . GLN A 1 352 ? 15.547 20.859 9.57 1 96.31 352 GLN A CA 1
ATOM 2707 C C . GLN A 1 352 ? 15.797 20.344 8.156 1 96.31 352 GLN A C 1
ATOM 2709 O O . GLN A 1 352 ? 16.938 20.141 7.754 1 96.31 352 GLN A O 1
ATOM 2714 N N . ALA A 1 353 ? 14.758 20.094 7.434 1 97.75 353 ALA A N 1
ATOM 2715 C CA . ALA A 1 353 ? 14.898 19.609 6.059 1 97.75 353 ALA A CA 1
ATOM 2716 C C . ALA A 1 353 ? 15.672 20.609 5.203 1 97.75 353 ALA A C 1
ATOM 2718 O O . ALA A 1 353 ? 16.391 20.219 4.277 1 97.75 353 ALA A O 1
ATOM 2719 N N . ALA A 1 354 ? 15.594 21.891 5.539 1 96.88 354 ALA A N 1
ATOM 2720 C CA . ALA A 1 354 ? 16.281 22.938 4.789 1 96.88 354 ALA A CA 1
ATOM 2721 C C . ALA A 1 354 ? 17.766 22.969 5.113 1 96.88 354 ALA A C 1
ATOM 2723 O O . ALA A 1 354 ? 18.562 23.578 4.398 1 96.88 354 ALA A O 1
ATOM 2724 N N . LEU A 1 355 ? 18.156 22.281 6.18 1 96.5 355 LEU A N 1
ATOM 2725 C CA . LEU A 1 355 ? 19.562 22.234 6.582 1 96.5 355 LEU A CA 1
ATOM 2726 C C . LEU A 1 355 ? 20.344 21.219 5.754 1 96.5 355 LEU A C 1
ATOM 2728 O O . LEU A 1 355 ? 21.562 21.203 5.758 1 96.5 355 LEU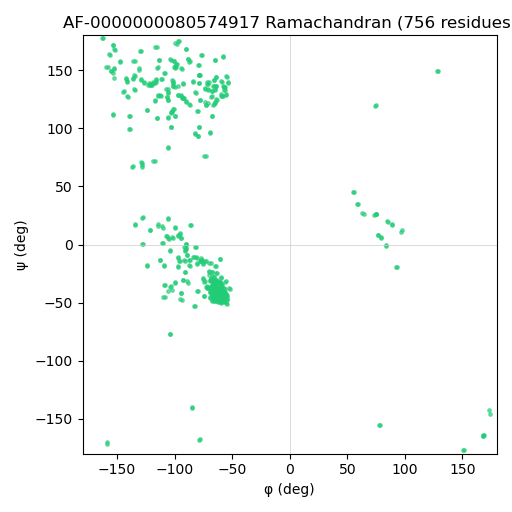 A O 1
ATOM 2732 N N . VAL A 1 356 ? 19.641 20.297 5.051 1 96.69 356 VAL A N 1
ATOM 2733 C CA . VAL A 1 356 ? 20.297 19.266 4.258 1 96.69 356 VAL A CA 1
ATOM 2734 C C . VAL A 1 356 ? 21.047 19.906 3.088 1 96.69 356 VAL A C 1
ATOM 2736 O O . VAL A 1 356 ? 20.469 20.672 2.316 1 96.69 356 VAL A O 1
ATOM 2739 N N . ASP A 1 357 ? 22.359 19.703 3.01 1 95.25 357 ASP A N 1
ATOM 2740 C CA . ASP A 1 357 ? 23.125 20.094 1.833 1 95.25 357 ASP A CA 1
ATOM 2741 C C . ASP A 1 357 ? 22.781 19.219 0.628 1 95.25 357 ASP A C 1
ATOM 2743 O O . ASP A 1 357 ? 23.391 18.188 0.407 1 95.25 357 ASP A O 1
ATOM 2747 N N . ARG A 1 358 ? 21.906 19.734 -0.142 1 95.38 358 ARG A N 1
ATOM 2748 C CA . ARG A 1 358 ? 21.312 18.922 -1.198 1 95.38 358 ARG A CA 1
ATOM 2749 C C . ARG A 1 358 ? 22.328 18.641 -2.303 1 95.38 358 ARG A C 1
ATOM 2751 O O . ARG A 1 358 ? 22.281 17.578 -2.922 1 95.38 358 ARG A O 1
ATOM 2758 N N . ALA A 1 359 ? 23.141 19.594 -2.6 1 95.5 359 ALA A N 1
ATOM 2759 C CA . ALA A 1 359 ? 24.172 19.359 -3.6 1 95.5 359 ALA A CA 1
ATOM 2760 C C . ALA A 1 359 ? 25.141 18.266 -3.146 1 95.5 359 ALA A C 1
ATOM 2762 O O . ALA A 1 359 ? 25.484 17.375 -3.922 1 95.5 359 ALA A O 1
ATOM 2763 N N . GLN A 1 360 ? 25.516 18.359 -1.919 1 95.88 360 GLN A N 1
ATOM 2764 C CA . GLN A 1 360 ? 26.375 17.328 -1.368 1 95.88 360 GLN A CA 1
ATOM 2765 C C . GLN A 1 360 ? 25.688 15.961 -1.378 1 95.88 360 GLN A C 1
ATOM 2767 O O . GLN A 1 360 ? 26.297 14.961 -1.773 1 95.88 360 GLN A O 1
ATOM 2772 N N . LEU A 1 361 ? 24.453 15.906 -0.877 1 97.38 361 LEU A N 1
ATOM 2773 C CA . LEU A 1 361 ? 23.703 14.656 -0.828 1 97.38 361 LEU A CA 1
ATOM 2774 C C . LEU A 1 361 ? 23.594 14.031 -2.215 1 97.38 361 LEU A C 1
ATOM 2776 O O . LEU A 1 361 ? 23.812 12.828 -2.379 1 97.38 361 LEU A O 1
ATOM 2780 N N . ALA A 1 362 ? 23.312 14.875 -3.219 1 97.31 362 ALA A N 1
ATOM 2781 C CA . ALA A 1 362 ? 23.203 14.391 -4.59 1 97.31 362 ALA A CA 1
ATOM 2782 C C . ALA A 1 362 ? 24.516 13.789 -5.074 1 97.31 362 ALA A C 1
ATOM 2784 O O . ALA A 1 362 ? 24.516 12.75 -5.746 1 97.31 362 ALA A O 1
ATOM 2785 N N . GLY A 1 363 ? 25.578 14.492 -4.773 1 97.62 363 GLY A N 1
ATOM 2786 C CA . GLY A 1 363 ? 26.875 13.969 -5.141 1 97.62 363 GLY A CA 1
ATOM 2787 C C . GLY A 1 363 ? 27.188 12.633 -4.496 1 97.62 363 GLY A C 1
ATOM 2788 O O . GLY A 1 363 ? 27.734 11.734 -5.145 1 97.62 363 GLY A O 1
ATOM 2789 N N . LEU A 1 364 ? 26.859 12.492 -3.201 1 97.19 364 LEU A N 1
ATOM 2790 C CA . LEU A 1 364 ? 27.078 11.25 -2.467 1 97.19 364 LEU A CA 1
ATOM 2791 C C . LEU A 1 364 ? 26.234 10.125 -3.037 1 97.19 364 LEU A C 1
ATOM 2793 O O . LEU A 1 364 ? 26.688 8.992 -3.152 1 97.19 364 LEU A O 1
ATOM 2797 N N . GLN A 1 365 ? 25 10.383 -3.393 1 96.69 365 GLN A N 1
ATOM 2798 C CA . GLN A 1 365 ? 24.109 9.414 -4.008 1 96.69 365 GLN A CA 1
ATOM 2799 C C . GLN A 1 365 ? 24.625 8.969 -5.371 1 96.69 365 GLN A C 1
ATOM 2801 O O . GLN A 1 365 ? 24.609 7.781 -5.691 1 96.69 365 GLN A O 1
ATOM 2806 N N . GLU A 1 366 ? 25.125 9.93 -6.145 1 96.25 366 GLU A N 1
ATOM 2807 C CA . GLU A 1 366 ? 25.672 9.633 -7.469 1 96.25 366 GLU A CA 1
ATOM 2808 C C . GLU A 1 366 ? 26.875 8.711 -7.379 1 96.25 366 GLU A C 1
ATOM 2810 O O . GLU A 1 366 ? 27.047 7.812 -8.211 1 96.25 366 GLU A O 1
ATOM 2815 N N . SER A 1 367 ? 27.688 8.906 -6.359 1 96.06 367 SER A N 1
ATOM 2816 C CA . SER A 1 367 ? 28.906 8.117 -6.195 1 96.06 367 SER A CA 1
ATOM 2817 C C . SER A 1 367 ? 28.641 6.863 -5.371 1 96.06 367 SER A C 1
ATOM 2819 O O . SER A 1 367 ? 29.562 6.086 -5.102 1 96.06 367 SER A O 1
ATOM 2821 N N . ASN A 1 368 ? 27.406 6.609 -4.91 1 96.25 368 ASN A N 1
ATOM 2822 C CA . ASN A 1 368 ? 26.984 5.461 -4.117 1 96.25 368 ASN A CA 1
ATOM 2823 C C . ASN A 1 368 ? 27.766 5.371 -2.807 1 96.25 368 ASN A C 1
ATOM 2825 O O . ASN A 1 368 ? 28.172 4.281 -2.398 1 96.25 368 ASN A O 1
ATOM 2829 N N . ASP A 1 369 ? 28.094 6.527 -2.232 1 95.88 369 ASP A N 1
ATOM 2830 C CA . ASP A 1 369 ? 28.625 6.516 -0.873 1 95.88 369 ASP A CA 1
ATOM 2831 C C . ASP A 1 369 ? 27.5 6.379 0.155 1 95.88 369 ASP A C 1
ATOM 2833 O O . ASP A 1 369 ? 26.984 7.379 0.648 1 95.88 369 ASP A O 1
ATOM 2837 N N . VAL A 1 370 ? 27.25 5.176 0.527 1 94 370 VAL A N 1
ATOM 2838 C CA . VAL A 1 370 ? 26.047 4.809 1.289 1 94 370 VAL A CA 1
ATOM 2839 C C . VAL A 1 370 ? 26.125 5.414 2.689 1 94 370 VAL A C 1
ATOM 2841 O O . VAL A 1 370 ? 25.188 6.062 3.146 1 94 370 VAL A O 1
ATOM 2844 N N . LEU A 1 371 ? 27.266 5.234 3.318 1 93.62 371 LEU A N 1
ATOM 2845 C CA . LEU A 1 371 ? 27.406 5.668 4.707 1 93.62 371 LEU A CA 1
ATOM 2846 C C . LEU A 1 371 ? 27.344 7.188 4.809 1 93.62 371 LEU A C 1
ATOM 2848 O O . LEU A 1 371 ? 26.641 7.73 5.66 1 93.62 371 LEU A O 1
ATOM 2852 N N . LEU A 1 372 ? 28.016 7.879 3.9 1 94.5 372 LEU A N 1
ATOM 2853 C CA . LEU A 1 372 ? 28.047 9.336 3.99 1 94.5 372 LEU A CA 1
ATOM 2854 C C . LEU A 1 372 ? 26.719 9.945 3.574 1 94.5 372 LEU A C 1
ATOM 2856 O O . LEU A 1 372 ? 26.344 11.008 4.066 1 94.5 372 LEU A O 1
ATOM 2860 N N . SER A 1 373 ? 26 9.305 2.641 1 96.06 373 SER A N 1
ATOM 2861 C CA . SER A 1 373 ? 24.656 9.773 2.309 1 96.06 373 SER A CA 1
ATOM 2862 C C . SER A 1 373 ? 23.75 9.75 3.531 1 96.06 373 SER A C 1
ATOM 2864 O O . SER A 1 373 ? 23 10.695 3.766 1 96.06 373 SER A O 1
ATOM 2866 N N . ALA A 1 374 ? 23.859 8.672 4.316 1 94.44 374 ALA A N 1
ATOM 2867 C CA . ALA A 1 374 ? 23.062 8.555 5.535 1 94.44 374 ALA A CA 1
ATOM 2868 C C . ALA A 1 374 ? 23.484 9.617 6.559 1 94.44 374 ALA A C 1
ATOM 2870 O O . ALA A 1 374 ? 22.625 10.227 7.207 1 94.44 374 ALA A O 1
ATOM 2871 N N . GLN A 1 375 ? 24.766 9.805 6.625 1 93.12 375 GLN A N 1
ATOM 2872 C CA . GLN A 1 375 ? 25.281 10.758 7.598 1 93.12 375 GLN A CA 1
ATOM 2873 C C . GLN A 1 375 ? 24.891 12.188 7.227 1 93.12 375 GLN A C 1
ATOM 2875 O O . GLN A 1 375 ? 24.672 13.023 8.109 1 93.12 375 GLN A O 1
ATOM 2880 N N . ALA A 1 376 ? 24.75 12.43 5.941 1 94.69 376 ALA A N 1
ATOM 2881 C CA . ALA A 1 376 ? 24.344 13.766 5.492 1 94.69 376 ALA A CA 1
ATOM 2882 C C . ALA A 1 376 ? 22.969 14.141 6.043 1 94.69 376 ALA A C 1
ATOM 2884 O O . ALA A 1 376 ? 22.734 15.289 6.418 1 94.69 376 ALA A O 1
ATOM 2885 N N . LEU A 1 377 ? 22.078 13.219 6.094 1 95.88 377 LEU A N 1
ATOM 2886 C CA . LEU A 1 377 ? 20.75 13.477 6.656 1 95.88 377 LEU A CA 1
ATOM 2887 C C . LEU A 1 377 ? 20.828 13.609 8.172 1 95.88 377 LEU A C 1
ATOM 2889 O O . LEU A 1 377 ? 20.141 14.453 8.758 1 95.88 377 LEU A O 1
ATOM 2893 N N . LYS A 1 378 ? 21.703 12.812 8.805 1 91.75 378 LYS A N 1
ATOM 2894 C CA . LYS A 1 378 ? 21.828 12.836 10.258 1 91.75 378 LYS A CA 1
ATOM 2895 C C . LYS A 1 378 ? 22.438 14.148 10.734 1 91.75 378 LYS A C 1
ATOM 2897 O O . LYS A 1 378 ? 22.141 14.617 11.844 1 91.75 378 LYS A O 1
ATOM 2902 N N . GLN A 1 379 ? 23.219 14.695 9.945 1 90 379 GLN A N 1
ATOM 2903 C CA . GLN A 1 379 ? 23.875 15.953 10.289 1 90 379 GLN A CA 1
ATOM 2904 C C . GLN A 1 379 ? 22.859 17.094 10.367 1 90 379 GLN A C 1
ATOM 2906 O O . GLN A 1 379 ? 23 18.016 11.172 1 90 379 GLN A O 1
ATOM 2911 N N . ALA A 1 380 ? 21.938 17.016 9.508 1 91.06 380 ALA A N 1
ATOM 2912 C CA . ALA A 1 380 ? 20.906 18.047 9.523 1 91.06 380 ALA A CA 1
ATOM 2913 C C . ALA A 1 380 ? 20.094 18 10.82 1 91.06 380 ALA A C 1
ATOM 2915 O O . ALA A 1 380 ? 19.719 19.031 11.359 1 91.06 380 ALA A O 1
ATOM 2916 N N . MET B 1 1 ? 4.168 -38.75 -24.438 1 70.69 1 MET B N 1
ATOM 2917 C CA . MET B 1 1 ? 4.699 -38.094 -23.25 1 70.69 1 MET B CA 1
ATOM 2918 C C . MET B 1 1 ? 5.523 -39.062 -22.422 1 70.69 1 MET B C 1
ATOM 2920 O O . MET B 1 1 ? 5.059 -40.188 -22.109 1 70.69 1 MET B O 1
ATOM 2924 N N . THR B 1 2 ? 6.793 -38.75 -22.344 1 80.38 2 THR B N 1
ATOM 2925 C CA . THR B 1 2 ? 7.68 -39.562 -21.531 1 80.38 2 THR B CA 1
ATOM 2926 C C . THR B 1 2 ? 7.391 -39.344 -20.047 1 80.38 2 THR B C 1
ATOM 2928 O O . THR B 1 2 ? 7.293 -38.219 -19.578 1 80.38 2 THR B O 1
ATOM 2931 N N . THR B 1 3 ? 7.059 -40.469 -19.375 1 85.75 3 THR B N 1
ATOM 2932 C CA . THR B 1 3 ? 6.863 -40.406 -17.922 1 85.75 3 THR B CA 1
ATOM 2933 C C . THR B 1 3 ? 8.086 -40.938 -17.188 1 85.75 3 THR B C 1
ATOM 2935 O O . THR B 1 3 ? 8.719 -41.906 -17.641 1 85.75 3 THR B O 1
ATOM 2938 N N . LEU B 1 4 ? 8.391 -40.219 -16.125 1 87.56 4 LEU B N 1
ATOM 2939 C CA . LEU B 1 4 ? 9.594 -40.594 -15.398 1 87.56 4 LEU B CA 1
ATOM 2940 C C . LEU B 1 4 ? 9.297 -41.625 -14.328 1 87.56 4 LEU B C 1
ATOM 2942 O O . LEU B 1 4 ? 10.164 -42.438 -13.969 1 87.56 4 LEU B O 1
ATOM 2946 N N . ILE B 1 5 ? 8.156 -41.594 -13.773 1 91.56 5 ILE B N 1
ATOM 2947 C CA . ILE B 1 5 ? 7.676 -42.688 -12.914 1 91.56 5 ILE B CA 1
ATOM 2948 C C . ILE B 1 5 ? 6.867 -43.688 -13.742 1 91.56 5 ILE B C 1
ATOM 2950 O O . ILE B 1 5 ? 6.012 -43.281 -14.531 1 91.56 5 ILE B O 1
ATOM 2954 N N . ASP B 1 6 ? 7.113 -44.875 -13.438 1 94 6 ASP B N 1
ATOM 2955 C CA . ASP B 1 6 ? 6.434 -45.938 -14.172 1 94 6 ASP B CA 1
ATOM 2956 C C . ASP B 1 6 ? 4.918 -45.812 -14.023 1 94 6 ASP B C 1
ATOM 2958 O O . ASP B 1 6 ? 4.398 -45.781 -12.906 1 94 6 ASP B O 1
ATOM 2962 N N . ALA B 1 7 ? 4.285 -45.844 -15.164 1 92.62 7 ALA B N 1
ATOM 2963 C CA . ALA B 1 7 ? 2.834 -45.688 -15.172 1 92.62 7 ALA B CA 1
ATOM 2964 C C . ALA B 1 7 ? 2.148 -46.844 -14.5 1 92.62 7 ALA B C 1
ATOM 2966 O O . ALA B 1 7 ? 1.11 -46.688 -13.852 1 92.62 7 ALA B O 1
ATOM 2967 N N . GLY 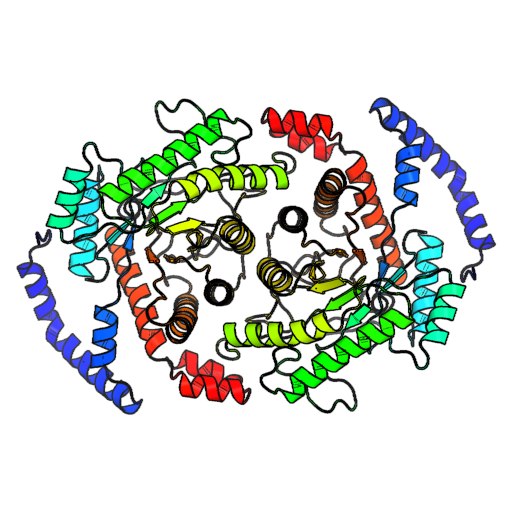B 1 8 ? 2.693 -48 -14.688 1 94.19 8 GLY B N 1
ATOM 2968 C CA . GLY B 1 8 ? 2.148 -49.156 -14.039 1 94.19 8 GLY B CA 1
ATOM 2969 C C . GLY B 1 8 ? 2.23 -49.125 -12.531 1 94.19 8 GLY B C 1
ATOM 2970 O O . GLY B 1 8 ? 1.286 -49.5 -11.836 1 94.19 8 GLY B O 1
ATOM 2971 N N . LEU B 1 9 ? 3.342 -48.656 -12.125 1 95.06 9 LEU B N 1
ATOM 2972 C CA . LEU B 1 9 ? 3.516 -48.5 -10.68 1 95.06 9 LEU B CA 1
ATOM 2973 C C . LEU B 1 9 ? 2.484 -47.531 -10.102 1 95.06 9 LEU B C 1
ATOM 2975 O O . LEU B 1 9 ? 1.888 -47.812 -9.062 1 95.06 9 LEU B O 1
ATOM 2979 N N . VAL B 1 10 ? 2.307 -46.469 -10.742 1 93.69 10 VAL B N 1
ATOM 2980 C CA . VAL B 1 10 ? 1.321 -45.469 -10.305 1 93.69 10 VAL B CA 1
ATOM 2981 C C . VAL B 1 10 ? -0.075 -46.094 -10.328 1 93.69 10 VAL B C 1
ATOM 2983 O O . VAL B 1 10 ? -0.841 -45.938 -9.375 1 93.69 10 VAL B O 1
ATOM 2986 N N . ALA B 1 11 ? -0.397 -46.812 -11.367 1 95.12 11 ALA B N 1
ATOM 2987 C CA . ALA B 1 11 ? -1.699 -47.469 -11.508 1 95.12 11 ALA B CA 1
ATOM 2988 C C . ALA B 1 11 ? -1.928 -48.469 -10.398 1 95.12 11 ALA B C 1
ATOM 2990 O O . ALA B 1 11 ? -3.029 -48.594 -9.859 1 95.12 11 ALA B O 1
ATOM 2991 N N . ASP B 1 12 ? -0.921 -49.219 -10.109 1 96.5 12 ASP B N 1
ATOM 2992 C CA . ASP B 1 12 ? -1.014 -50.219 -9.055 1 96.5 12 ASP B CA 1
ATOM 2993 C C . ASP B 1 12 ? -1.306 -49.562 -7.703 1 96.5 12 ASP B C 1
ATOM 2995 O O . ASP B 1 12 ? -2.137 -50.062 -6.938 1 96.5 12 ASP B O 1
ATOM 2999 N N . HIS B 1 13 ? -0.591 -48.594 -7.457 1 95 13 HIS B N 1
ATOM 3000 C CA . HIS B 1 13 ? -0.813 -47.875 -6.203 1 95 13 HIS B CA 1
ATOM 3001 C C . HIS B 1 13 ? -2.221 -47.281 -6.145 1 95 13 HIS B C 1
ATOM 3003 O O . HIS B 1 13 ? -2.906 -47.438 -5.125 1 95 13 HIS B O 1
ATOM 3009 N N . ASN B 1 14 ? -2.691 -46.688 -7.191 1 94.81 14 ASN B N 1
ATOM 3010 C CA . ASN B 1 14 ? -4.023 -46.094 -7.27 1 94.81 14 ASN B CA 1
ATOM 3011 C C . ASN B 1 14 ? -5.117 -47.156 -7.102 1 94.81 14 ASN B C 1
ATOM 3013 O O . ASN B 1 14 ? -6.145 -46.875 -6.477 1 94.81 14 ASN B O 1
ATOM 3017 N N . ALA B 1 15 ? -4.871 -48.25 -7.66 1 96.81 15 ALA B N 1
ATOM 3018 C CA . ALA B 1 15 ? -5.855 -49.312 -7.594 1 96.81 15 ALA B CA 1
ATOM 3019 C C . ALA B 1 15 ? -6.141 -49.719 -6.148 1 96.81 15 ALA B C 1
ATOM 3021 O O . ALA B 1 15 ? -7.277 -50.031 -5.801 1 96.81 15 ALA B O 1
ATOM 3022 N N . LYS B 1 16 ? -5.156 -49.625 -5.328 1 96.81 16 LYS B N 1
ATOM 3023 C CA . LYS B 1 16 ? -5.301 -50 -3.92 1 96.81 16 LYS B CA 1
ATOM 3024 C C . LYS B 1 16 ? -6.191 -49 -3.184 1 96.81 16 LYS B C 1
ATOM 3026 O O . LYS B 1 16 ? -6.797 -49.344 -2.166 1 96.81 16 LYS B O 1
ATOM 3031 N N . LEU B 1 17 ? -6.215 -47.844 -3.686 1 95 17 LEU B N 1
ATOM 3032 C CA . LEU B 1 17 ? -6.922 -46.75 -3.004 1 95 17 LEU B CA 1
ATOM 3033 C C . LEU B 1 17 ? -8.25 -46.438 -3.688 1 95 17 LEU B C 1
ATOM 3035 O O . LEU B 1 17 ? -9.062 -45.688 -3.17 1 95 17 LEU B O 1
ATOM 3039 N N . ALA B 1 18 ? -8.562 -47.062 -4.809 1 96.38 18 ALA B N 1
ATOM 3040 C CA . ALA B 1 18 ? -9.656 -46.719 -5.711 1 96.38 18 ALA B CA 1
ATOM 3041 C C . ALA B 1 18 ? -11.008 -46.875 -5.031 1 96.38 18 ALA B C 1
ATOM 3043 O O . ALA B 1 18 ? -11.891 -46 -5.176 1 96.38 18 ALA B O 1
ATOM 3044 N N . SER B 1 19 ? -11.203 -47.875 -4.289 1 96.31 19 SER B N 1
ATOM 3045 C CA . SER B 1 19 ? -12.5 -48.156 -3.662 1 96.31 19 SER B CA 1
ATOM 3046 C C . SER B 1 19 ? -12.844 -47.062 -2.633 1 96.31 19 SER B C 1
ATOM 3048 O O . SER B 1 19 ? -13.984 -46.625 -2.564 1 96.31 19 SER B O 1
ATOM 3050 N N . GLN B 1 20 ? -11.906 -46.75 -1.845 1 95.56 20 GLN B N 1
ATOM 3051 C CA . GLN B 1 20 ? -12.133 -45.719 -0.847 1 95.56 20 GLN B CA 1
ATOM 3052 C C . GLN B 1 20 ? -12.43 -44.375 -1.509 1 95.56 20 GLN B C 1
ATOM 3054 O O . GLN B 1 20 ? -13.312 -43.625 -1.068 1 95.56 20 GLN B O 1
ATOM 3059 N N . LEU B 1 21 ? -11.648 -44.031 -2.529 1 94.75 21 LEU B N 1
ATOM 3060 C CA . LEU B 1 21 ? -11.852 -42.812 -3.262 1 94.75 21 LEU B CA 1
ATOM 3061 C C . LEU B 1 21 ? -13.258 -42.75 -3.861 1 94.75 21 LEU B C 1
ATOM 3063 O O . LEU B 1 21 ? -13.93 -41.719 -3.785 1 94.75 21 LEU B O 1
ATOM 3067 N N . GLU B 1 22 ? -13.664 -43.844 -4.469 1 96.56 22 GLU B N 1
ATOM 3068 C CA . GLU B 1 22 ? -14.984 -43.906 -5.082 1 96.56 22 GLU B CA 1
ATOM 3069 C C . GLU B 1 22 ? -16.078 -43.688 -4.039 1 96.56 22 GLU B C 1
ATOM 3071 O O . GLU B 1 22 ? -17.062 -43 -4.289 1 96.56 22 GLU B O 1
ATOM 3076 N N . ALA B 1 23 ? -15.953 -44.281 -2.92 1 96.75 23 ALA B N 1
ATOM 3077 C CA . ALA B 1 23 ? -16.922 -44.125 -1.844 1 96.75 23 ALA B CA 1
ATOM 3078 C C . ALA B 1 23 ? -17.016 -42.688 -1.376 1 96.75 23 ALA B C 1
ATOM 3080 O O . ALA B 1 23 ? -18.125 -42.156 -1.204 1 96.75 23 ALA B O 1
ATOM 3081 N N . ASP B 1 24 ? -15.891 -42.125 -1.175 1 95.75 24 ASP B N 1
ATOM 3082 C CA . ASP B 1 24 ? -15.852 -40.75 -0.744 1 95.75 24 ASP B CA 1
ATOM 3083 C C . ASP B 1 24 ? -16.438 -39.812 -1.807 1 95.75 24 ASP B C 1
ATOM 3085 O O . ASP B 1 24 ? -17.172 -38.875 -1.483 1 95.75 24 ASP B O 1
ATOM 3089 N N . TYR B 1 25 ? -16.078 -40.062 -3.047 1 96.81 25 TYR B N 1
ATOM 3090 C CA . TYR B 1 25 ? -16.578 -39.25 -4.168 1 96.81 25 TYR B CA 1
ATOM 3091 C C . TYR B 1 25 ? -18.109 -39.344 -4.238 1 96.81 25 TYR B C 1
ATOM 3093 O O . TYR B 1 25 ? -18.766 -38.312 -4.406 1 96.81 25 TYR B O 1
ATOM 3101 N N . GLU B 1 26 ? -18.625 -40.469 -4.062 1 97.06 26 GLU B N 1
ATOM 3102 C CA . GLU B 1 26 ? -20.062 -40.656 -4.098 1 97.06 26 GLU B CA 1
ATOM 3103 C C . GLU B 1 26 ? -20.75 -39.969 -2.924 1 97.06 26 GLU B C 1
ATOM 3105 O O . GLU B 1 26 ? -21.781 -39.312 -3.094 1 97.06 26 GLU B O 1
ATOM 3110 N N . ALA B 1 27 ? -20.203 -40.125 -1.808 1 96.56 27 ALA B N 1
ATOM 3111 C CA . ALA B 1 27 ? -20.75 -39.469 -0.625 1 96.56 27 ALA B CA 1
ATOM 3112 C C . ALA B 1 27 ? -20.75 -37.969 -0.784 1 96.56 27 ALA B C 1
ATOM 3114 O O . ALA B 1 27 ? -21.75 -37.312 -0.512 1 96.56 27 ALA B O 1
ATOM 3115 N N . LEU B 1 28 ? -19.641 -37.469 -1.256 1 95.88 28 LEU B N 1
ATOM 3116 C CA . LEU B 1 28 ? -19.516 -36.031 -1.49 1 95.88 28 LEU B CA 1
ATOM 3117 C C . LEU B 1 28 ? -20.484 -35.562 -2.578 1 95.88 28 LEU B C 1
ATOM 3119 O O . LEU B 1 28 ? -21.109 -34.5 -2.463 1 95.88 28 LEU B O 1
ATOM 3123 N N . GLY B 1 29 ? -20.562 -36.344 -3.582 1 96.88 29 GLY B N 1
ATOM 3124 C CA . GLY B 1 29 ? -21.5 -36.031 -4.641 1 96.88 29 GLY B CA 1
ATOM 3125 C C . GLY B 1 29 ? -22.938 -35.906 -4.145 1 96.88 29 GLY B C 1
ATOM 3126 O O . GLY B 1 29 ? -23.672 -35.031 -4.559 1 96.88 29 GLY B O 1
ATOM 3127 N N . GLY B 1 30 ? -23.391 -36.812 -3.314 1 96.12 30 GLY B N 1
ATOM 3128 C CA . GLY B 1 30 ? -24.703 -36.719 -2.719 1 96.12 30 GLY B CA 1
ATOM 3129 C C . GLY B 1 30 ? -24.922 -35.469 -1.896 1 96.12 30 GLY B C 1
ATOM 3130 O O . GLY B 1 30 ? -25.953 -34.812 -2.006 1 96.12 30 GLY B O 1
ATOM 3131 N N . MET B 1 31 ? -24 -35.188 -1.105 1 94.06 31 MET B N 1
ATOM 3132 C CA . MET B 1 31 ? -24.062 -34 -0.281 1 94.06 31 MET B CA 1
ATOM 3133 C C . MET B 1 31 ? -24.156 -32.75 -1.148 1 94.06 31 MET B C 1
ATOM 3135 O O . MET B 1 31 ? -25 -31.859 -0.891 1 94.06 31 MET B O 1
ATOM 3139 N N . LEU B 1 32 ? -23.281 -32.625 -2.129 1 95.69 32 LEU B N 1
ATOM 3140 C CA . LEU B 1 32 ? -23.25 -31.484 -3.037 1 95.69 32 LEU B CA 1
ATOM 3141 C C . LEU B 1 32 ? -24.562 -31.359 -3.805 1 95.69 32 LEU B C 1
ATOM 3143 O O . LEU B 1 32 ? -25.078 -30.266 -3.986 1 95.69 32 LEU B O 1
ATOM 3147 N N . ALA B 1 33 ? -25.094 -32.469 -4.156 1 95.69 33 ALA B N 1
ATOM 3148 C CA . ALA B 1 33 ? -26.359 -32.469 -4.887 1 95.69 33 ALA B CA 1
ATOM 3149 C C . ALA B 1 33 ? -27.469 -31.859 -4.043 1 95.69 33 ALA B C 1
ATOM 3151 O O . ALA B 1 33 ? -28.328 -31.141 -4.562 1 95.69 33 ALA B O 1
ATOM 3152 N N . ARG B 1 34 ? -27.469 -32.094 -2.797 1 94.12 34 ARG B N 1
ATOM 3153 C CA . ARG B 1 34 ? -28.484 -31.547 -1.896 1 94.12 34 ARG B CA 1
ATOM 3154 C C . ARG B 1 34 ? -28.344 -30.031 -1.746 1 94.12 34 ARG B C 1
ATOM 3156 O O . ARG B 1 34 ? -29.281 -29.359 -1.329 1 94.12 34 ARG B O 1
ATOM 3163 N N . ARG B 1 35 ? -27.203 -29.578 -2.16 1 91 35 ARG B N 1
ATOM 3164 C CA . ARG B 1 35 ? -26.938 -28.141 -2.09 1 91 35 ARG B CA 1
ATOM 3165 C C . ARG B 1 35 ? -27.031 -27.5 -3.471 1 91 35 ARG B C 1
ATOM 3167 O O . ARG B 1 35 ? -26.609 -26.344 -3.658 1 91 35 ARG B O 1
ATOM 3174 N N . GLY B 1 36 ? -27.406 -28.266 -4.402 1 92.5 36 GLY B N 1
ATOM 3175 C CA . GLY B 1 36 ? -27.578 -27.734 -5.746 1 92.5 36 GLY B CA 1
ATOM 3176 C C . GLY B 1 36 ? -26.297 -27.688 -6.547 1 92.5 36 GLY B C 1
ATOM 3177 O O . GLY B 1 36 ? -26.188 -26.938 -7.52 1 92.5 36 GLY B O 1
ATOM 3178 N N . GLN B 1 37 ? -25.297 -28.5 -6.105 1 94.75 37 GLN B N 1
ATOM 3179 C CA . GLN B 1 37 ? -24 -28.531 -6.781 1 94.75 37 GLN B CA 1
ATOM 3180 C C . GLN B 1 37 ? -23.781 -29.875 -7.484 1 94.75 37 GLN B C 1
ATOM 3182 O O . GLN B 1 37 ? -24.219 -30.922 -6.996 1 94.75 37 GLN B O 1
ATOM 3187 N N . ASP B 1 38 ? -23.156 -29.797 -8.656 1 96.94 38 ASP B N 1
ATOM 3188 C CA . ASP B 1 38 ? -22.844 -30.984 -9.445 1 96.94 38 ASP B CA 1
ATOM 3189 C C . ASP B 1 38 ? -21.375 -31.359 -9.32 1 96.94 38 ASP B C 1
ATOM 3191 O O . ASP B 1 38 ? -20.5 -30.656 -9.844 1 96.94 38 ASP B O 1
ATOM 3195 N N . ILE B 1 39 ? -21.094 -32.438 -8.734 1 96.81 39 ILE B N 1
ATOM 3196 C CA . ILE B 1 39 ? -19.719 -32.844 -8.477 1 96.81 39 ILE B CA 1
ATOM 3197 C C . ILE B 1 39 ? -18.984 -33.062 -9.797 1 96.81 39 ILE B C 1
ATOM 3199 O O . ILE B 1 39 ? -17.766 -32.812 -9.883 1 96.81 39 ILE B O 1
ATOM 3203 N N . GLU B 1 40 ? -19.703 -33.469 -10.828 1 97.88 40 GLU B N 1
ATOM 3204 C CA . GLU B 1 40 ? -19.047 -33.688 -12.125 1 97.88 40 GLU B CA 1
ATOM 3205 C C . GLU B 1 40 ? -18.594 -32.344 -12.711 1 97.88 40 GLU B C 1
ATOM 3207 O O . GLU B 1 40 ? -17.516 -32.25 -13.305 1 97.88 40 GLU B O 1
ATOM 3212 N N . ALA B 1 41 ? -19.422 -31.359 -12.586 1 97.44 41 ALA B N 1
ATOM 3213 C CA . ALA B 1 41 ? -19.047 -30.031 -13.039 1 97.44 41 ALA B CA 1
ATOM 3214 C C . ALA B 1 41 ? -17.828 -29.5 -12.273 1 97.44 41 ALA B C 1
ATOM 3216 O O . ALA B 1 41 ? -16.938 -28.891 -12.852 1 97.44 41 ALA B O 1
ATOM 3217 N N . LEU B 1 42 ? -17.812 -29.719 -10.977 1 97 42 LEU B N 1
ATOM 3218 C CA . LEU B 1 42 ? -16.703 -29.266 -10.141 1 97 42 LEU B CA 1
ATOM 3219 C C . LEU B 1 42 ? -15.422 -30.031 -10.484 1 97 42 LEU B C 1
ATOM 3221 O O . LEU B 1 42 ? -14.336 -29.438 -10.492 1 97 42 LEU B O 1
ATOM 3225 N N . THR B 1 43 ? -15.562 -31.312 -10.711 1 97.5 43 THR B N 1
ATOM 3226 C CA . THR B 1 43 ? -14.414 -32.125 -11.102 1 97.5 43 THR B CA 1
ATOM 3227 C C . THR B 1 43 ? -13.852 -31.641 -12.438 1 97.5 43 THR B C 1
ATOM 3229 O O . THR B 1 43 ? -12.633 -31.547 -12.609 1 97.5 43 THR B O 1
ATOM 3232 N N . ALA B 1 44 ? -14.742 -31.328 -13.375 1 97.62 44 ALA B N 1
ATOM 3233 C CA . ALA B 1 44 ? -14.312 -30.797 -14.664 1 97.62 44 ALA B CA 1
ATOM 3234 C C . ALA B 1 44 ? -13.586 -29.469 -14.492 1 97.62 44 ALA B C 1
ATOM 3236 O O . ALA B 1 44 ? -12.602 -29.188 -15.18 1 97.62 44 ALA B O 1
ATOM 3237 N N . LEU B 1 45 ? -14.109 -28.688 -13.602 1 96.5 45 LEU B N 1
ATOM 3238 C CA . LEU B 1 45 ? -13.469 -27.422 -13.281 1 96.5 45 LEU B CA 1
ATOM 3239 C C . LEU B 1 45 ? -12.055 -27.641 -12.75 1 96.5 45 LEU B C 1
ATOM 3241 O O . LEU B 1 45 ? -11.117 -26.953 -13.164 1 96.5 45 LEU B O 1
ATOM 3245 N N . ALA B 1 46 ? -11.898 -28.547 -11.852 1 97 46 ALA B N 1
ATOM 3246 C CA . ALA B 1 46 ? -10.594 -28.875 -11.289 1 97 46 ALA B CA 1
ATOM 3247 C C . ALA B 1 46 ? -9.625 -29.344 -12.375 1 97 46 ALA B C 1
ATOM 3249 O O . ALA B 1 46 ? -8.445 -29.016 -12.344 1 97 46 ALA B O 1
ATOM 3250 N N . GLN B 1 47 ? -10.164 -30.047 -13.336 1 96.69 47 GLN B N 1
ATOM 3251 C CA . GLN B 1 47 ? -9.344 -30.625 -14.406 1 96.69 47 GLN B CA 1
ATOM 3252 C C . GLN B 1 47 ? -8.797 -29.531 -15.32 1 96.69 47 GLN B C 1
ATOM 3254 O O . GLN B 1 47 ? -7.746 -29.703 -15.938 1 96.69 47 GLN B O 1
ATOM 3259 N N . ARG B 1 48 ? -9.453 -28.406 -15.336 1 94.94 48 ARG B N 1
ATOM 3260 C CA . ARG B 1 48 ? -9.055 -27.328 -16.234 1 94.94 48 ARG B CA 1
ATOM 3261 C C . ARG B 1 48 ? -8.07 -26.391 -15.547 1 94.94 48 ARG B C 1
ATOM 3263 O O . ARG B 1 48 ? -7.438 -25.562 -16.203 1 94.94 48 ARG B O 1
ATOM 3270 N N . PHE B 1 49 ? -7.969 -26.531 -14.281 1 96.81 49 PHE B N 1
ATOM 3271 C CA . PHE B 1 49 ? -7.09 -25.641 -13.523 1 96.81 49 PHE B CA 1
ATOM 3272 C C . PHE B 1 49 ? -5.625 -25.969 -13.805 1 96.81 49 PHE B C 1
ATOM 3274 O O . PHE B 1 49 ? -5.258 -27.125 -13.945 1 96.81 49 PHE B O 1
ATOM 3281 N N . ALA B 1 50 ? -4.801 -24.953 -13.93 1 97.81 50 ALA B N 1
ATOM 3282 C CA . ALA B 1 50 ? -3.359 -25.125 -14.078 1 97.81 50 ALA B CA 1
ATOM 3283 C C . ALA B 1 50 ? -2.598 -24.062 -13.297 1 97.81 50 ALA B C 1
ATOM 3285 O O . ALA B 1 50 ? -3.014 -22.891 -13.25 1 97.81 50 ALA B O 1
ATOM 3286 N N . VAL B 1 51 ? -1.537 -24.422 -12.672 1 98.62 51 VAL B N 1
ATOM 3287 C CA . VAL B 1 51 ? -0.6 -23.531 -12 1 98.62 51 VAL B CA 1
ATOM 3288 C C . VAL B 1 51 ? 0.833 -23.922 -12.367 1 98.62 51 VAL B C 1
ATOM 3290 O O . VAL B 1 51 ? 1.177 -25.094 -12.383 1 98.62 51 VAL B O 1
ATOM 3293 N N . ALA B 1 52 ? 1.624 -22.969 -12.711 1 98.62 52 ALA B N 1
ATOM 3294 C CA . ALA B 1 52 ? 2.996 -23.234 -13.133 1 98.62 52 ALA B CA 1
ATOM 3295 C C . ALA B 1 52 ? 3.898 -23.484 -11.922 1 98.62 52 ALA B C 1
ATOM 3297 O O . ALA B 1 52 ? 3.613 -23.016 -10.82 1 98.62 52 ALA B O 1
ATOM 3298 N N . VAL B 1 53 ? 4.957 -24.219 -12.211 1 98.19 53 VAL B N 1
ATOM 3299 C CA . VAL B 1 53 ? 5.969 -24.5 -11.195 1 98.19 53 VAL B CA 1
ATOM 3300 C C . VAL B 1 53 ? 7.234 -23.703 -11.492 1 98.19 53 VAL B C 1
ATOM 3302 O O . VAL B 1 53 ? 7.656 -23.594 -12.648 1 98.19 53 VAL B O 1
ATOM 3305 N N . PRO B 1 54 ? 7.75 -23.094 -10.445 1 97.81 54 PRO B N 1
ATOM 3306 C CA . PRO B 1 54 ? 9.023 -22.391 -10.664 1 97.81 54 PRO B CA 1
ATOM 3307 C C . PRO B 1 54 ? 10.203 -23.359 -10.805 1 97.81 54 PRO B C 1
ATOM 3309 O O . PRO B 1 54 ? 10.383 -24.25 -9.961 1 97.81 54 PRO B O 1
ATOM 3312 N N . SER B 1 55 ? 11.062 -23.141 -11.789 1 97.19 55 SER B N 1
ATOM 3313 C CA . SER B 1 55 ? 12.234 -24 -11.969 1 97.19 55 SER B CA 1
ATOM 3314 C C . SER B 1 55 ? 13.125 -23.969 -10.734 1 97.19 55 SER B C 1
ATOM 3316 O O . SER B 1 55 ? 13.703 -24.984 -10.359 1 97.19 55 SER B O 1
ATOM 3318 N N . TRP B 1 56 ? 13.195 -22.891 -10.07 1 94.75 56 TRP B N 1
ATOM 3319 C CA . TRP B 1 56 ? 14.094 -22.734 -8.93 1 94.75 56 TRP B CA 1
ATOM 3320 C C . TRP B 1 56 ? 13.523 -23.422 -7.695 1 94.75 56 TRP B C 1
ATOM 3322 O O . TRP B 1 56 ? 14.242 -23.641 -6.715 1 94.75 56 TRP B O 1
ATOM 3332 N N . GLY B 1 57 ? 12.242 -23.766 -7.762 1 95.38 57 GLY B N 1
ATOM 3333 C CA . GLY B 1 57 ? 11.586 -24.359 -6.602 1 95.38 57 GLY B CA 1
ATOM 3334 C C . GLY B 1 57 ? 11.852 -25.844 -6.449 1 95.38 57 GLY B C 1
ATOM 3335 O O . GLY B 1 57 ? 11.539 -26.422 -5.41 1 95.38 57 GLY B O 1
ATOM 3336 N N . VAL B 1 58 ? 12.43 -26.516 -7.422 1 95.44 58 VAL B N 1
ATOM 3337 C CA . VAL B 1 58 ? 12.633 -27.953 -7.352 1 95.44 58 VAL B CA 1
ATOM 3338 C C . VAL B 1 58 ? 13.992 -28.266 -6.734 1 95.44 58 VAL B C 1
ATOM 3340 O O . VAL B 1 58 ? 14.328 -29.438 -6.512 1 95.44 58 VAL B O 1
ATOM 3343 N N . GLY B 1 59 ? 14.781 -27.281 -6.461 1 91.94 59 GLY B N 1
ATOM 3344 C CA . GLY B 1 59 ? 15.977 -27.406 -5.648 1 91.94 59 GLY B CA 1
ATOM 3345 C C . GLY B 1 59 ? 15.781 -26.938 -4.223 1 91.94 59 GLY B C 1
ATOM 3346 O O . GLY B 1 59 ? 14.852 -26.188 -3.93 1 91.94 59 GLY B O 1
ATOM 3347 N N . THR B 1 60 ? 16.703 -27.484 -3.389 1 89.62 60 THR B N 1
ATOM 3348 C CA . THR B 1 60 ? 16.625 -27.047 -1.996 1 89.62 60 THR B CA 1
ATOM 3349 C C . THR B 1 60 ? 17.016 -25.578 -1.859 1 89.62 60 THR B C 1
ATOM 3351 O O . THR B 1 60 ? 18.031 -25.141 -2.408 1 89.62 60 THR B O 1
ATOM 3354 N N . GLY B 1 61 ? 16.078 -24.875 -1.218 1 88.5 61 GLY B N 1
ATOM 3355 C CA . GLY B 1 61 ? 16.391 -23.5 -0.913 1 88.5 61 GLY B CA 1
ATOM 3356 C C . GLY B 1 61 ? 17.297 -23.328 0.283 1 88.5 61 GLY B C 1
ATOM 3357 O O . GLY B 1 61 ? 18.047 -24.25 0.634 1 88.5 61 GLY B O 1
ATOM 3358 N N . GLY B 1 62 ? 17.406 -22.109 0.764 1 84.06 62 GLY B N 1
ATOM 3359 C CA . GLY B 1 62 ? 18.234 -21.859 1.935 1 84.06 62 GLY B CA 1
ATOM 3360 C C . GLY B 1 62 ? 17.844 -20.594 2.672 1 84.06 62 GLY B C 1
ATOM 3361 O O . GLY B 1 62 ? 16.891 -19.906 2.281 1 84.06 62 GLY B O 1
ATOM 3362 N N . THR B 1 63 ? 18.391 -20.594 3.914 1 79.06 63 THR B N 1
ATOM 3363 C CA . THR B 1 63 ? 18.312 -19.359 4.684 1 79.06 63 THR B CA 1
ATOM 3364 C C . THR B 1 63 ? 19.641 -18.594 4.602 1 79.06 63 THR B C 1
ATOM 3366 O O . THR B 1 63 ? 20.562 -19 3.895 1 79.06 63 THR B O 1
ATOM 3369 N N . ARG B 1 64 ? 19.594 -17.406 5.16 1 78.31 64 ARG B N 1
ATOM 3370 C CA . ARG B 1 64 ? 20.844 -16.641 5.223 1 78.31 64 ARG B CA 1
ATOM 3371 C C . ARG B 1 64 ? 21.906 -17.375 6.027 1 78.31 64 ARG B C 1
ATOM 3373 O O . ARG B 1 64 ? 23.094 -17.047 5.957 1 78.31 64 ARG B O 1
ATOM 3380 N N . PHE B 1 65 ? 21.484 -18.453 6.758 1 77.44 65 PHE B N 1
ATOM 3381 C CA . PHE B 1 65 ? 22.375 -19.094 7.711 1 77.44 65 PHE B CA 1
ATOM 3382 C C . PHE B 1 65 ? 22.828 -20.469 7.195 1 77.44 65 PHE B C 1
ATOM 3384 O O . PHE B 1 65 ? 23.922 -20.938 7.523 1 77.44 65 PHE B O 1
ATOM 3391 N N . ALA B 1 66 ? 21.844 -21.094 6.496 1 75.81 66 ALA B N 1
ATOM 3392 C CA . ALA B 1 66 ? 22.188 -22.484 6.188 1 75.81 66 ALA B CA 1
ATOM 3393 C C . ALA B 1 66 ? 21.359 -23 5.012 1 75.81 66 ALA B C 1
ATOM 3395 O O . ALA B 1 66 ? 20.359 -22.391 4.633 1 75.81 66 ALA B O 1
ATOM 3396 N N . ARG B 1 67 ? 21.922 -23.969 4.293 1 86.31 67 ARG B N 1
ATOM 3397 C CA . ARG B 1 67 ? 21.234 -24.797 3.303 1 86.31 67 ARG B CA 1
ATOM 3398 C C . ARG B 1 67 ? 21.438 -26.281 3.598 1 86.31 67 ARG B C 1
ATOM 3400 O O . ARG B 1 67 ? 22.484 -26.688 4.09 1 86.31 67 ARG B O 1
ATOM 3407 N N . PHE B 1 68 ? 20.375 -27.109 3.443 1 87 68 PHE B N 1
ATOM 3408 C CA . PHE B 1 68 ? 20.438 -28.547 3.701 1 87 68 PHE B CA 1
ATOM 3409 C C . PHE B 1 68 ? 20.172 -29.344 2.426 1 87 68 PHE B C 1
ATOM 3411 O O . PHE B 1 68 ? 19.125 -29.969 2.289 1 87 68 PHE B O 1
ATOM 3418 N N . PRO B 1 69 ? 21.109 -29.328 1.534 1 85.75 69 PRO B N 1
ATOM 3419 C CA . PRO B 1 69 ? 20.906 -30.016 0.257 1 85.75 69 PRO B CA 1
ATOM 3420 C C . PRO B 1 69 ? 20.594 -31.5 0.427 1 85.75 69 PRO B C 1
ATOM 3422 O O . PRO B 1 69 ? 21.141 -32.156 1.312 1 85.75 69 PRO B O 1
ATOM 3425 N N . GLY B 1 70 ? 19.625 -32 -0.323 1 81.81 70 GLY B N 1
ATOM 3426 C CA . GLY B 1 70 ? 19.281 -33.406 -0.323 1 81.81 70 GLY B CA 1
ATOM 3427 C C . GLY B 1 70 ? 19.922 -34.188 -1.458 1 81.81 70 GLY B C 1
ATOM 3428 O O . GLY B 1 70 ? 20.594 -33.594 -2.311 1 81.81 70 GLY B O 1
ATOM 3429 N N . ARG B 1 71 ? 19.734 -35.438 -1.438 1 85.25 71 ARG B N 1
ATOM 3430 C CA . ARG B 1 71 ? 20.219 -36.312 -2.52 1 85.25 71 ARG B CA 1
ATOM 3431 C C . ARG B 1 71 ? 19.391 -36.094 -3.785 1 85.25 71 ARG B C 1
ATOM 3433 O O . ARG B 1 71 ? 18.172 -35.938 -3.719 1 85.25 71 ARG B O 1
ATOM 3440 N N . GLY B 1 72 ? 20.078 -35.938 -4.969 1 86.88 72 GLY B N 1
ATOM 3441 C CA . GLY B 1 72 ? 19.375 -35.938 -6.246 1 86.88 72 GLY B CA 1
ATOM 3442 C C . GLY B 1 72 ? 18.906 -34.562 -6.652 1 86.88 72 GLY B C 1
ATOM 3443 O O . GLY B 1 72 ? 18 -34.406 -7.48 1 86.88 72 GLY B O 1
ATOM 3444 N N . GLU B 1 73 ? 19.484 -33.562 -6.027 1 90.5 73 GLU B N 1
ATOM 3445 C CA . GLU B 1 73 ? 19.125 -32.219 -6.457 1 90.5 73 GLU B CA 1
ATOM 3446 C C . GLU B 1 73 ? 19.453 -32 -7.934 1 90.5 73 GLU B C 1
ATOM 3448 O O . GLU B 1 73 ? 20.5 -32.469 -8.414 1 90.5 73 GLU B O 1
ATOM 3453 N N . PRO B 1 74 ? 18.547 -31.312 -8.562 1 94.56 74 PRO B N 1
ATOM 3454 C CA . PRO B 1 74 ? 18.828 -31.094 -9.984 1 94.56 74 PRO B CA 1
ATOM 3455 C C . PRO B 1 74 ? 20.047 -30.188 -10.203 1 94.56 74 PRO B C 1
ATOM 3457 O O . PRO B 1 74 ? 20.25 -29.219 -9.461 1 94.56 74 PRO B O 1
ATOM 3460 N N . ARG B 1 75 ? 20.969 -30.578 -11.211 1 92.38 75 ARG B N 1
ATOM 3461 C CA . ARG B 1 75 ? 22.25 -29.906 -11.453 1 92.38 75 ARG B CA 1
ATOM 3462 C C . ARG B 1 75 ? 22.125 -28.891 -12.586 1 92.38 75 ARG B C 1
ATOM 3464 O O . ARG B 1 75 ? 22.984 -28.031 -12.758 1 92.38 75 ARG B O 1
ATOM 3471 N N . ASN B 1 76 ? 21.031 -28.922 -13.328 1 94.88 76 ASN B N 1
ATOM 3472 C CA . ASN B 1 76 ? 20.797 -28.031 -14.469 1 94.88 76 ASN B CA 1
ATOM 3473 C C . ASN B 1 76 ? 19.328 -27.984 -14.844 1 94.88 76 ASN B C 1
ATOM 3475 O O . ASN B 1 76 ? 18.5 -28.656 -14.242 1 94.88 76 ASN B O 1
ATOM 3479 N N . VAL B 1 77 ? 19.031 -27.125 -15.883 1 97.12 77 VAL B N 1
ATOM 3480 C CA . VAL B 1 77 ? 17.656 -26.828 -16.219 1 97.12 77 VAL B CA 1
ATOM 3481 C C . VAL B 1 77 ? 16.969 -28.078 -16.781 1 97.12 77 VAL B C 1
ATOM 3483 O O . VAL B 1 77 ? 15.773 -28.281 -16.594 1 97.12 77 VAL B O 1
ATOM 3486 N N . PHE B 1 78 ? 17.672 -28.953 -17.422 1 97.19 78 PHE B N 1
ATOM 3487 C CA . PHE B 1 78 ? 17.094 -30.188 -17.969 1 97.19 78 PHE B CA 1
ATOM 3488 C C . PHE B 1 78 ? 16.641 -31.109 -16.859 1 97.19 78 PHE B C 1
ATOM 3490 O O . PHE B 1 78 ? 15.547 -31.672 -16.922 1 97.19 78 PHE B O 1
ATOM 3497 N N . GLU B 1 79 ? 17.484 -31.25 -15.875 1 96.81 79 GLU B N 1
ATOM 3498 C CA . GLU B 1 79 ? 17.109 -32.062 -14.719 1 96.81 79 GLU B CA 1
ATOM 3499 C C . GLU B 1 79 ? 15.984 -31.406 -13.922 1 96.81 79 GLU B C 1
ATOM 3501 O O . GLU B 1 79 ? 15.141 -32.094 -13.344 1 96.81 79 GLU B O 1
ATOM 3506 N N . LYS B 1 80 ? 16.031 -30.078 -13.82 1 97.75 80 LYS B N 1
ATOM 3507 C CA . LYS B 1 80 ? 14.906 -29.375 -13.203 1 97.75 80 LYS B CA 1
ATOM 3508 C C . LYS B 1 80 ? 13.594 -29.703 -13.922 1 97.75 80 LYS B C 1
ATOM 3510 O O . LYS B 1 80 ? 12.57 -29.922 -13.273 1 97.75 80 LYS B O 1
ATOM 3515 N N . LEU B 1 81 ? 13.609 -29.766 -15.234 1 98.06 81 LEU B N 1
ATOM 3516 C CA . LEU B 1 81 ? 12.422 -30.125 -16.016 1 98.06 81 LEU B CA 1
ATOM 3517 C C . LEU B 1 81 ? 11.961 -31.547 -15.68 1 98.06 81 LEU B C 1
ATOM 3519 O O . LEU B 1 81 ? 10.766 -31.812 -15.641 1 98.06 81 LEU B O 1
ATOM 3523 N N . ASP B 1 82 ? 12.93 -32.438 -15.484 1 97.69 82 ASP B N 1
ATOM 3524 C CA . ASP B 1 82 ? 12.562 -33.812 -15.078 1 97.69 82 ASP B CA 1
ATOM 3525 C C . ASP B 1 82 ? 11.75 -33.781 -13.789 1 97.69 82 ASP B C 1
ATOM 3527 O O . ASP B 1 82 ? 10.711 -34.469 -13.695 1 97.69 82 ASP B O 1
ATOM 3531 N N . ASP B 1 83 ? 12.242 -33.062 -12.82 1 97.5 83 ASP B N 1
ATOM 3532 C CA . ASP B 1 83 ? 11.539 -32.969 -11.547 1 97.5 83 ASP B CA 1
ATOM 3533 C C . ASP B 1 83 ? 10.164 -32.344 -11.727 1 97.5 83 ASP B C 1
ATOM 3535 O O . ASP B 1 83 ? 9.18 -32.781 -11.141 1 97.5 83 ASP B O 1
ATOM 3539 N N . CYS B 1 84 ? 10.07 -31.266 -12.539 1 98.25 84 CYS B N 1
ATOM 3540 C CA . CYS B 1 84 ? 8.797 -30.625 -12.812 1 98.25 84 CYS B CA 1
ATOM 3541 C C . CYS B 1 84 ? 7.824 -31.594 -13.484 1 98.25 84 CYS B C 1
ATOM 3543 O O . CYS B 1 84 ? 6.625 -31.562 -13.203 1 98.25 84 CYS B O 1
ATOM 3545 N N . ALA B 1 85 ? 8.328 -32.406 -14.352 1 98 85 ALA B N 1
ATOM 3546 C CA . ALA B 1 85 ? 7.5 -33.406 -15.031 1 98 85 ALA B CA 1
ATOM 3547 C C . ALA B 1 85 ? 6.918 -34.406 -14.039 1 98 85 ALA B C 1
ATOM 3549 O O . ALA B 1 85 ? 5.773 -34.844 -14.188 1 98 85 ALA B O 1
ATOM 3550 N N . VAL B 1 86 ? 7.738 -34.812 -13.086 1 97.12 86 VAL B N 1
ATOM 3551 C CA . VAL B 1 86 ? 7.266 -35.719 -12.047 1 97.12 86 VAL B CA 1
ATOM 3552 C C . VAL B 1 86 ? 6.117 -35.062 -11.281 1 97.12 86 VAL B C 1
ATOM 3554 O O . VAL B 1 86 ? 5.09 -35.719 -11.031 1 97.12 86 VAL B O 1
ATOM 3557 N N . ILE B 1 87 ? 6.277 -33.812 -10.906 1 97.88 87 ILE B N 1
ATOM 3558 C CA . ILE B 1 87 ? 5.227 -33.094 -10.195 1 97.88 87 ILE B CA 1
ATOM 3559 C C . ILE B 1 87 ? 3.947 -33.094 -11.023 1 97.88 87 ILE B C 1
ATOM 3561 O O . ILE B 1 87 ? 2.867 -33.375 -10.508 1 97.88 87 ILE B O 1
ATOM 3565 N N . ASN B 1 88 ? 4.07 -32.781 -12.312 1 97.81 88 ASN B N 1
ATOM 3566 C CA . ASN B 1 88 ? 2.904 -32.75 -13.188 1 97.81 88 ASN B CA 1
ATOM 3567 C C . ASN B 1 88 ? 2.293 -34.125 -13.367 1 97.81 88 ASN B C 1
ATOM 3569 O O . ASN B 1 88 ? 1.071 -34.281 -13.445 1 97.81 88 ASN B O 1
ATOM 3573 N N . GLN B 1 89 ? 3.131 -35.156 -13.516 1 96.5 89 GLN B N 1
ATOM 3574 C CA . GLN B 1 89 ? 2.637 -36.531 -13.641 1 96.5 89 GLN B CA 1
ATOM 3575 C C . GLN B 1 89 ? 1.766 -36.906 -12.445 1 96.5 89 GLN B C 1
ATOM 3577 O O . GLN B 1 89 ? 0.721 -37.531 -12.617 1 96.5 89 GLN B O 1
ATOM 3582 N N . LEU B 1 90 ? 2.152 -36.469 -11.312 1 95.94 90 LEU B N 1
ATOM 3583 C CA . LEU B 1 90 ? 1.518 -36.969 -10.094 1 95.94 90 LEU B CA 1
ATOM 3584 C C . LEU B 1 90 ? 0.354 -36.062 -9.688 1 95.94 90 LEU B C 1
ATOM 3586 O O . LEU B 1 90 ? -0.606 -36.531 -9.07 1 95.94 90 LEU B O 1
ATOM 3590 N N . THR B 1 91 ? 0.434 -34.812 -9.977 1 96.12 91 THR B N 1
ATOM 3591 C CA . THR B 1 91 ? -0.627 -33.906 -9.547 1 96.12 91 THR B CA 1
ATOM 3592 C C . THR B 1 91 ? -1.589 -33.625 -10.695 1 96.12 91 THR B C 1
ATOM 3594 O O . THR B 1 91 ? -2.756 -33.281 -10.469 1 96.12 91 THR B O 1
ATOM 3597 N N . ARG B 1 92 ? -1.082 -33.594 -11.945 1 96 92 ARG B N 1
ATOM 3598 C CA . ARG B 1 92 ? -1.809 -33.312 -13.18 1 96 92 ARG B CA 1
ATOM 3599 C C . ARG B 1 92 ? -2.338 -31.891 -13.18 1 96 92 ARG B C 1
ATOM 3601 O O . ARG B 1 92 ? -3.363 -31.594 -13.797 1 96 92 ARG B O 1
ATOM 3608 N N . ALA B 1 93 ? -1.692 -30.984 -12.453 1 98 93 ALA B N 1
ATOM 3609 C CA . ALA B 1 93 ? -2.172 -29.609 -12.32 1 98 93 ALA B CA 1
ATOM 3610 C C . ALA B 1 93 ? -1.075 -28.609 -12.672 1 98 93 ALA B C 1
ATOM 3612 O O . ALA B 1 93 ? -1.287 -27.406 -12.609 1 98 93 ALA B O 1
ATOM 3613 N N . THR B 1 94 ? 0.078 -29.094 -13.031 1 98.5 94 THR B N 1
ATOM 3614 C CA . THR B 1 94 ? 1.218 -28.203 -13.203 1 98.5 94 THR B CA 1
ATOM 3615 C C . THR B 1 94 ? 1.866 -28.422 -14.57 1 98.5 94 THR B C 1
ATOM 3617 O O . THR B 1 94 ? 3.049 -28.75 -14.656 1 98.5 94 THR B O 1
ATOM 3620 N N . PRO B 1 95 ? 1.168 -28.062 -15.633 1 98.19 95 PRO B N 1
ATOM 3621 C CA . PRO B 1 95 ? 1.656 -28.391 -16.969 1 98.19 95 PRO B CA 1
ATOM 3622 C C . PRO B 1 95 ? 2.699 -27.391 -17.469 1 98.19 95 PRO B C 1
ATOM 3624 O O . PRO B 1 95 ? 3.23 -27.547 -18.578 1 98.19 95 PRO B O 1
ATOM 3627 N N . ALA B 1 96 ? 3.006 -26.344 -16.688 1 98.38 96 ALA B N 1
ATOM 3628 C CA . ALA B 1 96 ? 3.928 -25.328 -17.172 1 98.38 96 ALA B CA 1
ATOM 3629 C C . ALA B 1 96 ? 5.02 -25.031 -16.141 1 98.38 96 ALA B C 1
ATOM 3631 O O . ALA B 1 96 ? 4.816 -25.234 -14.945 1 98.38 96 ALA B O 1
ATOM 3632 N N . VAL B 1 97 ? 6.176 -24.641 -16.656 1 98.62 97 VAL B N 1
ATOM 3633 C CA . VAL B 1 97 ? 7.332 -24.297 -15.828 1 98.62 97 VAL B CA 1
ATOM 3634 C C . VAL B 1 97 ? 7.734 -22.844 -16.078 1 98.62 97 VAL B C 1
ATOM 3636 O O . VAL B 1 97 ? 7.703 -22.375 -17.219 1 98.62 97 VAL B O 1
ATOM 3639 N N . SER B 1 98 ? 8.047 -22.125 -15.07 1 98.19 98 SER B N 1
ATOM 3640 C CA . SER B 1 98 ? 8.578 -20.766 -15.172 1 98.19 98 SER B CA 1
ATOM 3641 C C . SER B 1 98 ? 10.086 -20.75 -14.945 1 98.19 98 SER B C 1
ATOM 3643 O O . SER B 1 98 ? 10.555 -21 -13.828 1 98.19 98 SER B O 1
ATOM 3645 N N . PRO B 1 99 ? 10.828 -20.406 -15.922 1 98.12 99 PRO B N 1
ATOM 3646 C CA . PRO B 1 99 ? 12.281 -20.359 -15.758 1 98.12 99 PRO B CA 1
ATOM 3647 C C . PRO B 1 99 ? 12.781 -19.016 -15.242 1 98.12 99 PRO B C 1
ATOM 3649 O O . PRO B 1 99 ? 12.047 -18.016 -15.273 1 98.12 99 PRO B O 1
ATOM 3652 N N . HIS B 1 100 ? 13.945 -19.031 -14.703 1 97.5 100 HIS B N 1
ATOM 3653 C CA . HIS B 1 100 ? 14.633 -17.844 -14.18 1 97.5 100 HIS B CA 1
ATOM 3654 C C . HIS B 1 100 ? 16 -17.672 -14.82 1 97.5 100 HIS B C 1
ATOM 3656 O O . HIS B 1 100 ? 16.906 -18.484 -14.594 1 97.5 100 HIS B O 1
ATOM 3662 N N . PHE B 1 101 ? 16.141 -16.578 -15.562 1 97.56 101 PHE B N 1
ATOM 3663 C CA . PHE B 1 101 ? 17.391 -16.375 -16.281 1 97.56 101 PHE B CA 1
ATOM 3664 C C . PHE B 1 101 ? 18.281 -15.383 -15.555 1 97.56 101 PHE B C 1
ATOM 3666 O O . PHE B 1 101 ? 17.797 -14.367 -15.055 1 97.56 101 PHE B O 1
ATOM 3673 N N . PRO B 1 102 ? 19.656 -15.68 -15.438 1 96 102 PRO B N 1
ATOM 3674 C CA . PRO B 1 102 ? 20.406 -16.656 -16.234 1 96 102 PRO B CA 1
ATOM 3675 C C . PRO B 1 102 ? 20.547 -18 -15.531 1 96 102 PRO B C 1
ATOM 3677 O O . PRO B 1 102 ? 21.219 -18.906 -16.047 1 96 102 PRO B O 1
ATOM 3680 N N . TRP B 1 103 ? 19.875 -18.203 -14.367 1 93.81 103 TRP B N 1
ATOM 3681 C CA . TRP B 1 103 ? 20.016 -19.453 -13.633 1 93.81 103 TRP B CA 1
ATOM 3682 C C . TRP B 1 103 ? 19.672 -20.641 -14.516 1 93.81 103 TRP B C 1
ATOM 3684 O O . TRP B 1 103 ? 20.25 -21.734 -14.359 1 93.81 103 TRP B O 1
ATOM 3694 N N . ASP B 1 104 ? 18.734 -20.469 -15.484 1 96.81 104 ASP B N 1
ATOM 3695 C CA . ASP B 1 104 ? 18.203 -21.531 -16.328 1 96.81 104 ASP B CA 1
ATOM 3696 C C . ASP B 1 104 ? 18.578 -21.328 -17.781 1 96.81 104 ASP B C 1
ATOM 3698 O O . ASP B 1 104 ? 17.906 -21.844 -18.688 1 96.81 104 ASP B O 1
ATOM 3702 N N . LYS B 1 105 ? 19.547 -20.484 -18.031 1 95.88 105 LYS B N 1
ATOM 3703 C CA . LYS B 1 105 ? 19.922 -20.234 -19.422 1 95.88 105 LYS B CA 1
ATOM 3704 C C . LYS B 1 105 ? 20.484 -21.484 -20.078 1 95.88 105 LYS B C 1
ATOM 3706 O O . LYS B 1 105 ? 21.5 -22.016 -19.641 1 95.88 105 LYS B O 1
ATOM 3711 N N . PRO B 1 106 ? 19.875 -21.922 -21.172 1 95.44 106 PRO B N 1
ATOM 3712 C CA . PRO B 1 106 ? 20.391 -23.094 -21.875 1 95.44 106 PRO B CA 1
ATOM 3713 C C . PRO B 1 106 ? 21.469 -22.75 -22.906 1 95.44 106 PRO B C 1
ATOM 3715 O O . PRO B 1 106 ? 21.531 -21.609 -23.359 1 95.44 106 PRO B O 1
ATOM 3718 N N . THR B 1 107 ? 22.266 -23.781 -23.188 1 93.88 107 THR B N 1
ATOM 3719 C CA . THR B 1 107 ? 23.188 -23.625 -24.312 1 93.88 107 THR B CA 1
ATOM 3720 C C . THR B 1 107 ? 22.422 -23.516 -25.625 1 93.88 107 THR B C 1
ATOM 3722 O O . THR B 1 107 ? 22.797 -22.75 -26.516 1 93.88 107 THR B O 1
ATOM 3725 N N . ASP B 1 108 ? 21.328 -24.203 -25.75 1 95.75 108 ASP B N 1
ATOM 3726 C CA . ASP B 1 108 ? 20.453 -24.234 -26.922 1 95.75 108 ASP B CA 1
ATOM 3727 C C . ASP B 1 108 ? 18.984 -24.219 -26.516 1 95.75 108 ASP B C 1
ATOM 3729 O O . ASP B 1 108 ? 18.453 -25.219 -26.047 1 95.75 108 ASP B O 1
ATOM 3733 N N . ALA B 1 109 ? 18.328 -23.109 -26.797 1 96.75 109 ALA B N 1
ATOM 3734 C CA . ALA B 1 109 ? 16.938 -22.938 -26.422 1 96.75 109 ALA B CA 1
ATOM 3735 C C . ALA B 1 109 ? 16.047 -23.953 -27.125 1 96.75 109 ALA B C 1
ATOM 3737 O O . ALA B 1 109 ? 15.047 -24.406 -26.547 1 96.75 109 ALA B O 1
ATOM 3738 N N . LYS B 1 110 ? 16.375 -24.328 -28.297 1 96.75 110 LYS B N 1
ATOM 3739 C CA . LYS B 1 110 ? 15.594 -25.312 -29.047 1 96.75 110 LYS B CA 1
ATOM 3740 C C . LYS B 1 110 ? 15.633 -26.688 -28.375 1 96.75 110 LYS B C 1
ATOM 3742 O O . LYS B 1 110 ? 14.625 -27.391 -28.328 1 96.75 110 LYS B O 1
ATOM 3747 N N . GLU B 1 111 ? 16.797 -27.016 -27.969 1 97.38 111 GLU B N 1
ATOM 3748 C CA . GLU B 1 111 ? 16.938 -28.281 -27.25 1 97.38 111 GLU B CA 1
ATOM 3749 C C . GLU B 1 111 ? 16.109 -28.281 -25.969 1 97.38 111 GLU B C 1
ATOM 3751 O O . GLU B 1 111 ? 15.484 -29.297 -25.641 1 97.38 111 GLU B O 1
ATOM 3756 N N . LEU B 1 112 ? 16.172 -27.219 -25.266 1 97.88 112 LEU B N 1
ATOM 3757 C CA . LEU B 1 112 ? 15.398 -27.109 -24.031 1 97.88 112 LEU B CA 1
ATOM 3758 C C . LEU B 1 112 ? 13.906 -27.203 -24.312 1 97.88 112 LEU B C 1
ATOM 3760 O O . LEU B 1 112 ? 13.172 -27.891 -23.609 1 97.88 112 LEU B O 1
ATOM 3764 N N . ARG B 1 113 ? 13.406 -26.531 -25.328 1 97.5 113 ARG B N 1
ATOM 3765 C CA . ARG B 1 113 ? 12.008 -26.594 -25.719 1 97.5 113 ARG B CA 1
ATOM 3766 C C . ARG B 1 113 ? 11.594 -28.016 -26.078 1 97.5 113 ARG B C 1
ATOM 3768 O O . ARG B 1 113 ? 10.508 -28.469 -25.703 1 97.5 113 ARG B O 1
ATOM 3775 N N . GLN B 1 114 ? 12.445 -28.656 -26.828 1 97.25 114 GLN B N 1
ATOM 3776 C CA . GLN B 1 114 ? 12.156 -30.031 -27.203 1 97.25 114 GLN B CA 1
ATOM 3777 C C . GLN B 1 114 ? 12.055 -30.938 -25.969 1 97.25 114 GLN B C 1
ATOM 3779 O O . GLN B 1 114 ? 11.172 -31.797 -25.906 1 97.25 114 GLN B O 1
ATOM 3784 N N . LYS B 1 115 ? 12.992 -30.766 -25.109 1 97.19 115 LYS B N 1
ATOM 3785 C CA . LYS B 1 115 ? 12.938 -31.516 -23.859 1 97.19 115 LYS B CA 1
ATOM 3786 C C . LYS B 1 115 ? 11.609 -31.297 -23.141 1 97.19 115 LYS B C 1
ATOM 3788 O O . LYS B 1 115 ? 11 -32.25 -22.656 1 97.19 115 LYS B O 1
ATOM 3793 N N . ALA B 1 116 ? 11.18 -30.078 -23.031 1 97.94 116 ALA B N 1
ATOM 3794 C CA . ALA B 1 116 ? 9.906 -29.75 -22.391 1 97.94 116 ALA B CA 1
ATOM 3795 C C . ALA B 1 116 ? 8.742 -30.422 -23.125 1 97.94 116 ALA B C 1
ATOM 3797 O O . ALA B 1 116 ? 7.871 -31.031 -22.5 1 97.94 116 ALA B O 1
ATOM 3798 N N . ASP B 1 117 ? 8.758 -30.375 -24.422 1 97.25 117 ASP B N 1
ATOM 3799 C CA . ASP B 1 117 ? 7.719 -30.984 -25.234 1 97.25 117 ASP B CA 1
ATOM 3800 C C . ASP B 1 117 ? 7.652 -32.5 -24.984 1 97.25 117 ASP B C 1
ATOM 3802 O O . ASP B 1 117 ? 6.566 -33.062 -24.828 1 97.25 117 ASP B O 1
ATOM 3806 N N . ASP B 1 118 ? 8.82 -33.062 -24.938 1 97.31 118 ASP B N 1
ATOM 3807 C CA . ASP B 1 118 ? 8.898 -34.531 -24.703 1 97.31 118 ASP B CA 1
ATOM 3808 C C . ASP B 1 118 ? 8.281 -34.875 -23.359 1 97.31 118 ASP B C 1
ATOM 3810 O O . ASP B 1 118 ? 7.727 -35.969 -23.203 1 97.31 118 ASP B O 1
ATOM 3814 N N . LEU B 1 119 ? 8.391 -34.031 -22.406 1 97.44 119 LEU B N 1
ATOM 3815 C CA . LEU B 1 119 ? 7.914 -34.281 -21.047 1 97.44 119 LEU B CA 1
ATOM 3816 C C . LEU B 1 119 ? 6.473 -33.812 -20.891 1 97.44 119 LEU B C 1
ATOM 3818 O O . LEU B 1 119 ? 5.891 -33.938 -19.812 1 97.44 119 LEU B O 1
ATOM 3822 N N . GLY B 1 120 ? 5.895 -33.188 -21.938 1 96.31 120 GLY B N 1
ATOM 3823 C CA . GLY B 1 120 ? 4.543 -32.656 -21.859 1 96.31 120 GLY B CA 1
ATOM 3824 C C . GLY B 1 120 ? 4.445 -31.375 -21.047 1 96.31 120 GLY B C 1
ATOM 3825 O O . GLY B 1 120 ? 3.438 -31.141 -20.375 1 96.31 120 GLY B O 1
ATOM 3826 N N . LEU B 1 121 ? 5.52 -30.625 -20.969 1 98.12 121 LEU B N 1
ATOM 3827 C CA . LEU B 1 121 ? 5.578 -29.375 -20.234 1 98.12 121 LEU B CA 1
ATOM 3828 C C . LEU B 1 121 ? 5.664 -28.188 -21.203 1 98.12 121 LEU B C 1
ATOM 3830 O O . LEU B 1 121 ? 6.16 -28.328 -22.328 1 98.12 121 LEU B O 1
ATOM 3834 N N . ALA B 1 122 ? 5.098 -27.078 -20.812 1 97.94 122 ALA B N 1
ATOM 3835 C CA . ALA B 1 122 ? 5.262 -25.797 -21.5 1 97.94 122 ALA B CA 1
ATOM 3836 C C . ALA B 1 122 ? 5.957 -24.781 -20.594 1 97.94 122 ALA B C 1
ATOM 3838 O O . ALA B 1 122 ? 6.234 -25.062 -19.422 1 97.94 122 ALA B O 1
ATOM 3839 N N . PHE B 1 123 ? 6.324 -23.672 -21.188 1 98.31 123 PHE B N 1
ATOM 3840 C CA . PHE B 1 123 ? 6.926 -22.594 -20.391 1 98.31 123 PHE B CA 1
ATOM 3841 C C . PHE B 1 123 ? 5.949 -21.438 -20.219 1 98.31 123 PHE B C 1
ATOM 3843 O O . PHE B 1 123 ? 5.316 -21 -21.188 1 98.31 123 PHE B O 1
ATOM 3850 N N . ASP B 1 124 ? 5.746 -21.062 -18.969 1 96.88 124 ASP B N 1
ATOM 3851 C CA . ASP B 1 124 ? 4.926 -19.906 -18.641 1 96.88 124 ASP B CA 1
ATOM 3852 C C . ASP B 1 124 ? 5.742 -18.609 -18.703 1 96.88 124 ASP B C 1
ATOM 3854 O O . ASP B 1 124 ? 6.555 -18.438 -19.609 1 96.88 124 ASP B O 1
ATOM 3858 N N . ALA B 1 125 ? 5.559 -17.656 -17.812 1 97.56 125 ALA B N 1
ATOM 3859 C CA . ALA B 1 125 ? 6.332 -16.422 -17.812 1 97.56 125 ALA B CA 1
ATOM 3860 C C . ALA B 1 125 ? 7.801 -16.688 -17.5 1 97.56 125 ALA B C 1
ATOM 3862 O O . ALA B 1 125 ? 8.117 -17.547 -16.672 1 97.56 125 ALA B O 1
ATOM 3863 N N . VAL B 1 126 ? 8.648 -15.977 -18.172 1 98.44 126 VAL B N 1
ATOM 3864 C CA . VAL B 1 126 ? 10.062 -16.047 -17.844 1 98.44 126 VAL B CA 1
ATOM 3865 C C . VAL B 1 126 ? 10.422 -14.938 -16.859 1 98.44 126 VAL B C 1
ATOM 3867 O O . VAL B 1 126 ? 9.742 -13.914 -16.797 1 98.44 126 VAL B O 1
ATOM 3870 N N . ASN B 1 127 ? 11.414 -15.211 -16.062 1 98.31 127 ASN B N 1
ATOM 3871 C CA . ASN B 1 127 ? 11.844 -14.258 -15.047 1 98.31 127 ASN B CA 1
ATOM 3872 C C . ASN B 1 127 ? 13.273 -13.773 -15.305 1 98.31 127 ASN B C 1
ATOM 3874 O O . ASN B 1 127 ? 14.125 -14.547 -15.734 1 98.31 127 ASN B O 1
ATOM 3878 N N . SER B 1 128 ? 13.484 -12.539 -15.055 1 97.75 128 SER B N 1
ATOM 3879 C CA . SER B 1 128 ? 14.828 -11.969 -15.164 1 97.75 128 SER B CA 1
ATOM 3880 C C . SER B 1 128 ? 15.477 -11.812 -13.797 1 97.75 128 SER B C 1
ATOM 3882 O O . SER B 1 128 ? 14.805 -11.5 -12.812 1 97.75 128 SER B O 1
ATOM 3884 N N . ASN B 1 129 ? 16.703 -12.086 -13.758 1 96.38 129 ASN B N 1
ATOM 3885 C CA . ASN B 1 129 ? 17.484 -11.875 -12.547 1 96.38 129 ASN B CA 1
ATOM 3886 C C . ASN B 1 129 ? 18.391 -10.656 -12.664 1 96.38 129 ASN B C 1
ATOM 3888 O O . ASN B 1 129 ? 19.438 -10.711 -13.328 1 96.38 129 ASN B O 1
ATOM 3892 N N . THR B 1 130 ? 18.078 -9.656 -11.953 1 95.69 130 THR B N 1
ATOM 3893 C CA . THR B 1 130 ? 18.938 -8.492 -11.906 1 95.69 130 THR B CA 1
ATOM 3894 C C . THR B 1 130 ? 19.25 -8.109 -10.461 1 95.69 130 THR B C 1
ATOM 3896 O O . THR B 1 130 ? 19.531 -6.941 -10.164 1 95.69 130 THR B O 1
ATOM 3899 N N . PHE B 1 131 ? 19.125 -9.078 -9.539 1 93.62 131 PHE B N 1
ATOM 3900 C CA . PHE B 1 131 ? 19.312 -8.766 -8.125 1 93.62 131 PHE B CA 1
ATOM 3901 C C . PHE B 1 131 ? 20.625 -9.32 -7.609 1 93.62 131 PHE B C 1
ATOM 3903 O O . PHE B 1 131 ? 20.875 -9.344 -6.402 1 93.62 131 PHE B O 1
ATOM 3910 N N . GLN B 1 132 ? 21.484 -9.859 -8.484 1 93.19 132 GLN B N 1
ATOM 3911 C CA . GLN B 1 132 ? 22.812 -10.336 -8.148 1 93.19 132 GLN B CA 1
ATOM 3912 C C . GLN B 1 132 ? 23.781 -10.141 -9.312 1 93.19 132 GLN B C 1
ATOM 3914 O O . GLN B 1 132 ? 23.359 -10.008 -10.461 1 93.19 132 GLN B O 1
ATOM 3919 N N . ASP B 1 133 ? 25.094 -10.102 -8.953 1 95.69 133 ASP B N 1
ATOM 3920 C CA . ASP B 1 133 ? 26.125 -10.086 -9.984 1 95.69 133 ASP B CA 1
ATOM 3921 C C . ASP B 1 133 ? 26.359 -11.484 -10.547 1 95.69 133 ASP B C 1
ATOM 3923 O O . ASP B 1 133 ? 26.312 -12.469 -9.805 1 95.69 133 ASP B O 1
ATOM 3927 N N . GLN B 1 134 ? 26.531 -11.523 -11.836 1 93.94 134 GLN B N 1
ATOM 3928 C CA . GLN B 1 134 ? 26.891 -12.773 -12.492 1 93.94 134 GLN B CA 1
ATOM 3929 C C . GLN B 1 134 ? 28.391 -12.852 -12.766 1 93.94 134 GLN B C 1
ATOM 3931 O O . GLN B 1 134 ? 29.062 -11.82 -12.844 1 93.94 134 GLN B O 1
ATOM 3936 N N . GLN B 1 135 ? 28.891 -14.094 -12.875 1 93.12 135 GLN B N 1
ATOM 3937 C CA . GLN B 1 135 ? 30.281 -14.258 -13.242 1 93.12 135 GLN B CA 1
ATOM 3938 C C . GLN B 1 135 ? 30.578 -13.609 -14.594 1 93.12 135 GLN B C 1
ATOM 3940 O O . GLN B 1 135 ? 29.859 -13.82 -15.57 1 93.12 135 GLN B O 1
ATOM 3945 N N . GLY B 1 136 ? 31.562 -12.805 -14.609 1 93.06 136 GLY B N 1
ATOM 3946 C CA . GLY B 1 136 ? 32 -12.18 -15.859 1 93.06 136 GLY B CA 1
ATOM 3947 C C . GLY B 1 136 ? 31.188 -10.945 -16.203 1 93.06 136 GLY B C 1
ATOM 3948 O O . GLY B 1 136 ? 31.422 -10.32 -17.25 1 93.06 136 GLY B O 1
ATOM 3949 N N . GLN B 1 137 ? 30.219 -10.594 -15.398 1 95 137 GLN B N 1
ATOM 3950 C CA . GLN B 1 137 ? 29.391 -9.414 -15.633 1 95 137 GLN B CA 1
ATOM 3951 C C . GLN B 1 137 ? 30.219 -8.133 -15.562 1 95 137 GLN B C 1
ATOM 3953 O O . GLN B 1 137 ? 31.047 -7.977 -14.672 1 95 137 GLN B O 1
ATOM 3958 N N . GLU B 1 138 ? 30.031 -7.207 -16.453 1 97.56 138 GLU B N 1
ATOM 3959 C CA . GLU B 1 138 ? 30.844 -6.012 -16.594 1 97.56 138 GLU B CA 1
ATOM 3960 C C . GLU B 1 138 ? 30.547 -5.004 -15.484 1 97.56 138 GLU B C 1
ATOM 3962 O O . GLU B 1 138 ? 31.469 -4.398 -14.938 1 97.56 138 GLU B O 1
ATOM 3967 N N . HIS B 1 139 ? 29.281 -4.773 -15.172 1 97.75 139 HIS B N 1
ATOM 3968 C CA . HIS B 1 139 ? 28.875 -3.787 -14.18 1 97.75 139 HIS B CA 1
ATOM 3969 C C . HIS B 1 139 ? 28.125 -4.445 -13.023 1 97.75 139 HIS B C 1
ATOM 3971 O O . HIS B 1 139 ? 27.312 -5.352 -13.242 1 97.75 139 HIS B O 1
ATOM 3977 N N . THR B 1 140 ? 28.391 -4 -11.797 1 97.38 140 THR B N 1
ATOM 3978 C CA . THR B 1 140 ? 27.797 -4.598 -10.602 1 97.38 140 THR B CA 1
ATOM 3979 C C . THR B 1 140 ? 26.375 -4.105 -10.406 1 97.38 140 THR B C 1
ATOM 3981 O O . THR B 1 140 ? 26.047 -2.961 -10.734 1 97.38 140 THR B O 1
ATOM 3984 N N . TYR B 1 141 ? 25.469 -4.934 -9.891 1 97.38 141 TYR B N 1
ATOM 3985 C CA . TYR B 1 141 ? 24.125 -4.559 -9.492 1 97.38 141 TYR B CA 1
ATOM 3986 C C . TYR B 1 141 ? 24.062 -4.246 -8 1 97.38 141 TYR B C 1
ATOM 3988 O O . TYR B 1 141 ? 22.969 -4.07 -7.441 1 97.38 141 TYR B O 1
ATOM 3996 N N . LYS B 1 142 ? 25.172 -4.145 -7.285 1 95.06 142 LYS B N 1
ATOM 3997 C CA . LYS B 1 142 ? 25.266 -3.971 -5.84 1 95.06 142 LYS B CA 1
ATOM 3998 C C . LYS B 1 142 ? 24.438 -2.783 -5.375 1 95.06 142 LYS B C 1
ATOM 4000 O O . LYS B 1 142 ? 23.797 -2.842 -4.32 1 95.06 142 LYS B O 1
ATOM 4005 N N . TYR B 1 143 ? 24.422 -1.71 -6.176 1 94.81 143 TYR B N 1
ATOM 4006 C CA . TYR B 1 143 ? 23.734 -0.49 -5.766 1 94.81 143 TYR B CA 1
ATOM 4007 C C . TYR B 1 143 ? 22.5 -0.248 -6.617 1 94.81 143 TYR B C 1
ATOM 4009 O O . TYR B 1 143 ? 21.984 0.872 -6.676 1 94.81 143 TYR B O 1
ATOM 4017 N N . GLY B 1 144 ? 22.062 -1.304 -7.344 1 96.69 144 GLY B N 1
ATOM 4018 C CA . GLY B 1 144 ? 20.891 -1.221 -8.188 1 96.69 144 GLY B CA 1
ATOM 4019 C C . GLY B 1 144 ? 21.141 -1.685 -9.609 1 96.69 144 GLY B C 1
ATOM 4020 O O . GLY B 1 144 ? 22.234 -1.512 -10.141 1 96.69 144 GLY B O 1
ATOM 4021 N N . SER B 1 145 ? 20.109 -2.219 -10.203 1 98.44 145 SER B N 1
ATOM 4022 C CA . SER B 1 145 ? 20.141 -2.641 -11.602 1 98.44 145 SER B CA 1
ATOM 4023 C C . SER B 1 145 ? 19.406 -1.653 -12.492 1 98.44 145 SER B C 1
ATOM 4025 O O . SER B 1 145 ? 19.984 -0.672 -12.961 1 98.44 145 SER B O 1
ATOM 4027 N N . LEU B 1 146 ? 18.062 -1.72 -12.453 1 98.75 146 LEU B N 1
ATOM 4028 C CA . LEU B 1 146 ? 17.234 -0.874 -13.305 1 98.75 146 LEU B CA 1
ATOM 4029 C C . LEU B 1 146 ? 17.172 0.547 -12.75 1 98.75 146 LEU B C 1
ATOM 4031 O O . LEU B 1 146 ? 16.734 1.468 -13.453 1 98.75 146 LEU B O 1
ATOM 4035 N N . THR B 1 147 ? 17.625 0.796 -11.516 1 98.44 147 THR B N 1
ATOM 4036 C CA . THR B 1 147 ? 17.578 2.107 -10.883 1 98.44 147 THR B CA 1
ATOM 4037 C C . THR B 1 147 ? 18.984 2.684 -10.734 1 98.44 147 THR B C 1
ATOM 4039 O O . THR B 1 147 ? 19.172 3.771 -10.18 1 98.44 147 THR B O 1
ATOM 4042 N N . ALA B 1 148 ? 19.984 1.981 -11.188 1 98.06 148 ALA B N 1
ATOM 4043 C CA . ALA B 1 148 ? 21.375 2.375 -10.953 1 98.06 148 ALA B CA 1
ATOM 4044 C C . ALA B 1 148 ? 21.625 3.805 -11.422 1 98.06 148 ALA B C 1
ATOM 4046 O O . ALA B 1 148 ? 21.094 4.227 -12.453 1 98.06 148 ALA B O 1
ATOM 4047 N N . THR B 1 149 ? 22.484 4.52 -10.672 1 97.25 149 THR B N 1
ATOM 4048 C CA . THR B 1 149 ? 22.906 5.844 -11.109 1 97.25 149 THR B CA 1
ATOM 4049 C C . THR B 1 149 ? 23.781 5.746 -12.352 1 97.25 149 THR B C 1
ATOM 4051 O O . THR B 1 149 ? 23.766 6.641 -13.203 1 97.25 149 THR B O 1
ATOM 4054 N N . SER B 1 150 ? 24.5 4.672 -12.453 1 97.31 150 SER B N 1
ATOM 4055 C CA . SER B 1 150 ? 25.297 4.406 -13.633 1 97.31 150 SER B CA 1
ATOM 4056 C C . SER B 1 150 ? 24.422 4.02 -14.828 1 97.31 150 SER B C 1
ATOM 4058 O O . SER B 1 150 ? 23.734 3 -14.789 1 97.31 150 SER B O 1
ATOM 4060 N N . SER B 1 151 ? 24.531 4.832 -15.867 1 98.12 151 SER B N 1
ATOM 4061 C CA . SER B 1 151 ? 23.766 4.523 -17.062 1 98.12 151 SER B CA 1
ATOM 4062 C C . SER B 1 151 ? 24.234 3.213 -17.703 1 98.12 151 SER B C 1
ATOM 4064 O O . SER B 1 151 ? 23.438 2.48 -18.281 1 98.12 151 SER B O 1
ATOM 4066 N N . ALA B 1 152 ? 25.5 2.889 -17.562 1 98.5 152 ALA B N 1
ATOM 4067 C CA . ALA B 1 152 ? 26.031 1.639 -18.094 1 98.5 152 ALA B CA 1
ATOM 4068 C C . ALA B 1 152 ? 25.422 0.434 -17.391 1 98.5 152 ALA B C 1
ATOM 4070 O O . ALA B 1 152 ? 25.109 -0.576 -18.016 1 98.5 152 ALA B O 1
ATOM 4071 N N . THR B 1 153 ? 25.328 0.528 -16.109 1 98.5 153 THR B N 1
ATOM 4072 C CA . THR B 1 153 ? 24.719 -0.536 -15.32 1 98.5 153 THR B CA 1
ATOM 4073 C C . THR B 1 153 ? 23.25 -0.711 -15.711 1 98.5 153 THR B C 1
ATOM 4075 O O . THR B 1 153 ? 22.781 -1.837 -15.891 1 98.5 153 THR B O 1
ATOM 4078 N N . ARG B 1 154 ? 22.453 0.364 -15.844 1 98.69 154 ARG B N 1
ATOM 4079 C CA . ARG B 1 154 ? 21.062 0.278 -16.266 1 98.69 154 ARG B CA 1
ATOM 4080 C C . ARG B 1 154 ? 20.938 -0.357 -17.641 1 98.69 154 ARG B C 1
ATOM 4082 O O . ARG B 1 154 ? 20.078 -1.204 -17.875 1 98.69 154 ARG B O 1
ATOM 4089 N N . ALA B 1 155 ? 21.859 0.104 -18.531 1 98.75 155 ALA B N 1
ATOM 4090 C CA . ALA B 1 155 ? 21.844 -0.452 -19.891 1 98.75 155 ALA B CA 1
ATOM 4091 C C . ALA B 1 155 ? 22.078 -1.958 -19.859 1 98.75 155 ALA B C 1
ATOM 4093 O O . ALA B 1 155 ? 21.438 -2.709 -20.594 1 98.75 155 ALA B O 1
ATOM 4094 N N . GLN B 1 156 ? 23.031 -2.387 -19.078 1 98.62 156 GLN B N 1
ATOM 4095 C CA . GLN B 1 156 ? 23.328 -3.803 -18.891 1 98.62 156 GLN B CA 1
ATOM 4096 C C . GLN B 1 156 ? 22.094 -4.559 -18.391 1 98.62 156 GLN B C 1
ATOM 4098 O O . GLN B 1 156 ? 21.781 -5.637 -18.891 1 98.62 156 GLN B O 1
ATOM 4103 N N . ALA B 1 157 ? 21.391 -4.004 -17.422 1 98.81 157 ALA B N 1
ATOM 4104 C CA . ALA B 1 157 ? 20.203 -4.621 -16.875 1 98.81 157 ALA B CA 1
ATOM 4105 C C . ALA B 1 157 ? 19.078 -4.691 -17.906 1 98.81 157 ALA B C 1
ATOM 4107 O O . ALA B 1 157 ? 18.391 -5.711 -18.016 1 98.81 157 ALA B O 1
ATOM 4108 N N . VAL B 1 158 ? 18.875 -3.609 -18.625 1 98.88 158 VAL B N 1
ATOM 4109 C CA . VAL B 1 158 ? 17.875 -3.559 -19.672 1 98.88 158 VAL B CA 1
ATOM 4110 C C . VAL B 1 158 ? 18.172 -4.617 -20.734 1 98.88 158 VAL B C 1
ATOM 4112 O O . VAL B 1 158 ? 17.281 -5.363 -21.141 1 98.88 158 VAL B O 1
ATOM 4115 N N . LYS B 1 159 ? 19.406 -4.652 -21.141 1 98.69 159 LYS B N 1
ATOM 4116 C CA . LYS B 1 159 ? 19.812 -5.633 -22.141 1 98.69 159 LYS B CA 1
ATOM 4117 C C . LYS B 1 159 ? 19.516 -7.055 -21.672 1 98.69 159 LYS B C 1
ATOM 4119 O O . LYS B 1 159 ? 19.031 -7.879 -22.453 1 98.69 159 LYS B O 1
ATOM 4124 N N . HIS B 1 160 ? 19.781 -7.316 -20.469 1 98.5 160 HIS B N 1
ATOM 4125 C CA . HIS B 1 160 ? 19.516 -8.641 -19.922 1 98.5 160 HIS B CA 1
ATOM 4126 C C . HIS B 1 160 ? 18.031 -8.961 -19.984 1 98.5 160 HIS B C 1
ATOM 4128 O O . HIS B 1 160 ? 17.641 -10.086 -20.328 1 98.5 160 HIS B O 1
ATOM 4134 N N . ASN B 1 161 ? 17.156 -8.047 -19.609 1 98.81 161 ASN B N 1
ATOM 4135 C CA . ASN B 1 161 ? 15.727 -8.281 -19.672 1 98.81 161 ASN B CA 1
ATOM 4136 C C . ASN B 1 161 ? 15.258 -8.531 -21.094 1 98.81 161 ASN B C 1
ATOM 4138 O O . ASN B 1 161 ? 14.406 -9.391 -21.344 1 98.81 161 ASN B O 1
ATOM 4142 N N . ILE B 1 162 ? 15.805 -7.781 -22 1 98.81 162 ILE B N 1
ATOM 4143 C CA . ILE B 1 162 ? 15.445 -7.969 -23.406 1 98.81 162 ILE B CA 1
ATOM 4144 C C . ILE B 1 162 ? 15.898 -9.352 -23.875 1 98.81 162 ILE B C 1
ATOM 4146 O O . ILE B 1 162 ? 15.188 -10.031 -24.609 1 98.81 162 ILE B O 1
ATOM 4150 N N . GLU B 1 163 ? 17.062 -9.773 -23.422 1 98.44 163 GLU B N 1
ATOM 4151 C CA . GLU B 1 163 ? 17.531 -11.125 -23.703 1 98.44 163 GLU B CA 1
ATOM 4152 C C . GLU B 1 163 ? 16.562 -12.172 -23.156 1 98.44 163 GLU B C 1
ATOM 4154 O O . GLU B 1 163 ? 16.312 -13.195 -23.797 1 98.44 163 GLU B O 1
ATOM 4159 N N . CYS B 1 164 ? 16.016 -11.938 -22 1 98.62 164 CYS B N 1
ATOM 4160 C CA . CYS B 1 164 ? 15.047 -12.844 -21.406 1 98.62 164 CYS B CA 1
ATOM 4161 C C . CYS B 1 164 ? 13.789 -12.93 -22.266 1 98.62 164 CYS B C 1
ATOM 4163 O O . CYS B 1 164 ? 13.203 -14.008 -22.406 1 98.62 164 CYS B O 1
ATOM 4165 N N . ILE B 1 165 ? 13.367 -11.789 -22.797 1 98.69 165 ILE B N 1
ATOM 4166 C CA . ILE B 1 165 ? 12.227 -11.766 -23.703 1 98.69 165 ILE B CA 1
ATOM 4167 C C . ILE B 1 165 ? 12.508 -12.648 -24.906 1 98.69 165 ILE B C 1
ATOM 4169 O O . ILE B 1 165 ? 11.68 -13.477 -25.297 1 98.69 165 ILE B O 1
ATOM 4173 N N . GLU B 1 166 ? 13.695 -12.516 -25.469 1 98.25 166 GLU B N 1
ATOM 4174 C CA . GLU B 1 166 ? 14.078 -13.289 -26.656 1 98.25 166 GLU B CA 1
ATOM 4175 C C . GLU B 1 166 ? 14.109 -14.781 -26.344 1 98.25 166 GLU B C 1
ATOM 4177 O O . GLU B 1 166 ? 13.594 -15.594 -27.125 1 98.25 166 GLU B O 1
ATOM 4182 N N . LEU B 1 167 ? 14.742 -15.109 -25.266 1 98.25 167 LEU B N 1
ATOM 4183 C CA . LEU B 1 167 ? 14.773 -16.5 -24.844 1 98.25 167 LEU B CA 1
ATOM 4184 C C . LEU B 1 167 ? 13.367 -17.031 -24.609 1 98.25 167 LEU B C 1
ATOM 4186 O O . LEU B 1 167 ? 13.047 -18.156 -25.016 1 98.25 167 LEU B O 1
ATOM 4190 N N . GLY B 1 168 ? 12.516 -16.219 -23.984 1 98.31 168 GLY B N 1
ATOM 4191 C CA . GLY B 1 168 ? 11.133 -16.594 -23.766 1 98.31 168 GLY B CA 1
ATOM 4192 C C . GLY B 1 168 ? 10.375 -16.859 -25.062 1 98.31 168 GLY B C 1
ATOM 4193 O O . GLY B 1 168 ? 9.617 -17.828 -25.156 1 98.31 168 GLY B O 1
ATOM 4194 N N . ARG B 1 169 ? 10.594 -16.047 -25.984 1 97.88 169 ARG B N 1
ATOM 4195 C CA . ARG B 1 169 ? 9.961 -16.234 -27.281 1 97.88 169 ARG B CA 1
ATOM 4196 C C . ARG B 1 169 ? 10.352 -17.578 -27.891 1 97.88 169 ARG B C 1
ATOM 4198 O O . ARG B 1 169 ? 9.5 -18.312 -28.406 1 97.88 169 ARG B O 1
ATOM 4205 N N . GLU B 1 170 ? 11.609 -17.891 -27.828 1 97.69 170 GLU B N 1
ATOM 4206 C CA . GLU B 1 170 ? 12.094 -19.156 -28.359 1 97.69 170 GLU B CA 1
ATOM 4207 C C . GLU B 1 170 ? 11.469 -20.344 -27.625 1 97.69 170 GLU B C 1
ATOM 4209 O O . GLU B 1 170 ? 11.234 -21.391 -28.219 1 97.69 170 GLU B O 1
ATOM 4214 N N . LEU B 1 171 ? 11.203 -20.156 -26.391 1 98.12 171 LEU B N 1
ATOM 4215 C CA . LEU B 1 171 ? 10.688 -21.234 -25.562 1 98.12 171 LEU B CA 1
ATOM 4216 C C . LEU B 1 171 ? 9.172 -21.312 -25.656 1 98.12 171 LEU B C 1
ATOM 4218 O O . LEU B 1 171 ? 8.57 -22.297 -25.219 1 98.12 171 LEU B O 1
ATOM 4222 N N . GLY B 1 172 ? 8.539 -20.281 -26.219 1 97.38 172 GLY B N 1
ATOM 4223 C CA . GLY B 1 172 ? 7.098 -20.266 -26.375 1 97.38 172 GLY B CA 1
ATOM 4224 C C . GLY B 1 172 ? 6.371 -19.516 -25.281 1 97.38 172 GLY B C 1
ATOM 4225 O O . GLY B 1 172 ? 5.152 -19.641 -25.125 1 97.38 172 GLY B O 1
ATOM 4226 N N . SER B 1 173 ? 7.078 -18.797 -24.469 1 97.56 173 SER B N 1
ATOM 4227 C CA . SER B 1 173 ? 6.477 -17.969 -23.438 1 97.56 173 SER B CA 1
ATOM 4228 C C . SER B 1 173 ? 5.875 -16.688 -24.016 1 97.56 173 SER B C 1
ATOM 4230 O O . SER B 1 173 ? 6.145 -16.344 -25.156 1 97.56 173 SER B O 1
ATOM 4232 N N . LYS B 1 174 ? 4.984 -16.047 -23.172 1 97.56 174 LYS B N 1
ATOM 4233 C CA . LYS B 1 174 ? 4.328 -14.828 -23.625 1 97.56 174 LYS B CA 1
ATOM 4234 C C . LYS B 1 174 ? 4.359 -13.75 -22.547 1 97.56 174 LYS B C 1
ATOM 4236 O O . LYS B 1 174 ? 3.549 -12.82 -22.562 1 97.56 174 LYS B O 1
ATOM 4241 N N . ALA B 1 175 ? 5.254 -13.953 -21.562 1 98.62 175 ALA B N 1
ATOM 4242 C CA . ALA B 1 175 ? 5.285 -12.945 -20.516 1 98.62 175 ALA B CA 1
ATOM 4243 C C . ALA B 1 175 ? 6.652 -12.906 -19.828 1 98.62 175 ALA B C 1
ATOM 4245 O O . ALA B 1 175 ? 7.348 -13.922 -19.766 1 98.62 175 ALA B O 1
ATOM 4246 N N . LEU B 1 176 ? 7.016 -11.719 -19.359 1 98.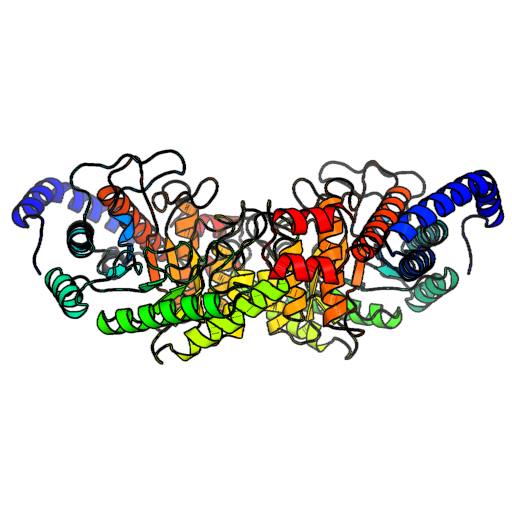88 176 LEU B N 1
ATOM 4247 C CA . LEU B 1 176 ? 8.219 -11.469 -18.578 1 98.88 176 LEU B CA 1
ATOM 4248 C C . LEU B 1 176 ? 7.863 -10.969 -17.172 1 98.88 176 LEU B C 1
ATOM 4250 O O . LEU B 1 176 ? 7.074 -10.031 -17.031 1 98.88 176 LEU B O 1
ATOM 4254 N N . THR B 1 177 ? 8.352 -11.664 -16.172 1 98.75 177 THR B N 1
ATOM 4255 C CA . THR B 1 177 ? 8.258 -11.156 -14.812 1 98.75 177 THR B CA 1
ATOM 4256 C C . THR B 1 177 ? 9.508 -10.359 -14.445 1 98.75 177 THR B C 1
ATOM 4258 O O . THR B 1 177 ? 10.633 -10.844 -14.609 1 98.75 177 THR B O 1
ATOM 4261 N N . VAL B 1 178 ? 9.305 -9.164 -14.016 1 98.5 178 VAL B N 1
ATOM 4262 C CA . VAL B 1 178 ? 10.414 -8.32 -13.578 1 98.5 178 VAL B CA 1
ATOM 4263 C C . VAL B 1 178 ? 10.289 -8.023 -12.086 1 98.5 178 VAL B C 1
ATOM 4265 O O . VAL B 1 178 ? 9.375 -7.305 -11.664 1 98.5 178 VAL B O 1
ATOM 4268 N N . TRP B 1 179 ? 11.133 -8.594 -11.328 1 96.31 179 TRP B N 1
ATOM 4269 C CA . TRP B 1 179 ? 11.359 -8.281 -9.922 1 96.31 179 TRP B CA 1
ATOM 4270 C C . TRP B 1 179 ? 12.758 -7.711 -9.711 1 96.31 179 TRP B C 1
ATOM 4272 O O . TRP B 1 179 ? 13.742 -8.289 -10.172 1 96.31 179 TRP B O 1
ATOM 4282 N N . VAL B 1 180 ? 12.867 -6.566 -9.055 1 96.75 180 VAL B N 1
ATOM 4283 C CA . VAL B 1 180 ? 14.18 -5.961 -8.852 1 96.75 180 VAL B CA 1
ATOM 4284 C C . VAL B 1 180 ? 14.492 -5.91 -7.355 1 96.75 180 VAL B C 1
ATOM 4286 O O . VAL B 1 180 ? 13.617 -5.637 -6.535 1 96.75 180 VAL B O 1
ATOM 4289 N N . GLY B 1 181 ? 15.75 -6.207 -7.016 1 95.56 181 GLY B N 1
ATOM 4290 C CA . GLY B 1 181 ? 16.219 -6.043 -5.648 1 95.56 181 GLY B CA 1
ATOM 4291 C C . GLY B 1 181 ? 16.719 -4.641 -5.359 1 95.56 181 GLY B C 1
ATOM 4292 O O . GLY B 1 181 ? 17.5 -4.434 -4.414 1 95.56 181 GLY B O 1
ATOM 4293 N N . ASP B 1 182 ? 16.375 -3.68 -6.203 1 97.88 182 ASP B N 1
ATOM 4294 C CA . ASP B 1 182 ? 16.859 -2.307 -6.094 1 97.88 182 ASP B CA 1
ATOM 4295 C C . ASP B 1 182 ? 16.234 -1.595 -4.898 1 97.88 182 ASP B C 1
ATOM 4297 O O . ASP B 1 182 ? 15.023 -1.729 -4.652 1 97.88 182 ASP B O 1
ATOM 4301 N N . GLY B 1 183 ? 17.062 -0.857 -4.207 1 97.25 183 GLY B N 1
ATOM 4302 C CA . GLY B 1 183 ? 16.594 -0.097 -3.059 1 97.25 183 GLY B CA 1
ATOM 4303 C C . GLY B 1 183 ? 17.719 0.455 -2.207 1 97.25 183 GLY B C 1
ATOM 4304 O O . GLY B 1 183 ? 18.859 0.603 -2.68 1 97.25 183 GLY B O 1
ATOM 4305 N N . ALA B 1 184 ? 17.328 0.873 -0.98 1 96.56 184 ALA B N 1
ATOM 4306 C CA . ALA B 1 184 ? 18.25 1.475 -0.028 1 96.56 184 ALA B CA 1
ATOM 4307 C C . ALA B 1 184 ? 18.156 0.803 1.338 1 96.56 184 ALA B C 1
ATOM 4309 O O . ALA B 1 184 ? 17.062 0.404 1.761 1 96.56 184 ALA B O 1
ATOM 4310 N N . ASN B 1 185 ? 19.281 0.649 1.974 1 95.12 185 ASN B N 1
ATOM 4311 C CA . ASN B 1 185 ? 19.297 0.107 3.328 1 95.12 185 ASN B CA 1
ATOM 4312 C C . ASN B 1 185 ? 19.328 1.217 4.375 1 95.12 185 ASN B C 1
ATOM 4314 O O . ASN B 1 185 ? 19.062 0.97 5.555 1 95.12 185 ASN B O 1
ATOM 4318 N N . PHE B 1 186 ? 19.641 2.473 3.928 1 94.25 186 PHE B N 1
ATOM 4319 C CA . PHE B 1 186 ? 19.703 3.619 4.828 1 94.25 186 PHE B CA 1
ATOM 4320 C C . PHE B 1 186 ? 18.984 4.82 4.215 1 94.25 186 PHE B C 1
ATOM 4322 O O . PHE B 1 186 ? 19.047 5.031 3.002 1 94.25 186 PHE B O 1
ATOM 4329 N N . PRO B 1 187 ? 18.297 5.688 5.055 1 95.31 187 PRO B N 1
ATOM 4330 C CA . PRO B 1 187 ? 17.859 6.984 4.531 1 95.31 187 PRO B CA 1
ATOM 4331 C C . PRO B 1 187 ? 18.984 7.781 3.895 1 95.31 187 PRO B C 1
ATOM 4333 O O . PRO 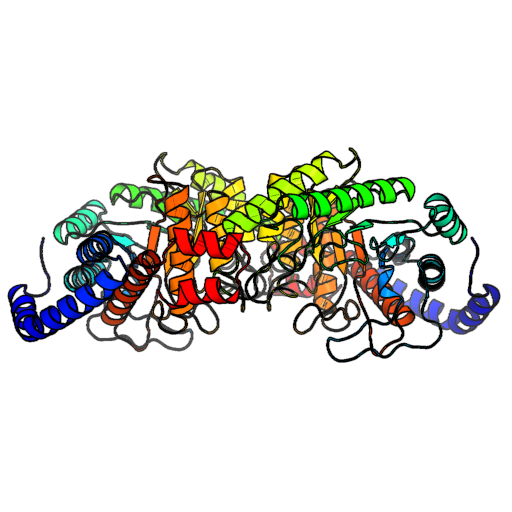B 1 187 ? 20.109 7.781 4.402 1 95.31 187 PRO B O 1
ATOM 4336 N N . GLY B 1 188 ? 18.719 8.422 2.803 1 95 188 GLY B N 1
ATOM 4337 C CA . GLY B 1 188 ? 19.719 9.242 2.141 1 95 188 GLY B CA 1
ATOM 4338 C C . GLY B 1 188 ? 20.5 8.492 1.072 1 95 188 GLY B C 1
ATOM 4339 O O . GLY B 1 188 ? 21.125 9.109 0.211 1 95 188 GLY B O 1
ATOM 4340 N N . GLN B 1 189 ? 20.469 7.145 1.146 1 95.31 189 GLN B N 1
ATOM 4341 C CA . GLN B 1 189 ? 21.219 6.328 0.19 1 95.31 189 GLN B CA 1
ATOM 4342 C C . GLN B 1 189 ? 20.75 6.594 -1.238 1 95.31 189 GLN B C 1
ATOM 4344 O O . GLN B 1 189 ? 21.562 6.758 -2.145 1 95.31 189 GLN B O 1
ATOM 4349 N N . HIS B 1 190 ? 19.422 6.68 -1.428 1 95.25 190 HIS B N 1
ATOM 4350 C CA . HIS B 1 190 ? 18.781 6.965 -2.711 1 95.25 190 HIS B CA 1
ATOM 4351 C C . HIS B 1 190 ? 17.938 8.234 -2.637 1 95.25 190 HIS B C 1
ATOM 4353 O O . HIS B 1 190 ? 17.344 8.531 -1.597 1 95.25 190 HIS B O 1
ATOM 4359 N N . ASN B 1 191 ? 18.078 9.031 -3.734 1 96.69 191 ASN B N 1
ATOM 4360 C CA . ASN B 1 191 ? 16.906 9.867 -3.988 1 96.69 191 ASN B CA 1
ATOM 4361 C C . ASN B 1 191 ? 15.703 9.031 -4.398 1 96.69 191 ASN B C 1
ATOM 4363 O O . ASN B 1 191 ? 15.695 8.438 -5.48 1 96.69 191 ASN B O 1
ATOM 4367 N N . LEU B 1 192 ? 14.742 8.961 -3.549 1 97.56 192 LEU B N 1
ATOM 4368 C CA . LEU B 1 192 ? 13.633 8.031 -3.727 1 97.56 192 LEU B CA 1
ATOM 4369 C C . LEU B 1 192 ? 12.898 8.305 -5.035 1 97.56 192 LEU B C 1
ATOM 4371 O O . LEU B 1 192 ? 12.578 7.371 -5.777 1 97.56 192 LEU B O 1
ATOM 4375 N N . ARG B 1 193 ? 12.586 9.547 -5.352 1 97.31 193 ARG B N 1
ATOM 4376 C CA . ARG B 1 193 ? 11.938 9.898 -6.609 1 97.31 193 ARG B CA 1
ATOM 4377 C C . ARG B 1 193 ? 12.836 9.578 -7.801 1 97.31 193 ARG B C 1
ATOM 4379 O O . ARG B 1 193 ? 12.391 8.977 -8.781 1 97.31 193 ARG B O 1
ATOM 4386 N N . GLY B 1 194 ? 14.117 9.992 -7.684 1 97.81 194 GLY B N 1
ATOM 4387 C CA . GLY B 1 194 ? 15.062 9.734 -8.758 1 97.81 194 GLY B CA 1
ATOM 4388 C C . GLY B 1 194 ? 15.219 8.266 -9.078 1 97.81 194 GLY B C 1
ATOM 4389 O O . GLY B 1 194 ? 15.328 7.887 -10.25 1 97.81 194 GLY B O 1
ATOM 4390 N N . ALA B 1 195 ? 15.25 7.48 -8.07 1 98.12 195 ALA B N 1
ATOM 4391 C CA . ALA B 1 195 ? 15.359 6.039 -8.266 1 98.12 195 ALA B CA 1
ATOM 4392 C C . ALA B 1 195 ? 14.188 5.5 -9.07 1 98.12 195 ALA B C 1
ATOM 4394 O O . ALA B 1 195 ? 14.375 4.703 -10 1 98.12 195 ALA B O 1
ATOM 4395 N N . LEU B 1 196 ? 12.969 5.922 -8.742 1 98.56 196 LEU B N 1
ATOM 4396 C CA . LEU B 1 196 ? 11.797 5.43 -9.461 1 98.56 196 LEU B CA 1
ATOM 4397 C C . LEU B 1 196 ? 11.781 5.961 -10.891 1 98.56 196 LEU B C 1
ATOM 4399 O O . LEU B 1 196 ? 11.344 5.266 -11.812 1 98.56 196 LEU B O 1
ATOM 4403 N N . GLU B 1 197 ? 12.203 7.211 -11.062 1 98.44 197 GLU B N 1
ATOM 4404 C CA . GLU B 1 197 ? 12.297 7.762 -12.406 1 98.44 197 GLU B CA 1
ATOM 4405 C C . GLU B 1 197 ? 13.234 6.934 -13.281 1 98.44 197 GLU B C 1
ATOM 4407 O O . GLU B 1 197 ? 12.914 6.621 -14.43 1 98.44 197 GLU B O 1
ATOM 4412 N N . ARG B 1 198 ? 14.359 6.582 -12.734 1 98.75 198 ARG B N 1
ATOM 4413 C CA . ARG B 1 198 ? 15.305 5.754 -13.477 1 98.75 198 ARG B CA 1
ATOM 4414 C C . ARG B 1 198 ? 14.727 4.363 -13.734 1 98.75 198 ARG B C 1
ATOM 4416 O O . ARG B 1 198 ? 14.898 3.805 -14.82 1 98.75 198 ARG B O 1
ATOM 4423 N N . TYR B 1 199 ? 14.07 3.83 -12.766 1 98.75 199 TYR B N 1
ATOM 4424 C CA . TYR B 1 199 ? 13.391 2.553 -12.961 1 98.75 199 TYR B CA 1
ATOM 4425 C C . TYR B 1 199 ? 12.43 2.617 -14.148 1 98.75 199 TYR B C 1
ATOM 4427 O O . TYR B 1 199 ? 12.469 1.756 -15.031 1 98.75 199 TYR B O 1
ATOM 4435 N N . LEU B 1 200 ? 11.578 3.645 -14.148 1 98.88 200 LEU B N 1
ATOM 4436 C CA . LEU B 1 200 ? 10.57 3.777 -15.195 1 98.88 200 LEU B CA 1
ATOM 4437 C C . LEU B 1 200 ? 11.227 3.947 -16.562 1 98.88 200 LEU B C 1
ATOM 4439 O O . LEU B 1 200 ? 10.758 3.389 -17.562 1 98.88 200 LEU B O 1
ATOM 4443 N N . ASP B 1 201 ? 12.273 4.734 -16.609 1 98.75 201 ASP B N 1
ATOM 4444 C CA . ASP B 1 201 ? 13.008 4.887 -17.859 1 98.75 201 ASP B CA 1
ATOM 4445 C C . ASP B 1 201 ? 13.516 3.541 -18.375 1 98.75 201 ASP B C 1
ATOM 4447 O O . ASP B 1 201 ? 13.359 3.219 -19.547 1 98.75 201 ASP B O 1
ATOM 4451 N N . SER B 1 202 ? 14.117 2.797 -17.5 1 98.88 202 SER B N 1
ATOM 4452 C CA . SER B 1 202 ? 14.617 1.472 -17.844 1 98.88 202 SER B CA 1
ATOM 4453 C C . SER B 1 202 ? 13.484 0.557 -18.297 1 98.88 202 SER B C 1
ATOM 4455 O O . SER B 1 202 ? 13.594 -0.116 -19.328 1 98.88 202 SER B O 1
ATOM 4457 N N . MET B 1 203 ? 12.398 0.552 -17.609 1 98.88 203 MET B N 1
ATOM 4458 C CA . MET B 1 203 ? 11.266 -0.319 -17.922 1 98.88 203 MET B CA 1
ATOM 4459 C C . MET B 1 203 ? 10.625 0.079 -19.25 1 98.88 203 MET B C 1
ATOM 4461 O O . MET B 1 203 ? 10.102 -0.773 -19.969 1 98.88 203 MET B O 1
ATOM 4465 N N . ARG B 1 204 ? 10.609 1.349 -19.547 1 98.88 204 ARG B N 1
ATOM 4466 C CA . ARG B 1 204 ? 10.07 1.786 -20.828 1 98.88 204 ARG B CA 1
ATOM 4467 C C . ARG B 1 204 ? 10.82 1.146 -21.984 1 98.88 204 ARG B C 1
ATOM 4469 O O . ARG B 1 204 ? 10.219 0.762 -22.984 1 98.88 204 ARG B O 1
ATOM 4476 N N . GLU B 1 205 ? 12.133 1.065 -21.812 1 98.88 205 GLU B N 1
ATOM 4477 C CA . GLU B 1 205 ? 12.93 0.406 -22.844 1 98.88 205 GLU B CA 1
ATOM 4478 C C . GLU B 1 205 ? 12.586 -1.078 -22.938 1 98.88 205 GLU B C 1
ATOM 4480 O O . GLU B 1 205 ? 12.461 -1.619 -24.047 1 98.88 205 GLU B O 1
ATOM 4485 N N . ILE B 1 206 ? 12.453 -1.738 -21.875 1 98.88 206 ILE B N 1
ATOM 4486 C CA . ILE B 1 206 ? 12.078 -3.148 -21.844 1 98.88 206 ILE B CA 1
ATOM 4487 C C . ILE B 1 206 ? 10.688 -3.328 -22.438 1 98.88 206 ILE B C 1
ATOM 4489 O O . ILE B 1 206 ? 10.469 -4.215 -23.266 1 98.88 206 ILE B O 1
ATOM 4493 N N . TYR B 1 207 ? 9.781 -2.482 -22.031 1 98.88 207 TYR B N 1
ATOM 4494 C CA . TYR B 1 207 ? 8.406 -2.504 -22.5 1 98.88 207 TYR B CA 1
ATOM 4495 C C . TYR B 1 207 ? 8.352 -2.355 -24.016 1 98.88 207 TYR B C 1
ATOM 4497 O O . TYR B 1 207 ? 7.57 -3.035 -24.688 1 98.88 207 TYR B O 1
ATOM 4505 N N . ALA B 1 208 ? 9.156 -1.482 -24.547 1 98.69 208 ALA B N 1
ATOM 4506 C CA . ALA B 1 208 ? 9.203 -1.228 -25.984 1 98.69 208 ALA B CA 1
ATOM 4507 C C . ALA B 1 208 ? 9.656 -2.467 -26.734 1 98.69 208 ALA B C 1
ATOM 4509 O O . ALA B 1 208 ? 9.32 -2.643 -27.906 1 98.69 208 ALA B O 1
ATOM 4510 N N . ALA B 1 209 ? 10.383 -3.328 -26.062 1 98.62 209 ALA B N 1
ATOM 4511 C CA . ALA B 1 209 ? 10.938 -4.512 -26.719 1 98.62 209 ALA B CA 1
ATOM 4512 C C . ALA B 1 209 ? 9.961 -5.684 -26.656 1 98.62 209 ALA B C 1
ATOM 4514 O O . ALA B 1 209 ? 10.18 -6.715 -27.297 1 98.62 209 ALA B O 1
ATOM 4515 N N . LEU B 1 210 ? 8.891 -5.559 -25.906 1 98.62 210 LEU B N 1
ATOM 4516 C CA . LEU B 1 210 ? 7.93 -6.645 -25.734 1 98.62 210 LEU B CA 1
ATOM 4517 C C . LEU B 1 210 ? 7.199 -6.926 -27.047 1 98.62 210 LEU B C 1
ATOM 4519 O O . LEU B 1 210 ? 6.715 -6 -27.703 1 98.62 210 LEU B O 1
ATOM 4523 N N . PRO B 1 211 ? 7.105 -8.172 -27.438 1 98 211 PRO B N 1
ATOM 4524 C CA . PRO B 1 211 ? 6.184 -8.477 -28.531 1 98 211 PRO B CA 1
ATOM 4525 C C . PRO B 1 211 ? 4.746 -8.062 -28.234 1 98 211 PRO B C 1
ATOM 4527 O O . PRO B 1 211 ? 4.371 -7.93 -27.062 1 98 211 PRO B O 1
ATOM 4530 N N . ASP B 1 212 ? 3.9 -7.938 -29.25 1 97 212 ASP B N 1
ATOM 4531 C CA . ASP B 1 212 ? 2.553 -7.391 -29.109 1 97 212 ASP B CA 1
ATOM 4532 C C . ASP B 1 212 ? 1.678 -8.297 -28.25 1 97 212 ASP B C 1
ATOM 4534 O O . ASP B 1 212 ? 0.775 -7.812 -27.562 1 97 212 ASP B O 1
ATOM 4538 N N . ASP B 1 213 ? 1.953 -9.539 -28.297 1 96.94 213 ASP B N 1
ATOM 4539 C CA . ASP B 1 213 ? 1.089 -10.469 -27.578 1 96.94 213 ASP B CA 1
ATOM 4540 C C . ASP B 1 213 ? 1.7 -10.867 -26.234 1 96.94 213 ASP B C 1
ATOM 4542 O O . ASP B 1 213 ? 1.34 -11.891 -25.656 1 96.94 213 ASP B O 1
ATOM 4546 N N . TRP B 1 214 ? 2.717 -10.109 -25.797 1 98.25 214 TRP B N 1
ATOM 4547 C CA . TRP B 1 214 ? 3.393 -10.359 -24.531 1 98.25 214 TRP B CA 1
ATOM 4548 C C . TRP B 1 214 ? 2.881 -9.414 -23.453 1 98.25 214 TRP B C 1
ATOM 4550 O O . TRP B 1 214 ? 2.357 -8.336 -23.75 1 98.25 214 TRP B O 1
ATOM 4560 N N . ASN B 1 215 ? 2.957 -9.883 -22.266 1 98.5 215 ASN B N 1
ATOM 4561 C CA . ASN B 1 215 ? 2.811 -9.023 -21.094 1 98.5 215 ASN B CA 1
ATOM 4562 C C . ASN B 1 215 ? 4.105 -8.945 -20.297 1 98.5 215 ASN B C 1
ATOM 4564 O O . ASN B 1 215 ? 4.945 -9.844 -20.375 1 98.5 215 ASN B O 1
ATOM 4568 N N . VAL B 1 216 ? 4.289 -7.883 -19.625 1 98.88 216 VAL B N 1
ATOM 4569 C CA . VAL B 1 216 ? 5.301 -7.789 -18.578 1 98.88 216 VAL B CA 1
ATOM 4570 C C . VAL B 1 216 ? 4.621 -7.648 -17.219 1 98.88 216 VAL B C 1
ATOM 4572 O O . VAL B 1 216 ? 3.691 -6.855 -17.047 1 98.88 216 VAL B O 1
ATOM 4575 N N . PHE B 1 217 ? 5.023 -8.5 -16.297 1 98.88 217 PHE B N 1
ATOM 4576 C CA . PHE B 1 217 ? 4.496 -8.492 -14.93 1 98.88 217 PHE B CA 1
ATOM 4577 C C . PHE B 1 217 ? 5.473 -7.809 -13.984 1 98.88 217 PHE B C 1
ATOM 4579 O O . PHE B 1 217 ? 6.59 -8.289 -13.781 1 98.88 217 PHE B O 1
ATOM 4586 N N . LEU B 1 218 ? 5.051 -6.676 -13.391 1 98.88 218 LEU B N 1
ATOM 4587 C CA . LEU B 1 218 ? 5.848 -5.98 -12.391 1 98.88 218 LEU B CA 1
ATOM 4588 C C . LEU B 1 218 ? 5.57 -6.535 -10.992 1 98.88 218 LEU B C 1
ATOM 4590 O O . LEU B 1 218 ? 4.434 -6.5 -10.523 1 98.88 218 LEU B O 1
ATOM 4594 N N . GLU B 1 219 ? 6.609 -7.031 -10.367 1 98.5 219 GLU B N 1
ATOM 4595 C CA . GLU B 1 219 ? 6.449 -7.641 -9.047 1 98.5 219 GLU B CA 1
ATOM 4596 C C . GLU B 1 219 ? 7 -6.73 -7.953 1 98.5 219 GLU B C 1
ATOM 4598 O O . GLU B 1 219 ? 8.102 -6.199 -8.07 1 98.5 219 GLU B O 1
ATOM 4603 N N . HIS B 1 220 ? 6.164 -6.551 -6.922 1 98.12 220 HIS B N 1
ATOM 4604 C CA . HIS B 1 220 ? 6.617 -5.77 -5.777 1 98.12 220 HIS B CA 1
ATOM 4605 C C . HIS B 1 220 ? 7.066 -6.676 -4.637 1 98.12 220 HIS B C 1
ATOM 4607 O O . HIS B 1 220 ? 6.637 -7.828 -4.547 1 98.12 220 HIS B O 1
ATOM 4613 N N . LYS B 1 221 ? 7.953 -6.168 -3.818 1 96.88 221 LYS B N 1
ATOM 4614 C CA . LYS B 1 221 ? 8.391 -6.805 -2.58 1 96.88 221 LYS B CA 1
ATOM 4615 C C . LYS B 1 221 ? 8.672 -5.77 -1.497 1 96.88 221 LYS B C 1
ATOM 4617 O O . LYS B 1 221 ? 9.43 -4.82 -1.718 1 96.88 221 LYS B O 1
ATOM 4622 N N . LEU B 1 222 ? 8.133 -6.035 -0.387 1 96.25 222 LEU B N 1
ATOM 4623 C CA . LEU B 1 222 ? 8.164 -5.043 0.682 1 96.25 222 LEU B CA 1
ATOM 4624 C C . LEU B 1 222 ? 9.602 -4.742 1.101 1 96.25 222 LEU B C 1
ATOM 4626 O O . LEU B 1 222 ? 9.969 -3.576 1.254 1 96.25 222 LEU B O 1
ATOM 4630 N N . PHE B 1 223 ? 10.312 -5.84 1.324 1 94.12 223 PHE B N 1
ATOM 4631 C CA . PHE B 1 223 ? 11.688 -5.699 1.787 1 94.12 223 PHE B CA 1
ATOM 4632 C C . PHE B 1 223 ? 12.531 -6.891 1.347 1 94.12 223 PHE B C 1
ATOM 4634 O O . PHE B 1 223 ? 12.016 -7.828 0.734 1 94.12 223 PHE B O 1
ATOM 4641 N N . GLU B 1 224 ? 13.844 -6.816 1.461 1 90.19 224 GLU B N 1
ATOM 4642 C CA . GLU B 1 224 ? 14.883 -7.754 1.042 1 90.19 224 GLU B CA 1
ATOM 4643 C C . GLU B 1 224 ? 15.07 -7.727 -0.472 1 90.19 224 GLU B C 1
ATOM 4645 O O . GLU B 1 224 ? 14.141 -8.031 -1.226 1 90.19 224 GLU B O 1
ATOM 4650 N N . PRO B 1 225 ? 16.141 -7.41 -0.901 1 92.75 225 PRO B N 1
ATOM 4651 C CA . PRO B 1 225 ? 17.344 -7.293 -0.077 1 92.75 225 PRO B CA 1
ATOM 4652 C C . PRO B 1 225 ? 17.531 -5.898 0.51 1 92.75 225 PRO B C 1
ATOM 4654 O O . PRO B 1 225 ? 18.484 -5.656 1.257 1 92.75 225 PRO B O 1
ATOM 4657 N N . ALA B 1 226 ? 16.719 -4.961 0.228 1 93.88 226 ALA B N 1
ATOM 4658 C CA . ALA B 1 226 ? 16.812 -3.613 0.783 1 93.88 226 ALA B CA 1
ATOM 4659 C C . ALA B 1 226 ? 15.883 -3.441 1.979 1 93.88 226 ALA B C 1
ATOM 4661 O O . ALA B 1 226 ? 14.695 -3.766 1.9 1 93.88 226 ALA B O 1
ATOM 4662 N N . PHE B 1 227 ? 16.406 -2.775 3.092 1 93.06 227 PHE B N 1
ATOM 4663 C CA . PHE B 1 227 ? 15.672 -2.869 4.344 1 93.06 227 PHE B CA 1
ATOM 4664 C C . PHE B 1 227 ? 15.102 -1.514 4.734 1 93.06 227 PHE B C 1
ATOM 4666 O O . PHE B 1 227 ? 14.273 -1.424 5.652 1 93.06 227 PHE B O 1
ATOM 4673 N N . TYR B 1 228 ? 15.539 -0.424 4.086 1 95.38 228 TYR B N 1
ATOM 4674 C CA . TYR B 1 228 ? 14.938 0.881 4.34 1 95.38 228 TYR B CA 1
ATOM 4675 C C . TYR B 1 228 ? 13.859 1.19 3.314 1 95.38 228 TYR B C 1
ATOM 4677 O O . TYR B 1 228 ? 12.742 1.584 3.676 1 95.38 228 TYR B O 1
ATOM 4685 N N . ALA B 1 229 ? 14.227 0.948 1.97 1 96 229 ALA B N 1
ATOM 4686 C CA . ALA B 1 229 ? 13.305 1.241 0.876 1 96 229 ALA B CA 1
ATOM 4687 C C . ALA B 1 229 ? 13.586 0.357 -0.335 1 96 229 ALA B C 1
ATOM 4689 O O . ALA B 1 229 ? 14.625 0.504 -0.988 1 96 229 ALA B O 1
ATOM 4690 N N . THR B 1 230 ? 12.602 -0.531 -0.581 1 97 230 THR B N 1
ATOM 4691 C CA . THR B 1 230 ? 12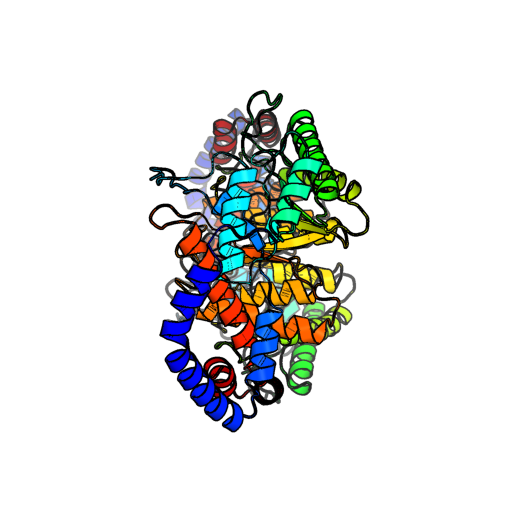.633 -1.219 -1.867 1 97 230 THR B CA 1
ATOM 4692 C C . THR B 1 230 ? 11.969 -0.37 -2.949 1 97 230 THR B C 1
ATOM 4694 O O . THR B 1 230 ? 10.938 0.258 -2.707 1 97 230 THR B O 1
ATOM 4697 N N . THR B 1 231 ? 12.531 -0.345 -4.176 1 97.5 231 THR B N 1
ATOM 4698 C CA . THR B 1 231 ? 12.047 0.577 -5.195 1 97.5 231 THR B CA 1
ATOM 4699 C C . THR B 1 231 ? 10.594 0.272 -5.555 1 97.5 231 THR B C 1
ATOM 4701 O O . THR B 1 231 ? 9.773 1.185 -5.664 1 97.5 231 THR B O 1
ATOM 4704 N N . ILE B 1 232 ? 10.281 -0.992 -5.793 1 98.06 232 ILE B N 1
ATOM 4705 C CA . ILE B 1 232 ? 8.906 -1.421 -6 1 98.06 232 ILE B CA 1
ATOM 4706 C C . ILE B 1 232 ? 8.406 -2.168 -4.766 1 98.06 232 ILE B C 1
ATOM 4708 O O . ILE B 1 232 ? 8.336 -3.4 -4.762 1 98.06 232 ILE B O 1
ATOM 4712 N N . ALA B 1 233 ? 7.941 -1.438 -3.76 1 96.75 233 ALA B N 1
ATOM 4713 C CA . ALA B 1 233 ? 7.832 -1.989 -2.41 1 96.75 233 ALA B CA 1
ATOM 4714 C C . ALA B 1 233 ? 6.414 -2.484 -2.133 1 96.75 233 ALA B C 1
ATOM 4716 O O . ALA B 1 233 ? 6.188 -3.227 -1.175 1 96.75 233 ALA B O 1
ATOM 4717 N N . ASP B 1 234 ? 5.465 -1.979 -2.949 1 97.5 234 ASP B N 1
ATOM 4718 C CA . ASP B 1 234 ? 4.07 -2.287 -2.656 1 97.5 234 ASP B CA 1
ATOM 4719 C C . ASP B 1 234 ? 3.219 -2.242 -3.922 1 97.5 234 ASP B C 1
ATOM 4721 O O . ASP B 1 234 ? 3.693 -1.826 -4.98 1 97.5 234 ASP B O 1
ATOM 4725 N N . TRP B 1 235 ? 1.942 -2.689 -3.754 1 98.19 235 TRP B N 1
ATOM 4726 C CA . TRP B 1 235 ? 1.079 -2.822 -4.922 1 98.19 235 TRP B CA 1
ATOM 4727 C C . TRP B 1 235 ? 0.785 -1.459 -5.539 1 98.19 235 TRP B C 1
ATOM 4729 O O . TRP B 1 235 ? 0.639 -1.341 -6.758 1 98.19 235 TRP B O 1
ATOM 4739 N N . GLY B 1 236 ? 0.681 -0.385 -4.707 1 98.44 236 GLY B N 1
ATOM 4740 C CA . GLY B 1 236 ? 0.44 0.947 -5.242 1 98.44 236 GLY B CA 1
ATOM 4741 C C . GLY B 1 236 ? 1.526 1.415 -6.191 1 98.44 236 GLY B C 1
ATOM 4742 O O . GLY B 1 236 ? 1.234 1.969 -7.254 1 98.44 236 GLY B O 1
ATOM 4743 N N . THR B 1 237 ? 2.822 1.207 -5.758 1 98.62 237 THR B N 1
ATOM 4744 C CA . THR B 1 237 ? 3.945 1.562 -6.621 1 98.62 237 THR B CA 1
ATOM 4745 C C . THR B 1 237 ? 3.928 0.73 -7.898 1 98.62 237 THR B C 1
ATOM 4747 O O . THR B 1 237 ? 4.109 1.265 -8.992 1 98.62 237 THR B O 1
ATOM 4750 N N . SER B 1 238 ? 3.699 -0.562 -7.695 1 98.69 238 SER B N 1
ATOM 4751 C CA . SER B 1 238 ? 3.611 -1.45 -8.852 1 98.69 238 SER B CA 1
ATOM 4752 C C . SER B 1 238 ? 2.506 -1.009 -9.805 1 98.69 238 SER B C 1
ATOM 4754 O O . SER B 1 238 ? 2.713 -0.948 -11.016 1 98.69 238 SER B O 1
ATOM 4756 N N . PHE B 1 239 ? 1.339 -0.686 -9.281 1 98.75 239 PHE B N 1
ATOM 4757 C CA . PHE B 1 239 ? 0.18 -0.242 -10.039 1 98.75 239 PHE B CA 1
ATOM 4758 C C . PHE B 1 239 ? 0.484 1.057 -10.781 1 98.75 239 PHE B C 1
ATOM 4760 O O . PHE B 1 239 ? 0.18 1.188 -11.969 1 98.75 239 PHE B O 1
ATOM 4767 N N . ALA B 1 240 ? 1.074 2.055 -10.062 1 98.69 240 ALA B N 1
ATOM 4768 C CA . ALA B 1 240 ? 1.424 3.332 -10.672 1 98.69 240 ALA B CA 1
ATOM 4769 C C . ALA B 1 240 ? 2.383 3.135 -11.844 1 98.69 240 ALA B C 1
ATOM 4771 O O . ALA B 1 240 ? 2.209 3.734 -12.906 1 98.69 240 ALA B O 1
ATOM 4772 N N . CYS B 1 241 ? 3.379 2.27 -11.688 1 98.81 241 CYS B N 1
ATOM 4773 C CA . CYS B 1 241 ? 4.371 2.016 -12.727 1 98.81 241 CYS B CA 1
ATOM 4774 C C . CYS B 1 241 ? 3.748 1.279 -13.906 1 98.81 241 CYS B C 1
ATOM 4776 O O . CYS B 1 241 ? 3.979 1.641 -15.062 1 98.81 241 CYS B O 1
ATOM 4778 N N . ALA B 1 242 ? 2.943 0.242 -13.586 1 98.81 242 ALA B N 1
ATOM 4779 C CA . ALA B 1 242 ? 2.287 -0.504 -14.656 1 98.81 242 ALA B CA 1
ATOM 4780 C C . ALA B 1 242 ? 1.399 0.41 -15.5 1 98.81 242 ALA B C 1
ATOM 4782 O O . ALA B 1 242 ? 1.355 0.288 -16.719 1 98.81 242 ALA B O 1
ATOM 4783 N N . THR B 1 243 ? 0.692 1.302 -14.812 1 98.31 243 THR B N 1
ATOM 4784 C CA . THR B 1 243 ? -0.193 2.24 -15.5 1 98.31 243 THR B CA 1
ATOM 4785 C C . THR B 1 243 ? 0.607 3.203 -16.375 1 98.31 243 THR B C 1
ATOM 4787 O O . THR B 1 243 ? 0.212 3.506 -17.5 1 98.31 243 THR B O 1
ATOM 4790 N N . ALA B 1 244 ? 1.747 3.699 -15.891 1 98.25 244 ALA B N 1
ATOM 4791 C CA . ALA B 1 244 ? 2.592 4.645 -16.609 1 98.25 244 ALA B CA 1
ATOM 4792 C C . ALA B 1 244 ? 3.189 3.996 -17.859 1 98.25 244 ALA B C 1
ATOM 4794 O O . ALA B 1 244 ? 3.441 4.676 -18.859 1 98.25 244 ALA B O 1
ATOM 4795 N N . LEU B 1 245 ? 3.402 2.684 -17.891 1 98.69 245 LEU B N 1
ATOM 4796 C CA . LEU B 1 245 ? 4.086 1.998 -18.984 1 98.69 245 LEU B CA 1
ATOM 4797 C C . LEU B 1 245 ? 3.123 1.712 -20.141 1 98.69 245 LEU B C 1
ATOM 4799 O O . LEU B 1 245 ? 3.438 1.986 -21.297 1 98.69 245 LEU B O 1
ATOM 4803 N N . GLY B 1 246 ? 1.948 1.057 -19.844 1 98.25 246 GLY B N 1
ATOM 4804 C CA . GLY B 1 246 ? 1.007 0.754 -20.906 1 98.25 246 GLY B CA 1
ATOM 4805 C C . GLY B 1 246 ? 0.182 -0.491 -20.641 1 98.25 246 GLY B C 1
ATOM 4806 O O . GLY B 1 246 ? 0.277 -1.085 -19.562 1 98.25 246 GLY B O 1
ATOM 4807 N N . PRO B 1 247 ? -0.633 -0.849 -21.578 1 97.94 247 PRO B N 1
ATOM 4808 C CA . PRO B 1 247 ? -1.628 -1.902 -21.375 1 97.94 247 PRO B CA 1
ATOM 4809 C C . PRO B 1 247 ? -0.999 -3.281 -21.203 1 97.94 247 PRO B C 1
ATOM 4811 O O . PRO B 1 247 ? -1.588 -4.156 -20.562 1 97.94 247 PRO B O 1
ATOM 4814 N N . LYS B 1 248 ? 0.26 -3.502 -21.719 1 98.5 248 LYS B N 1
ATOM 4815 C CA . LYS B 1 248 ? 0.9 -4.809 -21.609 1 98.5 248 LYS B CA 1
ATOM 4816 C C . LYS B 1 248 ? 1.587 -4.973 -20.25 1 98.5 248 LYS B C 1
ATOM 4818 O O . LYS B 1 248 ? 2.047 -6.066 -19.906 1 98.5 248 LYS B O 1
ATOM 4823 N N . ALA B 1 249 ? 1.694 -3.883 -19.516 1 98.81 249 ALA B N 1
ATOM 4824 C CA . ALA B 1 249 ? 2.285 -3.943 -18.188 1 98.81 249 ALA B CA 1
ATOM 4825 C C . ALA B 1 249 ? 1.222 -4.211 -17.125 1 98.81 249 ALA B C 1
ATOM 4827 O O . ALA B 1 249 ? 0.234 -3.479 -17.031 1 98.81 249 ALA B O 1
ATOM 4828 N N . LYS B 1 250 ? 1.402 -5.281 -16.359 1 98.75 250 LYS B N 1
ATOM 4829 C CA . LYS B 1 250 ? 0.487 -5.699 -15.297 1 98.75 250 LYS B CA 1
ATOM 4830 C C . LYS B 1 250 ? 1.232 -5.945 -13.984 1 98.75 250 LYS B C 1
ATOM 4832 O O . LYS B 1 250 ? 2.465 -5.957 -13.961 1 98.75 250 LYS B O 1
ATOM 4837 N N . CYS B 1 251 ? 0.461 -6.059 -12.883 1 98.81 251 CYS B N 1
ATOM 4838 C CA . CYS B 1 251 ? 1.032 -6.281 -11.555 1 98.81 251 CYS B CA 1
ATOM 4839 C C . CYS B 1 251 ? 1.002 -7.762 -11.195 1 98.81 251 CYS B C 1
ATOM 4841 O O . CYS B 1 251 ? -0.022 -8.43 -11.367 1 98.81 251 CYS B O 1
ATOM 4843 N N . LEU B 1 252 ? 2.137 -8.266 -10.781 1 98.81 252 LEU B N 1
ATOM 4844 C CA . LEU B 1 252 ? 2.215 -9.617 -10.234 1 98.81 252 LEU B CA 1
ATOM 4845 C C . LEU B 1 252 ? 2.078 -9.602 -8.719 1 98.81 252 LEU B C 1
ATOM 4847 O O . LEU B 1 252 ? 2.805 -8.875 -8.031 1 98.81 252 LEU B O 1
ATOM 4851 N N . VAL B 1 253 ? 1.119 -10.383 -8.164 1 98.5 253 VAL B N 1
ATOM 4852 C CA . VAL B 1 253 ? 0.87 -10.43 -6.73 1 98.5 253 VAL B CA 1
ATOM 4853 C C . VAL B 1 253 ? 1.535 -11.664 -6.133 1 98.5 253 VAL B C 1
ATOM 4855 O O . VAL B 1 253 ? 1.179 -12.797 -6.477 1 98.5 253 VAL B O 1
ATOM 4858 N N . ASP B 1 254 ? 2.562 -11.492 -5.348 1 98.25 254 ASP B N 1
ATOM 4859 C CA . ASP B 1 254 ? 3.143 -12.539 -4.508 1 98.25 254 ASP B CA 1
ATOM 4860 C C . ASP B 1 254 ? 2.562 -12.492 -3.094 1 98.25 254 ASP B C 1
ATOM 4862 O O . ASP B 1 254 ? 2.621 -11.453 -2.428 1 98.25 254 ASP B O 1
ATOM 4866 N N . LEU B 1 255 ? 2.07 -13.555 -2.545 1 96.75 255 LEU B N 1
ATOM 4867 C CA . LEU B 1 255 ? 1.309 -13.547 -1.302 1 96.75 255 LEU B CA 1
ATOM 4868 C C . LEU B 1 255 ? 2.223 -13.305 -0.106 1 96.75 255 LEU B C 1
ATOM 4870 O O . LEU B 1 255 ? 1.754 -12.953 0.98 1 96.75 255 LEU B O 1
ATOM 4874 N N . GLY B 1 256 ? 3.51 -13.43 -0.309 1 96.12 256 GLY B N 1
ATOM 4875 C CA . GLY B 1 256 ? 4.441 -13.203 0.787 1 96.12 256 GLY B CA 1
ATOM 4876 C C . GLY B 1 256 ? 5.121 -11.852 0.726 1 96.12 256 GLY B C 1
ATOM 4877 O O . GLY B 1 256 ? 5.988 -11.547 1.549 1 96.12 256 GLY B O 1
ATOM 4878 N N . HIS B 1 257 ? 4.738 -10.961 -0.19 1 96.88 257 HIS B N 1
ATOM 4879 C CA . HIS B 1 257 ? 5.496 -9.742 -0.473 1 96.88 257 HIS B CA 1
ATOM 4880 C C . HIS B 1 257 ? 4.801 -8.516 0.103 1 96.88 257 HIS B C 1
ATOM 4882 O O . HIS B 1 257 ? 5.004 -7.398 -0.383 1 96.88 257 HIS B O 1
ATOM 4888 N N . HIS B 1 258 ? 3.965 -8.68 1.072 1 96.19 258 HIS B N 1
ATOM 4889 C CA . HIS B 1 258 ? 3.16 -7.574 1.585 1 96.19 258 HIS B CA 1
ATOM 4890 C C . HIS B 1 258 ? 3.553 -7.223 3.016 1 96.19 258 HIS B C 1
ATOM 4892 O O . HIS B 1 258 ? 4.105 -8.062 3.734 1 96.19 258 HIS B O 1
ATOM 4898 N N . ALA B 1 259 ? 3.225 -5.953 3.461 1 94.38 259 ALA B N 1
ATOM 4899 C CA . ALA B 1 259 ? 3.363 -5.547 4.855 1 94.38 259 ALA B CA 1
ATOM 4900 C C . ALA B 1 259 ? 2.41 -6.336 5.754 1 94.38 259 ALA B C 1
ATOM 4902 O O . ALA B 1 259 ? 1.383 -6.836 5.289 1 94.38 259 ALA B O 1
ATOM 4903 N N . PRO B 1 260 ? 2.758 -6.375 7.07 1 92.75 260 PRO B N 1
ATOM 4904 C CA . PRO B 1 260 ? 1.836 -7.027 8 1 92.75 260 PRO B CA 1
ATOM 4905 C C . PRO B 1 260 ? 0.435 -6.422 7.969 1 92.75 260 PRO B C 1
ATOM 4907 O O . PRO B 1 260 ? 0.288 -5.203 7.836 1 92.75 260 PRO B O 1
ATOM 4910 N N . ASN B 1 261 ? -0.58 -7.258 7.953 1 91.44 261 ASN B N 1
ATOM 4911 C CA . ASN B 1 261 ? -1.992 -6.91 8.062 1 91.44 261 ASN B CA 1
ATOM 4912 C C . ASN B 1 261 ? -2.531 -6.336 6.754 1 91.44 261 ASN B C 1
ATOM 4914 O O . ASN B 1 261 ? -3.668 -5.859 6.703 1 91.44 261 ASN B O 1
ATOM 4918 N N . THR B 1 262 ? -1.759 -6.371 5.68 1 94.25 262 THR B N 1
ATOM 4919 C CA . THR B 1 262 ? -2.264 -5.93 4.387 1 94.25 262 THR B CA 1
ATOM 4920 C C . THR B 1 262 ? -3.391 -6.84 3.906 1 94.25 262 THR B C 1
ATOM 4922 O O . THR B 1 262 ? -3.305 -8.062 4.031 1 94.25 262 THR B O 1
ATOM 4925 N N . ASN B 1 263 ? -4.473 -6.25 3.439 1 95.81 263 ASN B N 1
ATOM 4926 C CA . ASN B 1 263 ? -5.582 -7.004 2.863 1 95.81 263 ASN B CA 1
ATOM 4927 C C . ASN B 1 263 ? -5.316 -7.363 1.404 1 95.81 263 ASN B C 1
ATOM 4929 O O . ASN B 1 263 ? -5.68 -6.613 0.499 1 95.81 263 ASN B O 1
ATOM 4933 N N . ILE B 1 264 ? -4.812 -8.555 1.188 1 97.31 264 ILE B N 1
ATOM 4934 C CA . ILE B 1 264 ? -4.379 -8.977 -0.14 1 97.31 264 ILE B CA 1
ATOM 4935 C C . ILE B 1 264 ? -5.598 -9.211 -1.032 1 97.31 264 ILE B C 1
ATOM 4937 O O . ILE B 1 264 ? -5.566 -8.898 -2.225 1 97.31 264 ILE B O 1
ATOM 4941 N N . GLU B 1 265 ? -6.707 -9.727 -0.486 1 96.56 265 GLU B N 1
ATOM 4942 C CA . GLU B 1 265 ? -7.949 -9.93 -1.224 1 96.56 265 GLU B CA 1
ATOM 4943 C C . GLU B 1 265 ? -8.445 -8.617 -1.827 1 96.56 265 GLU B C 1
ATOM 4945 O O . GLU B 1 265 ? -8.898 -8.586 -2.975 1 96.56 265 GLU B O 1
ATOM 4950 N N . MET B 1 266 ? -8.367 -7.598 -1.056 1 97.31 266 MET B N 1
ATOM 4951 C CA . MET B 1 266 ? -8.789 -6.281 -1.527 1 97.31 266 MET B CA 1
ATOM 4952 C C . MET B 1 266 ? -7.883 -5.789 -2.652 1 97.31 266 MET B C 1
ATOM 4954 O O . MET B 1 266 ? -8.359 -5.223 -3.637 1 97.31 266 MET B O 1
ATOM 4958 N N . ILE B 1 267 ? -6.555 -6.004 -2.549 1 98.06 267 ILE B N 1
ATOM 4959 C CA . ILE B 1 267 ? -5.594 -5.621 -3.578 1 98.06 267 ILE B CA 1
ATOM 4960 C C . ILE B 1 267 ? -5.922 -6.34 -4.883 1 98.06 267 ILE B C 1
ATOM 4962 O O . ILE B 1 267 ? -5.91 -5.73 -5.957 1 98.06 267 ILE B O 1
ATOM 4966 N N . VAL B 1 268 ? -6.254 -7.629 -4.781 1 98.31 268 VAL B N 1
ATOM 4967 C CA . VAL B 1 268 ? -6.621 -8.422 -5.949 1 98.31 268 VAL B CA 1
ATOM 4968 C C . VAL B 1 268 ? -7.855 -7.82 -6.617 1 98.31 268 VAL B C 1
ATOM 4970 O O . VAL B 1 268 ? -7.879 -7.633 -7.836 1 98.31 268 VAL B O 1
ATOM 4973 N N . ALA B 1 269 ? -8.852 -7.461 -5.844 1 98.19 269 ALA B N 1
ATOM 4974 C CA . ALA B 1 269 ? -10.07 -6.852 -6.371 1 98.19 269 ALA B CA 1
ATOM 4975 C C . ALA B 1 269 ? -9.773 -5.523 -7.055 1 98.19 269 ALA B C 1
ATOM 4977 O O . ALA B 1 269 ? -10.328 -5.219 -8.109 1 98.19 269 ALA B O 1
ATOM 4978 N N . ARG B 1 270 ? -8.875 -4.695 -6.441 1 98.5 270 ARG B N 1
ATOM 4979 C CA . ARG B 1 270 ? -8.516 -3.396 -7.004 1 98.5 270 ARG B CA 1
ATOM 4980 C C . ARG B 1 270 ? -7.789 -3.555 -8.336 1 98.5 270 ARG B C 1
ATOM 4982 O O . ARG B 1 270 ? -8.133 -2.902 -9.32 1 98.5 270 ARG B O 1
ATOM 4989 N N . LEU B 1 271 ? -6.777 -4.441 -8.344 1 98.56 271 LEU B N 1
ATOM 4990 C CA . LEU B 1 271 ? -5.98 -4.641 -9.555 1 98.56 271 LEU B CA 1
ATOM 4991 C C . LEU B 1 271 ? -6.84 -5.18 -10.688 1 98.56 271 LEU B C 1
ATOM 4993 O O . LEU B 1 271 ? -6.676 -4.773 -11.844 1 98.56 271 LEU B O 1
ATOM 4997 N N . ALA B 1 272 ? -7.766 -6.117 -10.367 1 98 272 ALA B N 1
ATOM 4998 C CA . ALA B 1 272 ? -8.68 -6.625 -11.383 1 98 272 ALA B CA 1
ATOM 4999 C C . ALA B 1 272 ? -9.586 -5.516 -11.906 1 98 272 ALA B C 1
ATOM 5001 O O . ALA B 1 272 ? -9.766 -5.375 -13.125 1 98 272 ALA B O 1
ATOM 5002 N N . GLN B 1 273 ? -10.156 -4.723 -11.039 1 97.06 273 GLN B N 1
ATOM 5003 C CA . GLN B 1 273 ? -11.062 -3.639 -11.398 1 97.06 273 GLN B CA 1
ATOM 5004 C C . GLN B 1 273 ? -10.391 -2.65 -12.352 1 97.06 273 GLN B C 1
ATOM 5006 O O . GLN B 1 273 ? -11.016 -2.17 -13.297 1 97.06 273 GLN B O 1
ATOM 5011 N N . PHE B 1 274 ? -9.141 -2.383 -12.078 1 97.12 274 PHE B N 1
ATOM 5012 C CA . PHE B 1 274 ? -8.453 -1.361 -12.859 1 97.12 274 PHE B CA 1
ATOM 5013 C C . PHE B 1 274 ? -7.699 -1.986 -14.023 1 97.12 274 PHE B C 1
ATOM 5015 O O . PHE B 1 274 ? -6.938 -1.305 -14.719 1 97.12 274 PHE B O 1
ATOM 5022 N N . GLY B 1 275 ? -7.848 -3.311 -14.242 1 96.81 275 GLY B N 1
ATOM 5023 C CA . GLY B 1 275 ? -7.316 -3.998 -15.406 1 96.81 275 GLY B CA 1
ATOM 5024 C C . GLY B 1 275 ? -5.816 -4.211 -15.344 1 96.81 275 GLY B C 1
ATOM 5025 O O . GLY B 1 275 ? -5.141 -4.266 -16.375 1 96.81 275 GLY B O 1
ATOM 5026 N N . LYS B 1 276 ? -5.215 -4.273 -14.102 1 98.31 276 LYS B N 1
ATOM 5027 C CA . LYS B 1 276 ? -3.764 -4.332 -13.984 1 98.31 276 LYS B CA 1
ATOM 5028 C C . LYS B 1 276 ? -3.328 -5.594 -13.234 1 98.31 276 LYS B C 1
ATOM 5030 O O . LYS B 1 276 ? -2.17 -5.711 -12.828 1 98.31 276 LYS B O 1
ATOM 5035 N N . LEU B 1 277 ? -4.262 -6.531 -13.047 1 98.56 277 LEU B N 1
ATOM 5036 C CA . LEU B 1 277 ? -3.885 -7.797 -12.422 1 98.56 277 LEU B CA 1
ATOM 5037 C C . LEU B 1 277 ? -3.23 -8.727 -13.438 1 98.56 277 LEU B C 1
ATOM 5039 O O . LEU B 1 277 ? -3.869 -9.148 -14.406 1 98.56 277 LEU B O 1
ATOM 5043 N N . GLY B 1 278 ? -1.974 -9.031 -13.25 1 98.06 278 GLY B N 1
ATOM 5044 C CA . GLY B 1 278 ? -1.244 -9.875 -14.188 1 98.06 278 GLY B CA 1
ATOM 5045 C C . GLY B 1 278 ? -1.233 -11.336 -13.781 1 98.06 278 GLY B C 1
ATOM 5046 O O . GLY B 1 278 ? -1.332 -12.227 -14.633 1 98.06 278 GLY B O 1
ATOM 5047 N N . GLY B 1 279 ? -1.052 -11.531 -12.516 1 97.44 279 GLY B N 1
ATOM 5048 C CA . GLY B 1 279 ? -0.97 -12.906 -12.062 1 97.44 279 GLY B CA 1
ATOM 5049 C C . GLY B 1 279 ? -0.476 -13.039 -10.633 1 97.44 279 GLY B C 1
ATOM 5050 O O . GLY B 1 279 ? -0.524 -12.078 -9.867 1 97.44 279 GLY B O 1
ATOM 5051 N N . PHE B 1 280 ? -0.068 -14.352 -10.359 1 97.94 280 PHE B N 1
ATOM 5052 C CA . PHE B 1 280 ? 0.239 -14.633 -8.961 1 97.94 280 PHE B CA 1
ATOM 5053 C C . PHE B 1 280 ? 1.523 -15.445 -8.844 1 97.94 280 PHE B C 1
ATOM 5055 O O . PHE B 1 280 ? 1.796 -16.312 -9.672 1 97.94 280 PHE B O 1
ATOM 5062 N N . HIS B 1 281 ? 2.254 -15.148 -7.84 1 98.19 281 HIS B N 1
ATOM 5063 C CA . HIS B 1 281 ? 3.17 -16.062 -7.176 1 98.19 281 HIS B CA 1
ATOM 5064 C C . HIS B 1 281 ? 2.59 -16.562 -5.855 1 98.19 281 HIS B C 1
ATOM 5066 O O . HIS B 1 281 ? 2.658 -15.867 -4.844 1 98.19 281 HIS B O 1
ATOM 5072 N N . PHE B 1 282 ? 2.062 -17.812 -5.922 1 98.38 282 PHE B N 1
ATOM 5073 C CA . PHE B 1 282 ? 1.407 -18.359 -4.742 1 98.38 282 PHE B CA 1
ATOM 5074 C C . PHE B 1 282 ? 2.434 -18.938 -3.771 1 98.38 282 PHE B C 1
ATOM 5076 O O . PHE B 1 282 ? 3.348 -19.656 -4.18 1 98.38 282 PHE B O 1
ATOM 5083 N N . ASN B 1 283 ? 2.361 -18.609 -2.58 1 97.62 283 ASN B N 1
ATOM 5084 C CA . ASN B 1 283 ? 3.059 -19.125 -1.403 1 97.62 283 ASN B CA 1
ATOM 5085 C C . ASN B 1 283 ? 2.295 -18.797 -0.121 1 97.62 283 ASN B C 1
ATOM 5087 O O . ASN B 1 283 ? 1.096 -18.516 -0.16 1 97.62 283 ASN B O 1
ATOM 5091 N N . ASP B 1 284 ? 2.91 -19.062 0.996 1 95.94 284 ASP B N 1
ATOM 5092 C CA . ASP B 1 284 ? 2.389 -18.641 2.293 1 95.94 284 ASP B CA 1
ATOM 5093 C C . ASP B 1 284 ? 3.49 -18.031 3.158 1 95.94 284 ASP B C 1
ATOM 5095 O O . ASP B 1 284 ? 4.676 -18.172 2.854 1 95.94 284 ASP B O 1
ATOM 5099 N N . SER B 1 285 ? 3.072 -17.266 4.082 1 94 285 SER B N 1
ATOM 5100 C CA . SER B 1 285 ? 4.051 -16.531 4.871 1 94 285 SER B CA 1
ATOM 5101 C C . SER B 1 285 ? 3.512 -16.203 6.258 1 94 285 SER B C 1
ATOM 5103 O O . SER B 1 285 ? 2.303 -16.047 6.441 1 94 285 SER B O 1
ATOM 5105 N N . LYS B 1 286 ? 4.48 -16.172 7.305 1 90.19 286 LYS B N 1
ATOM 5106 C CA . LYS B 1 286 ? 4.145 -15.703 8.648 1 90.19 286 LYS B CA 1
ATOM 5107 C C . LYS B 1 286 ? 4.734 -14.32 8.906 1 90.19 286 LYS B C 1
ATOM 5109 O O . LYS B 1 286 ? 4.094 -13.477 9.531 1 90.19 286 LYS B O 1
ATOM 5114 N N . TYR B 1 287 ? 5.992 -14.016 8.461 1 88.31 287 TYR B N 1
ATOM 5115 C CA . TYR B 1 287 ? 6.688 -12.797 8.859 1 88.31 287 TYR B CA 1
ATOM 5116 C C . TYR B 1 287 ? 7.102 -11.984 7.637 1 88.31 287 TYR B C 1
ATOM 5118 O O . TYR B 1 287 ? 7.41 -10.797 7.75 1 88.31 287 TYR B O 1
ATOM 5126 N N . GLY B 1 288 ? 7.18 -12.516 6.422 1 88.69 288 GLY B N 1
ATOM 5127 C CA . GLY B 1 288 ? 7.637 -11.914 5.18 1 88.69 288 GLY B CA 1
ATOM 5128 C C . GLY B 1 288 ? 7.703 -12.906 4.031 1 88.69 288 GLY B C 1
ATOM 5129 O O . GLY B 1 288 ? 6.812 -13.742 3.871 1 88.69 288 GLY B O 1
ATOM 5130 N N . ASP B 1 289 ? 8.688 -12.719 3.158 1 90.62 289 ASP B N 1
ATOM 5131 C CA . ASP B 1 289 ? 8.867 -13.664 2.062 1 90.62 289 ASP B CA 1
ATOM 5132 C C . ASP B 1 289 ? 9.445 -14.984 2.566 1 90.62 289 ASP B C 1
ATOM 5134 O O . ASP B 1 289 ? 10.602 -15.312 2.289 1 90.62 289 ASP B O 1
ATOM 5138 N N . ASP B 1 290 ? 8.547 -15.82 3.223 1 90.38 290 ASP B N 1
ATOM 5139 C CA . ASP B 1 290 ? 8.961 -17.047 3.887 1 90.38 290 ASP B CA 1
ATOM 5140 C C . ASP B 1 290 ? 8.992 -18.219 2.908 1 90.38 290 ASP B C 1
ATOM 5142 O O . ASP B 1 290 ? 9.578 -19.266 3.197 1 90.38 290 ASP B O 1
ATOM 5146 N N . ASP B 1 291 ? 8.289 -18.031 1.761 1 92.81 291 ASP B N 1
ATOM 5147 C CA . ASP B 1 291 ? 8.281 -19.031 0.704 1 92.81 291 ASP B CA 1
ATOM 5148 C C . ASP B 1 291 ? 7.809 -20.391 1.236 1 92.81 291 ASP B C 1
ATOM 5150 O O . ASP B 1 291 ? 8.43 -21.422 0.966 1 92.81 291 ASP B O 1
ATOM 5154 N N . LEU B 1 292 ? 6.688 -20.375 2.049 1 94 292 LEU B N 1
ATOM 5155 C CA . LEU B 1 292 ? 6.125 -21.609 2.592 1 94 292 LEU B CA 1
ATOM 5156 C C . LEU B 1 292 ? 5.082 -22.203 1.646 1 94 292 LEU B C 1
ATOM 5158 O O . LEU B 1 292 ? 4.695 -21.547 0.667 1 94 292 LEU B O 1
ATOM 5162 N N . ASP B 1 293 ? 4.711 -23.406 1.93 1 96.38 293 ASP B N 1
ATOM 5163 C CA . ASP B 1 293 ? 3.682 -24.062 1.126 1 96.38 293 ASP B CA 1
ATOM 5164 C C . ASP B 1 293 ? 2.396 -23.25 1.102 1 96.38 293 ASP B C 1
ATOM 5166 O O . ASP B 1 293 ? 1.908 -22.812 2.148 1 96.38 293 ASP B O 1
ATOM 5170 N N . SER B 1 294 ? 1.883 -23.109 -0.134 1 97.19 294 SER B N 1
ATOM 5171 C CA . SER B 1 294 ? 0.635 -22.359 -0.257 1 97.19 294 SER B CA 1
ATOM 5172 C C . SER B 1 294 ? -0.453 -22.953 0.632 1 97.19 294 SER B C 1
ATOM 5174 O O . SER B 1 294 ? -0.659 -24.172 0.646 1 97.19 294 SER B O 1
ATOM 5176 N N . GLY B 1 295 ? -1.11 -22.078 1.453 1 95.19 295 GLY B N 1
ATOM 5177 C CA . GLY B 1 295 ? -2.234 -22.484 2.283 1 95.19 295 GLY B CA 1
ATOM 5178 C C . GLY B 1 295 ? -1.811 -23.203 3.555 1 95.19 295 GLY B C 1
ATOM 5179 O O . GLY B 1 295 ? -2.654 -23.688 4.309 1 95.19 295 GLY B O 1
ATOM 5180 N N . SER B 1 296 ? -0.522 -23.281 3.854 1 93.69 296 SER B N 1
ATOM 5181 C CA . SER B 1 296 ? -0.052 -24 5.031 1 93.69 296 SER B CA 1
ATOM 5182 C C . SER B 1 296 ? -0.309 -23.203 6.309 1 93.69 296 SER B C 1
ATOM 5184 O O . SER B 1 296 ? -0.495 -23.781 7.379 1 93.69 296 SER B O 1
ATOM 5186 N N . ILE B 1 297 ? -0.312 -21.938 6.223 1 93.38 297 ILE B N 1
ATOM 5187 C CA . ILE B 1 297 ? -0.493 -21.078 7.391 1 93.38 297 ILE B CA 1
ATOM 5188 C C . ILE B 1 297 ? -1.868 -20.422 7.336 1 93.38 297 ILE B C 1
ATOM 5190 O O . ILE B 1 297 ? -2.6 -20.422 8.328 1 93.38 297 ILE B O 1
ATOM 5194 N N . ASN B 1 298 ? -2.277 -19.906 6.188 1 93.88 298 ASN B N 1
ATOM 5195 C CA . ASN B 1 298 ? -3.533 -19.172 6.055 1 93.88 298 ASN B CA 1
ATOM 5196 C C . ASN B 1 298 ? -4.367 -19.703 4.891 1 93.88 298 ASN B C 1
ATOM 5198 O O . ASN B 1 298 ? -4.594 -18.984 3.912 1 93.88 298 ASN B O 1
ATOM 5202 N N . PRO B 1 299 ? -4.898 -20.859 5.027 1 94.69 299 PRO B N 1
ATOM 5203 C CA . PRO B 1 299 ? -5.68 -21.406 3.92 1 94.69 299 PRO B CA 1
ATOM 5204 C C . PRO B 1 299 ? -6.953 -20.625 3.643 1 94.69 299 PRO B C 1
ATOM 5206 O O . PRO B 1 299 ? -7.418 -20.578 2.5 1 94.69 299 PRO B O 1
ATOM 5209 N N . PHE B 1 300 ? -7.543 -20.031 4.68 1 95.81 300 PHE B N 1
ATOM 5210 C CA . PHE B 1 300 ? -8.758 -19.25 4.465 1 95.81 300 PHE B CA 1
ATOM 5211 C C . PHE B 1 300 ? -8.461 -18.016 3.604 1 95.81 300 PHE B C 1
ATOM 5213 O O . PHE B 1 300 ? -9.258 -17.672 2.729 1 95.81 300 PHE B O 1
ATOM 5220 N N . GLN B 1 301 ? -7.391 -17.344 3.801 1 96.19 301 GLN B N 1
ATOM 5221 C CA . GLN B 1 301 ? -7.012 -16.219 2.955 1 96.19 301 GLN B CA 1
ATOM 5222 C C . GLN B 1 301 ? -6.848 -16.656 1.502 1 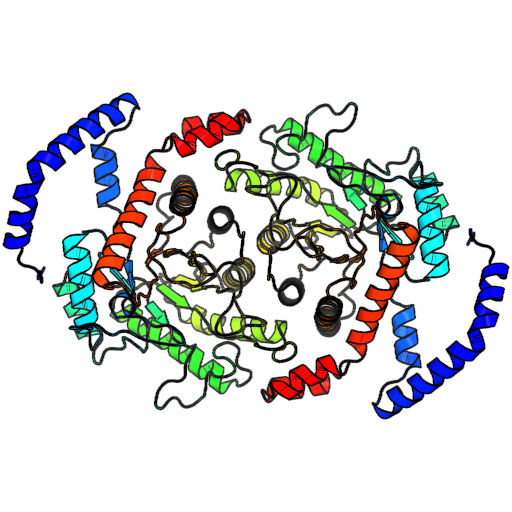96.19 301 GLN B C 1
ATOM 5224 O O . GLN B 1 301 ? -7.246 -15.93 0.584 1 96.19 301 GLN B O 1
ATOM 5229 N N . LEU B 1 302 ? -6.152 -17.812 1.304 1 97.69 302 LEU B N 1
ATOM 5230 C CA . LEU B 1 302 ? -5.992 -18.328 -0.048 1 97.69 302 LEU B CA 1
ATOM 5231 C C . LEU B 1 302 ? -7.348 -18.516 -0.724 1 97.69 302 LEU B C 1
ATOM 5233 O O . LEU B 1 302 ? -7.527 -18.125 -1.879 1 97.69 302 LEU B O 1
ATOM 5237 N N . PHE B 1 303 ? -8.328 -19.062 0.039 1 98.19 303 PHE B N 1
ATOM 5238 C CA . PHE B 1 303 ? -9.695 -19.203 -0.45 1 98.19 303 PHE B CA 1
ATOM 5239 C C . PHE B 1 303 ? -10.305 -17.844 -0.785 1 98.19 303 PHE B C 1
ATOM 5241 O O . PHE B 1 303 ? -10.922 -17.688 -1.836 1 98.19 303 PHE B O 1
ATOM 5248 N N . LEU B 1 304 ? -10.133 -16.828 0.048 1 98.31 304 LEU B N 1
ATOM 5249 C CA . LEU B 1 304 ? -10.711 -15.508 -0.159 1 98.31 304 LEU B CA 1
ATOM 5250 C C . LEU B 1 304 ? -10.102 -14.836 -1.383 1 98.31 304 LEU B C 1
ATOM 5252 O O . LEU B 1 304 ? -10.789 -14.102 -2.098 1 98.31 304 LEU B O 1
ATOM 5256 N N . VAL B 1 305 ? -8.805 -15.062 -1.651 1 98.38 305 VAL B N 1
ATOM 5257 C CA . VAL B 1 305 ? -8.156 -14.57 -2.859 1 98.38 305 VAL B CA 1
ATOM 5258 C C . VAL B 1 305 ? -8.828 -15.172 -4.094 1 98.38 305 VAL B C 1
ATOM 5260 O O . VAL B 1 305 ? -9.18 -14.445 -5.027 1 98.38 305 VAL B O 1
ATOM 5263 N N . PHE B 1 306 ? -9.047 -16.422 -4.066 1 98.5 306 PHE B N 1
ATOM 5264 C CA . PHE B 1 306 ? -9.68 -17.078 -5.203 1 98.5 306 PHE B CA 1
ATOM 5265 C C . PHE B 1 306 ? -11.141 -16.656 -5.328 1 98.5 306 PHE B C 1
ATOM 5267 O O . PHE B 1 306 ? -11.68 -16.609 -6.434 1 98.5 306 PHE B O 1
ATOM 5274 N N . ASN B 1 307 ? -11.789 -16.359 -4.188 1 98.31 307 ASN B N 1
ATOM 5275 C CA . ASN B 1 307 ? -13.133 -15.797 -4.254 1 98.31 307 ASN B CA 1
ATOM 5276 C C . ASN B 1 307 ? -13.156 -14.5 -5.062 1 98.31 307 ASN B C 1
ATOM 5278 O O . ASN B 1 307 ? -14.055 -14.289 -5.875 1 98.31 307 ASN B O 1
ATOM 5282 N N . GLU B 1 308 ? -12.195 -13.609 -4.848 1 98.38 308 GLU B N 1
ATOM 5283 C CA . GLU B 1 308 ? -12.102 -12.375 -5.617 1 98.38 308 GLU B CA 1
ATOM 5284 C C . GLU B 1 308 ? -11.781 -12.656 -7.082 1 98.38 308 GLU B C 1
ATOM 5286 O O . GLU B 1 308 ? -12.266 -11.961 -7.977 1 98.38 308 GLU B O 1
ATOM 5291 N N . LEU B 1 309 ? -10.953 -13.648 -7.332 1 98.25 309 LEU B N 1
ATOM 5292 C CA . LEU B 1 309 ? -10.617 -14.031 -8.703 1 98.25 309 LEU B CA 1
ATOM 5293 C C . LEU B 1 309 ? -11.844 -14.57 -9.43 1 98.25 309 LEU B C 1
ATOM 5295 O O . LEU B 1 309 ? -12.023 -14.297 -10.617 1 98.25 309 LEU B O 1
ATOM 5299 N N . ALA B 1 310 ? -12.617 -15.328 -8.727 1 97.56 310 ALA B N 1
ATOM 5300 C CA . ALA B 1 310 ? -13.852 -15.836 -9.32 1 97.56 310 ALA B CA 1
ATOM 5301 C C . ALA B 1 310 ? -14.789 -14.695 -9.703 1 97.56 310 ALA B C 1
ATOM 5303 O O . ALA B 1 310 ? -15.406 -14.719 -10.766 1 97.56 310 ALA B O 1
ATOM 5304 N N . ASP B 1 311 ? -14.906 -13.711 -8.812 1 97.12 311 ASP B N 1
ATOM 5305 C CA . ASP B 1 311 ? -15.703 -12.531 -9.125 1 97.12 311 ASP B CA 1
ATOM 5306 C C . ASP B 1 311 ? -15.156 -11.82 -10.367 1 97.12 311 ASP B C 1
ATOM 5308 O O . ASP B 1 311 ? -15.922 -11.438 -11.25 1 97.12 311 ASP B O 1
ATOM 5312 N N . ALA B 1 312 ? -13.875 -11.656 -10.453 1 97.5 312 ALA B N 1
ATOM 5313 C CA . ALA B 1 312 ? -13.234 -11 -11.586 1 97.5 312 ALA B CA 1
ATOM 5314 C C . ALA B 1 312 ? -13.484 -11.773 -12.875 1 97.5 312 ALA B C 1
ATOM 5316 O O . ALA B 1 312 ? -13.75 -11.18 -13.922 1 97.5 312 ALA B O 1
ATOM 5317 N N . ALA B 1 313 ? -13.375 -13.07 -12.773 1 96.5 313 ALA B N 1
ATOM 5318 C CA . ALA B 1 313 ? -13.594 -13.914 -13.945 1 96.5 313 ALA B CA 1
ATOM 5319 C C . ALA B 1 313 ? -15.016 -13.75 -14.484 1 96.5 313 ALA B C 1
ATOM 5321 O O . ALA B 1 313 ? -15.227 -13.711 -15.695 1 96.5 313 ALA B O 1
ATOM 5322 N N . LEU B 1 314 ? -15.953 -13.68 -13.602 1 95.12 314 LEU B N 1
ATOM 5323 C CA . LEU B 1 314 ? -17.344 -13.5 -14 1 95.12 314 LEU B CA 1
ATOM 5324 C C . LEU B 1 314 ? -17.562 -12.148 -14.68 1 95.12 314 LEU B C 1
ATOM 5326 O O . LEU B 1 314 ? -18.281 -12.055 -15.672 1 95.12 314 LEU B O 1
ATOM 5330 N N . ARG B 1 315 ? -16.938 -11.172 -14.219 1 94.69 315 ARG B N 1
ATOM 5331 C CA . ARG B 1 315 ? -17.156 -9.805 -14.688 1 94.69 315 ARG B CA 1
ATOM 5332 C C . ARG B 1 315 ? -16.406 -9.547 -15.992 1 94.69 315 ARG B C 1
ATOM 5334 O O . ARG B 1 315 ? -16.922 -8.859 -16.875 1 94.69 315 ARG B O 1
ATOM 5341 N N . GLU B 1 316 ? -15.195 -10.047 -16.109 1 94.38 316 GLU B N 1
ATOM 5342 C CA . GLU B 1 316 ? -14.328 -9.734 -17.234 1 94.38 316 GLU B CA 1
ATOM 5343 C C . GLU B 1 316 ? -14.516 -10.742 -18.375 1 94.38 316 GLU B C 1
ATOM 5345 O O . GLU B 1 316 ? -14.18 -10.461 -19.516 1 94.38 316 GLU B O 1
ATOM 5350 N N . GLY B 1 317 ? -14.984 -11.914 -18.047 1 93.31 317 GLY B N 1
ATOM 5351 C CA . GLY B 1 317 ? -15.211 -12.93 -19.062 1 93.31 317 GLY B CA 1
ATOM 5352 C C . GLY B 1 317 ? -13.938 -13.617 -19.516 1 93.31 317 GLY B C 1
ATOM 5353 O O . GLY B 1 317 ? -12.977 -13.719 -18.75 1 93.31 317 GLY B O 1
ATOM 5354 N N . PRO B 1 318 ? -13.922 -14.156 -20.703 1 89.81 318 PRO B N 1
ATOM 5355 C CA . PRO B 1 318 ? -12.844 -15.016 -21.188 1 89.81 318 PRO B CA 1
ATOM 5356 C C . PRO B 1 318 ? -11.508 -14.289 -21.297 1 89.81 318 PRO B C 1
ATOM 5358 O O . PRO B 1 318 ? -10.453 -14.922 -21.328 1 89.81 318 PRO B O 1
ATOM 5361 N N . ALA B 1 319 ? -11.57 -13.031 -21.312 1 89.81 319 ALA B N 1
ATOM 5362 C CA . ALA B 1 319 ? -10.336 -12.258 -21.438 1 89.81 319 ALA B CA 1
ATOM 5363 C C . ALA B 1 319 ? -9.562 -12.242 -20.125 1 89.81 319 ALA B C 1
ATOM 5365 O O . ALA B 1 319 ? -8.375 -11.906 -20.094 1 89.81 319 ALA B O 1
ATOM 5366 N N . PHE B 1 320 ? -10.219 -12.594 -19.078 1 94.31 320 PHE B N 1
ATOM 5367 C CA . PHE B 1 320 ? -9.57 -12.641 -17.766 1 94.31 320 PHE B CA 1
ATOM 5368 C C . PHE B 1 320 ? -8.734 -13.906 -17.625 1 94.31 320 PHE B C 1
ATOM 5370 O O . PHE B 1 320 ? -9.273 -14.977 -17.328 1 94.31 320 PHE B O 1
ATOM 5377 N N . LYS B 1 321 ? -7.379 -13.75 -17.797 1 93.12 321 LYS B N 1
ATOM 5378 C CA . LYS B 1 321 ? -6.469 -14.891 -17.781 1 93.12 321 LYS B CA 1
ATOM 5379 C C . LYS B 1 321 ? -5.211 -14.578 -16.969 1 93.12 321 LYS B C 1
ATOM 5381 O O . LYS B 1 321 ? -4.109 -14.531 -17.516 1 93.12 321 LYS B O 1
ATOM 5386 N N . PRO B 1 322 ? -5.453 -14.422 -15.672 1 96.44 322 PRO B N 1
ATOM 5387 C CA . PRO B 1 322 ? -4.25 -14.195 -14.867 1 96.44 322 PRO B CA 1
ATOM 5388 C C . PRO B 1 322 ? -3.299 -15.391 -14.875 1 96.44 322 PRO B C 1
ATOM 5390 O O . PRO B 1 322 ? -3.744 -16.531 -14.93 1 96.44 322 PRO B O 1
ATOM 5393 N N . ALA B 1 323 ? -2.006 -15.109 -14.852 1 97.12 323 ALA B N 1
ATOM 5394 C CA . ALA B 1 323 ? -0.995 -16.156 -14.766 1 97.12 323 ALA B CA 1
ATOM 5395 C C . ALA B 1 323 ? -0.871 -16.688 -13.336 1 97.12 323 ALA B C 1
ATOM 5397 O O . ALA B 1 323 ? -0.667 -15.906 -12.398 1 97.12 323 ALA B O 1
ATOM 5398 N N . TYR B 1 324 ? -1.022 -17.969 -13.18 1 98.31 324 TYR B N 1
ATOM 5399 C CA . TYR B 1 324 ? -0.86 -18.594 -11.867 1 98.31 324 TYR B CA 1
ATOM 5400 C C . TYR B 1 324 ? 0.459 -19.359 -11.789 1 98.31 324 TYR B C 1
ATOM 5402 O O . TYR B 1 324 ? 0.74 -20.219 -12.625 1 98.31 324 TYR B O 1
ATOM 5410 N N . MET B 1 325 ? 1.206 -19 -10.82 1 98 325 MET B N 1
ATOM 5411 C CA . MET B 1 325 ? 2.482 -19.672 -10.602 1 98 325 MET B CA 1
ATOM 5412 C C . MET B 1 325 ? 2.758 -19.844 -9.109 1 98 325 MET B C 1
ATOM 5414 O O . MET B 1 325 ? 2.41 -18.969 -8.305 1 98 325 MET B O 1
ATOM 5418 N N . LEU B 1 326 ? 3.352 -20.984 -8.773 1 98.25 326 LEU B N 1
ATOM 5419 C CA . LEU B 1 326 ? 3.893 -21.141 -7.43 1 98.25 326 LEU B CA 1
ATOM 5420 C C . LEU B 1 326 ? 5.227 -20.406 -7.293 1 98.25 326 LEU B C 1
ATOM 5422 O O . LEU B 1 326 ? 5.977 -20.297 -8.266 1 98.25 326 LEU B O 1
ATOM 5426 N N . ASP B 1 327 ? 5.484 -19.891 -6.156 1 97.31 327 ASP B N 1
ATOM 5427 C CA . ASP B 1 327 ? 6.785 -19.312 -5.82 1 97.31 327 ASP B CA 1
ATOM 5428 C C . ASP B 1 327 ? 7.184 -19.672 -4.391 1 97.31 327 ASP B C 1
ATOM 5430 O O . ASP B 1 327 ? 6.777 -19 -3.439 1 97.31 327 ASP B O 1
ATOM 5434 N N . GLN B 1 328 ? 8.031 -20.688 -4.352 1 94.69 328 GLN B N 1
ATOM 5435 C CA . GLN B 1 328 ? 8.414 -21.219 -3.049 1 94.69 328 GLN B CA 1
ATOM 5436 C C . GLN B 1 328 ? 9.805 -21.859 -3.098 1 94.69 328 GLN B C 1
ATOM 5438 O O . GLN B 1 328 ? 10.266 -22.266 -4.164 1 94.69 328 GLN B O 1
ATOM 5443 N N . SER B 1 329 ? 10.43 -21.828 -2.031 1 91.62 329 SER B N 1
ATOM 5444 C CA . SER B 1 329 ? 11.742 -22.422 -1.805 1 91.62 329 SER B CA 1
ATOM 5445 C C . SER B 1 329 ? 11.82 -23.078 -0.431 1 91.62 329 SER B C 1
ATOM 5447 O O . SER B 1 329 ? 11.562 -22.438 0.588 1 91.62 329 SER B O 1
ATOM 5449 N N . HIS B 1 330 ? 12.234 -24.391 -0.417 1 89.5 330 HIS B N 1
ATOM 5450 C CA . HIS B 1 330 ? 12.133 -25.141 0.828 1 89.5 330 HIS B CA 1
ATOM 5451 C C . HIS B 1 330 ? 13.484 -25.688 1.257 1 89.5 330 HIS B C 1
ATOM 5453 O O . HIS B 1 330 ? 14.227 -26.25 0.437 1 89.5 330 HIS B O 1
ATOM 5459 N N . ASN B 1 331 ? 13.656 -25.562 2.551 1 88.12 331 ASN B N 1
ATOM 5460 C CA . ASN B 1 331 ? 14.93 -25.984 3.111 1 88.12 331 ASN B CA 1
ATOM 5461 C C . ASN B 1 331 ? 14.82 -27.312 3.83 1 88.12 331 ASN B C 1
ATOM 5463 O O . ASN B 1 331 ? 15.711 -28.156 3.725 1 88.12 331 ASN B O 1
ATOM 5467 N N . VAL B 1 332 ? 13.711 -27.594 4.516 1 87.31 332 VAL B N 1
ATOM 5468 C CA . VAL B 1 332 ? 13.664 -28.719 5.438 1 87.31 332 VAL B CA 1
ATOM 5469 C C . VAL B 1 332 ? 12.781 -29.828 4.859 1 87.31 332 VAL B C 1
ATOM 5471 O O . VAL B 1 332 ? 12.883 -30.984 5.262 1 87.31 332 VAL B O 1
ATOM 5474 N N . THR B 1 333 ? 11.953 -29.5 3.887 1 90.25 333 THR B N 1
ATOM 5475 C CA . THR B 1 333 ? 11.133 -30.5 3.213 1 90.25 333 THR B CA 1
ATOM 5476 C C . THR B 1 333 ? 11.703 -30.828 1.835 1 90.25 333 THR B C 1
ATOM 5478 O O . THR B 1 333 ? 12.531 -30.078 1.307 1 90.25 333 THR B O 1
ATOM 5481 N N . ASP B 1 334 ? 11.297 -31.969 1.348 1 91.88 334 ASP B N 1
ATOM 5482 C CA . ASP B 1 334 ? 11.586 -32.25 -0.054 1 91.88 334 ASP B CA 1
ATOM 5483 C C . ASP B 1 334 ? 10.867 -31.266 -0.974 1 91.88 334 ASP B C 1
ATOM 5485 O O . ASP B 1 334 ? 9.648 -31.141 -0.918 1 91.88 334 ASP B O 1
ATOM 5489 N N . PRO B 1 335 ? 11.594 -30.609 -1.813 1 94.19 335 PRO B N 1
ATOM 5490 C CA . PRO B 1 335 ? 10.984 -29.562 -2.643 1 94.19 335 PRO B CA 1
ATOM 5491 C C . PRO B 1 335 ? 9.867 -30.094 -3.535 1 94.19 335 PRO B C 1
ATOM 5493 O O . PRO B 1 335 ? 8.844 -29.438 -3.717 1 94.19 335 PRO B O 1
ATOM 5496 N N . VAL B 1 336 ? 10.016 -31.25 -4.137 1 95.06 336 VAL B N 1
ATOM 5497 C CA . VAL B 1 336 ? 9.016 -31.844 -5.027 1 95.06 336 VAL B CA 1
ATOM 5498 C C . VAL B 1 336 ? 7.723 -32.094 -4.258 1 95.06 336 VAL B C 1
ATOM 5500 O O . VAL B 1 336 ? 6.633 -31.781 -4.738 1 95.06 336 VAL B O 1
ATOM 5503 N N . GLU B 1 337 ? 7.828 -32.625 -3.039 1 95.19 337 GLU B N 1
ATOM 5504 C CA . GLU B 1 337 ? 6.66 -32.906 -2.205 1 95.19 337 GLU B CA 1
ATOM 5505 C C . GLU B 1 337 ? 5.941 -31.594 -1.83 1 95.19 337 GLU B C 1
ATOM 5507 O O . GLU B 1 337 ? 4.711 -31.531 -1.879 1 95.19 337 GLU B O 1
ATOM 5512 N N . SER B 1 338 ? 6.754 -30.609 -1.454 1 96.69 338 SER B N 1
ATOM 5513 C CA . SER B 1 338 ? 6.176 -29.328 -1.081 1 96.69 338 SER B CA 1
ATOM 5514 C C . SER B 1 338 ? 5.449 -28.672 -2.26 1 96.69 338 SER B C 1
ATOM 5516 O O . SER B 1 338 ? 4.363 -28.125 -2.096 1 96.69 338 SER B O 1
ATOM 5518 N N . LEU B 1 339 ? 6.027 -28.75 -3.436 1 98 339 LEU B N 1
ATOM 5519 C CA . LEU B 1 339 ? 5.402 -28.156 -4.613 1 98 339 LEU B CA 1
ATOM 5520 C C . LEU B 1 339 ? 4.129 -28.906 -4.988 1 98 339 LEU B C 1
ATOM 5522 O O . LEU B 1 339 ? 3.143 -28.297 -5.41 1 98 339 LEU B O 1
ATOM 5526 N N . MET B 1 340 ? 4.09 -30.25 -4.844 1 97.75 340 MET B N 1
ATOM 5527 C CA . MET B 1 340 ? 2.873 -31.016 -5.082 1 97.75 340 MET B CA 1
ATOM 5528 C C . MET B 1 340 ? 1.77 -30.609 -4.109 1 97.75 340 MET B C 1
ATOM 5530 O O . MET B 1 340 ? 0.628 -30.391 -4.52 1 97.75 340 MET B O 1
ATOM 5534 N N . ASN B 1 341 ? 2.184 -30.484 -2.83 1 97.19 341 ASN B N 1
ATOM 5535 C CA . ASN B 1 341 ? 1.219 -30.078 -1.817 1 97.19 341 ASN B CA 1
ATOM 5536 C C . ASN B 1 341 ? 0.637 -28.703 -2.125 1 97.19 341 ASN B C 1
ATOM 5538 O O . ASN B 1 341 ? -0.567 -28.484 -1.979 1 97.19 341 ASN B O 1
ATOM 5542 N N . SER B 1 342 ? 1.513 -27.812 -2.518 1 98.44 342 SER B N 1
ATOM 5543 C CA . SER B 1 342 ? 1.082 -26.453 -2.836 1 98.44 342 SER B CA 1
ATOM 5544 C C . SER B 1 342 ? 0.141 -26.438 -4.035 1 98.44 342 SER B C 1
ATOM 5546 O O . SER B 1 342 ? -0.877 -25.75 -4.027 1 98.44 342 SER B O 1
ATOM 5548 N N . ALA B 1 343 ? 0.478 -27.188 -5.074 1 98.38 343 ALA B N 1
ATOM 5549 C CA . ALA B 1 343 ? -0.386 -27.25 -6.25 1 98.38 343 ALA B CA 1
ATOM 5550 C C . ALA B 1 343 ? -1.784 -27.734 -5.875 1 98.38 343 ALA B C 1
ATOM 5552 O O . ALA B 1 343 ? -2.783 -27.188 -6.348 1 98.38 343 ALA B O 1
ATOM 5553 N N . VAL B 1 344 ? -1.86 -28.703 -5.027 1 97.38 344 VAL B N 1
ATOM 5554 C CA . VAL B 1 344 ? -3.129 -29.266 -4.582 1 97.38 344 VAL B CA 1
ATOM 5555 C C . VAL B 1 344 ? -3.922 -28.219 -3.805 1 97.38 344 VAL B C 1
ATOM 5557 O O . VAL B 1 344 ? -5.125 -28.062 -4.02 1 97.38 344 VAL B O 1
ATOM 5560 N N . GLU B 1 345 ? -3.234 -27.484 -2.943 1 97.69 345 GLU B N 1
ATOM 5561 C CA . GLU B 1 345 ? -3.91 -26.484 -2.119 1 97.69 345 GLU B CA 1
ATOM 5562 C C . GLU B 1 345 ? -4.445 -25.344 -2.971 1 97.69 345 GLU B C 1
ATOM 5564 O O . GLU B 1 345 ? -5.539 -24.828 -2.717 1 97.69 345 GLU B O 1
ATOM 5569 N N . VAL B 1 346 ? -3.674 -24.938 -3.939 1 98.56 346 VAL B N 1
ATOM 5570 C CA . VAL B 1 346 ? -4.125 -23.859 -4.824 1 98.56 346 VAL B CA 1
ATOM 5571 C C . VAL B 1 346 ? -5.328 -24.344 -5.637 1 98.56 346 VAL B C 1
ATOM 5573 O O . VAL B 1 346 ? -6.32 -23.609 -5.762 1 98.56 346 VAL B O 1
ATOM 5576 N N . GLN B 1 347 ? -5.258 -25.547 -6.164 1 98.25 347 GLN B N 1
ATOM 5577 C CA . GLN B 1 347 ? -6.383 -26.109 -6.898 1 98.25 347 GLN B CA 1
ATOM 5578 C C . GLN B 1 347 ? -7.613 -26.234 -6.004 1 98.25 347 GLN B C 1
ATOM 5580 O O . GLN B 1 347 ? -8.734 -25.938 -6.438 1 98.25 347 GLN B O 1
ATOM 5585 N N . ARG B 1 348 ? -7.395 -26.688 -4.777 1 97.06 348 ARG B N 1
ATOM 5586 C CA . ARG B 1 348 ? -8.492 -26.797 -3.818 1 97.06 348 ARG B CA 1
ATOM 5587 C C . ARG B 1 348 ? -9.18 -25.453 -3.615 1 97.06 348 ARG B C 1
ATOM 5589 O O . ARG B 1 348 ? -10.406 -25.359 -3.639 1 97.06 348 ARG B O 1
ATOM 5596 N N . ALA B 1 349 ? -8.406 -24.422 -3.418 1 98.06 349 ALA B N 1
ATOM 5597 C CA . ALA B 1 349 ? -8.961 -23.078 -3.211 1 98.06 349 ALA B CA 1
ATOM 5598 C C . ALA B 1 349 ? -9.742 -22.609 -4.441 1 98.06 349 ALA B C 1
ATOM 5600 O O . ALA B 1 349 ? -10.789 -21.969 -4.312 1 98.06 349 ALA B O 1
ATOM 5601 N N . TYR B 1 350 ? -9.258 -22.922 -5.609 1 98.19 350 TYR B N 1
ATOM 5602 C CA . TYR B 1 350 ? -9.93 -22.609 -6.867 1 98.19 350 TYR B CA 1
ATOM 5603 C C . TYR B 1 350 ? -11.305 -23.25 -6.938 1 98.19 350 TYR B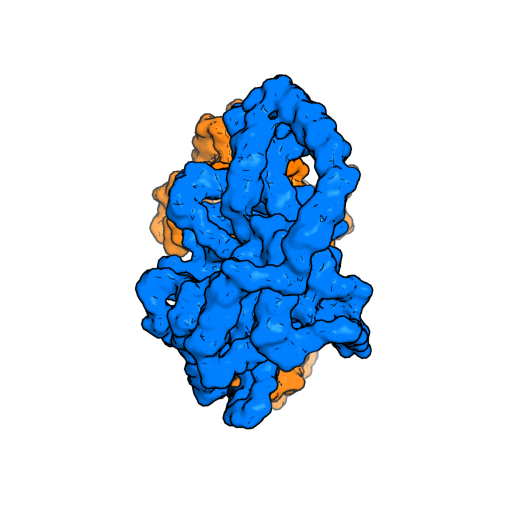 C 1
ATOM 5605 O O . TYR B 1 350 ? -12.297 -22.594 -7.246 1 98.19 350 TYR B O 1
ATOM 5613 N N . VAL B 1 351 ? -11.375 -24.516 -6.633 1 97.81 351 VAL B N 1
ATOM 5614 C CA . VAL B 1 351 ? -12.633 -25.25 -6.684 1 97.81 351 VAL B CA 1
ATOM 5615 C C . VAL B 1 351 ? -13.57 -24.766 -5.578 1 97.81 351 VAL B C 1
ATOM 5617 O O . VAL B 1 351 ? -14.773 -24.609 -5.793 1 97.81 351 VAL B O 1
ATOM 5620 N N . GLN B 1 352 ? -12.984 -24.531 -4.422 1 96.19 352 GLN B N 1
ATOM 5621 C CA . GLN B 1 352 ? -13.773 -24.031 -3.295 1 96.19 352 GLN B CA 1
ATOM 5622 C C . GLN B 1 352 ? -14.469 -22.719 -3.648 1 96.19 352 GLN B C 1
ATOM 5624 O O . GLN B 1 352 ? -15.625 -22.516 -3.273 1 96.19 352 GLN B O 1
ATOM 5629 N N . ALA B 1 353 ? -13.797 -21.844 -4.297 1 97.75 353 ALA B N 1
ATOM 5630 C CA . ALA B 1 353 ? -14.375 -20.562 -4.691 1 97.75 353 ALA B CA 1
ATOM 5631 C C . ALA B 1 353 ? -15.594 -20.766 -5.586 1 97.75 353 ALA B C 1
ATOM 5633 O O . ALA B 1 353 ? -16.531 -19.969 -5.559 1 97.75 353 ALA B O 1
ATOM 5634 N N . ALA B 1 354 ? -15.625 -21.875 -6.328 1 96.88 354 ALA B N 1
ATOM 5635 C CA . ALA B 1 354 ? -16.734 -22.172 -7.234 1 96.88 354 ALA B CA 1
ATOM 5636 C C . ALA B 1 354 ? -17.953 -22.672 -6.465 1 96.88 354 ALA B C 1
ATOM 5638 O O . ALA B 1 354 ? -19.062 -22.719 -7.004 1 96.88 354 ALA B O 1
ATOM 5639 N N . LEU B 1 355 ? -17.75 -23.031 -5.207 1 96.5 355 LEU B N 1
ATOM 5640 C CA . LEU B 1 355 ? -18.844 -23.531 -4.383 1 96.5 355 LEU B CA 1
ATOM 5641 C C . LEU B 1 355 ? -19.688 -22.391 -3.826 1 96.5 355 LEU B C 1
ATOM 5643 O O . LEU B 1 355 ? -20.781 -22.609 -3.322 1 96.5 355 LEU B O 1
ATOM 5647 N N . VAL B 1 356 ? -19.172 -21.156 -3.865 1 96.75 356 VAL B N 1
ATOM 5648 C CA . VAL B 1 356 ? -19.891 -20 -3.324 1 96.75 356 VAL B CA 1
ATOM 5649 C C . VAL B 1 356 ? -21.156 -19.734 -4.156 1 96.75 356 VAL B C 1
ATOM 5651 O O . VAL B 1 356 ? -21.078 -19.609 -5.383 1 96.75 356 VAL B O 1
ATOM 5654 N N . ASP B 1 357 ? -22.312 -19.781 -3.537 1 95.31 357 ASP B N 1
ATOM 5655 C CA . ASP B 1 357 ? -23.547 -19.344 -4.195 1 95.31 357 ASP B CA 1
ATOM 5656 C C . ASP B 1 357 ? -23.562 -17.844 -4.414 1 95.31 357 ASP B C 1
ATOM 5658 O O . ASP B 1 357 ? -24.016 -17.078 -3.555 1 95.31 357 ASP B O 1
ATOM 5662 N N . ARG B 1 358 ? -23.188 -17.484 -5.574 1 95.44 358 ARG B N 1
ATOM 5663 C CA . ARG B 1 358 ? -22.922 -16.078 -5.848 1 95.44 358 ARG B CA 1
ATOM 5664 C C . ARG B 1 358 ? -24.219 -15.273 -5.883 1 95.44 358 ARG B C 1
ATOM 5666 O O . ARG B 1 358 ? -24.234 -14.102 -5.5 1 95.44 358 ARG B O 1
ATOM 5673 N N . ALA B 1 359 ? -25.234 -15.859 -6.41 1 95.56 359 ALA B N 1
ATOM 5674 C CA . ALA B 1 359 ? -26.516 -15.172 -6.41 1 95.56 359 ALA B CA 1
ATOM 5675 C C . ALA B 1 359 ? -27.016 -14.922 -4.988 1 95.56 359 ALA B C 1
ATOM 5677 O O . ALA B 1 359 ? -27.469 -13.82 -4.664 1 95.56 359 ALA B O 1
ATOM 5678 N N . GLN B 1 360 ? -26.875 -15.922 -4.195 1 95.88 360 GLN B N 1
ATOM 5679 C CA . GLN B 1 360 ? -27.266 -15.766 -2.797 1 95.88 360 GLN B CA 1
ATOM 5680 C C . GLN B 1 360 ? -26.406 -14.711 -2.105 1 95.88 360 GLN B C 1
ATOM 5682 O O . GLN B 1 360 ? -26.922 -13.859 -1.381 1 95.88 360 GLN B O 1
ATOM 5687 N N . LEU B 1 361 ? -25.078 -14.812 -2.262 1 97.44 361 LEU B N 1
ATOM 5688 C CA . LEU B 1 361 ? -24.156 -13.867 -1.648 1 97.44 361 LEU B CA 1
ATOM 5689 C C . LEU B 1 361 ? -24.5 -12.438 -2.053 1 97.44 361 LEU B C 1
ATOM 5691 O O . LEU B 1 361 ? -24.547 -11.539 -1.205 1 97.44 361 LEU B O 1
ATOM 5695 N N . ALA B 1 362 ? -24.797 -12.242 -3.334 1 97.31 362 ALA B N 1
ATOM 5696 C CA . ALA B 1 362 ? -25.156 -10.914 -3.834 1 97.31 362 ALA B CA 1
ATOM 5697 C C . ALA B 1 362 ? -26.422 -10.398 -3.162 1 97.31 362 ALA B C 1
ATOM 5699 O O . ALA B 1 362 ? -26.516 -9.219 -2.809 1 97.31 362 ALA B O 1
ATOM 5700 N N . GLY B 1 363 ? -27.375 -11.281 -3.068 1 97.62 363 GLY B N 1
ATOM 5701 C CA . GLY B 1 363 ? -28.609 -10.898 -2.391 1 97.62 363 GLY B CA 1
ATOM 5702 C C . GLY B 1 363 ? -28.391 -10.508 -0.94 1 97.62 363 GLY B C 1
ATOM 5703 O O . GLY B 1 363 ? -28.984 -9.539 -0.46 1 97.62 363 GLY B O 1
ATOM 5704 N N . LEU B 1 364 ? -27.562 -11.281 -0.229 1 97.25 364 LEU B N 1
ATOM 5705 C CA . LEU B 1 364 ? -27.25 -11 1.168 1 97.25 364 LEU B CA 1
ATOM 5706 C C . LEU B 1 364 ? -26.5 -9.68 1.304 1 97.25 364 LEU B C 1
ATOM 5708 O O . LEU B 1 364 ? -26.766 -8.906 2.23 1 97.25 364 LEU B O 1
ATOM 5712 N N . GLN B 1 365 ? -25.594 -9.375 0.421 1 96.69 365 GLN B N 1
ATOM 5713 C CA . GLN B 1 365 ? -24.844 -8.117 0.404 1 96.69 365 GLN B CA 1
ATOM 5714 C C . GLN B 1 365 ? -25.781 -6.941 0.135 1 96.69 365 GLN B C 1
ATOM 5716 O O . GLN B 1 365 ? -25.672 -5.898 0.789 1 96.69 365 GLN B O 1
ATOM 5721 N N . GLU B 1 366 ? -26.703 -7.125 -0.792 1 96.25 366 GLU B N 1
ATOM 5722 C CA . GLU B 1 366 ? -27.656 -6.078 -1.135 1 96.25 366 GLU B CA 1
ATOM 5723 C C . GLU B 1 366 ? -28.547 -5.727 0.058 1 96.25 366 GLU B C 1
ATOM 5725 O O . GLU B 1 366 ? -28.859 -4.559 0.281 1 96.25 366 GLU B O 1
ATOM 5730 N N . SER B 1 367 ? -28.906 -6.734 0.831 1 96.12 367 SER B N 1
ATOM 5731 C CA . SER B 1 367 ? -29.797 -6.531 1.973 1 96.12 367 SER B CA 1
ATOM 5732 C C . SER B 1 367 ? -29 -6.227 3.24 1 96.12 367 SER B C 1
ATOM 5734 O O . SER B 1 367 ? -29.578 -6.062 4.316 1 96.12 367 SER B O 1
ATOM 5736 N N . ASN B 1 368 ? -27.672 -6.164 3.195 1 96.25 368 ASN B N 1
ATOM 5737 C CA . ASN B 1 368 ? -26.766 -5.879 4.305 1 96.25 368 ASN B CA 1
ATOM 5738 C C . ASN B 1 368 ? -26.938 -6.891 5.434 1 96.25 368 ASN B C 1
ATOM 5740 O O . ASN B 1 368 ? -26.938 -6.523 6.609 1 96.25 368 ASN B O 1
ATOM 5744 N N . ASP B 1 369 ? -27.219 -8.141 5.074 1 95.94 369 ASP B N 1
ATOM 5745 C CA . ASP B 1 369 ? -27.156 -9.195 6.082 1 95.94 369 ASP B CA 1
ATOM 5746 C C . ASP B 1 369 ? -25.719 -9.633 6.328 1 95.94 369 ASP B C 1
ATOM 5748 O O . ASP B 1 369 ? -25.234 -10.57 5.695 1 95.94 369 ASP B O 1
ATOM 5752 N N . VAL B 1 370 ? -25.109 -9.039 7.301 1 94.06 370 VAL B N 1
ATOM 5753 C CA . VAL B 1 370 ? -23.672 -9.125 7.535 1 94.06 370 VAL B CA 1
ATOM 5754 C C . VAL B 1 370 ? -23.312 -10.547 7.945 1 94.06 370 VAL B C 1
ATOM 5756 O O . VAL B 1 370 ? -22.391 -11.141 7.371 1 94.06 370 VAL B O 1
ATOM 5759 N N . LEU B 1 371 ? -24.047 -11.078 8.883 1 93.69 371 LEU B N 1
ATOM 5760 C CA . LEU B 1 371 ? -23.688 -12.383 9.43 1 93.69 371 LEU B CA 1
ATOM 5761 C C . LEU B 1 371 ? -23.875 -13.477 8.383 1 93.69 371 LEU B C 1
ATOM 5763 O O . LEU B 1 371 ? -22.984 -14.32 8.203 1 93.69 371 LEU B O 1
ATOM 5767 N N . LEU B 1 372 ? -24.953 -13.414 7.629 1 94.62 372 LEU B N 1
ATOM 5768 C CA . LEU B 1 372 ? -25.203 -14.469 6.656 1 94.62 372 LEU B CA 1
ATOM 5769 C C . LEU B 1 372 ? -24.281 -14.344 5.457 1 94.62 372 LEU B C 1
ATOM 5771 O O . LEU B 1 372 ? -23.938 -15.352 4.828 1 94.62 372 LEU B O 1
ATOM 5775 N N . SER B 1 373 ? -23.906 -13.125 5.09 1 96.06 373 SER B N 1
ATOM 5776 C CA . SER B 1 373 ? -22.906 -12.969 4.031 1 96.06 373 SER B CA 1
ATOM 5777 C C . SER B 1 373 ? -21.594 -13.664 4.395 1 96.06 373 SER B C 1
ATOM 5779 O O . SER B 1 373 ? -21 -14.336 3.561 1 96.06 373 SER B O 1
ATOM 5781 N N . ALA B 1 374 ? -21.188 -13.5 5.66 1 94.44 374 ALA B N 1
ATOM 5782 C CA . ALA B 1 374 ? -19.969 -14.156 6.137 1 94.44 374 ALA B CA 1
ATOM 5783 C C . ALA B 1 374 ? -20.125 -15.672 6.133 1 94.44 374 ALA B C 1
ATOM 5785 O O . ALA B 1 374 ? -19.203 -16.406 5.738 1 94.44 374 ALA B O 1
ATOM 5786 N N . GLN B 1 375 ? -21.281 -16.078 6.539 1 93.06 375 GLN B N 1
ATOM 5787 C CA . GLN B 1 375 ? -21.547 -17.516 6.629 1 93.06 375 GLN B CA 1
ATOM 5788 C C . GLN B 1 375 ? -21.594 -18.156 5.242 1 93.06 375 GLN B C 1
ATOM 5790 O O . GLN B 1 375 ? -21.188 -19.297 5.062 1 93.06 375 GLN B O 1
ATOM 5795 N N . ALA B 1 376 ? -22.016 -17.375 4.266 1 94.81 376 ALA B N 1
ATOM 5796 C CA . ALA B 1 376 ? -22.062 -17.891 2.898 1 94.81 376 ALA B CA 1
ATOM 5797 C C . ALA B 1 376 ? -20.672 -18.297 2.408 1 94.81 376 ALA B C 1
ATOM 5799 O O . ALA B 1 376 ? -20.531 -19.297 1.713 1 94.81 376 ALA B O 1
ATOM 5800 N N . LEU B 1 377 ? -19.688 -17.547 2.73 1 95.94 377 LEU B N 1
ATOM 5801 C CA . LEU B 1 377 ? -18.328 -17.875 2.348 1 95.94 377 LEU B CA 1
ATOM 5802 C C . LEU B 1 377 ? -17.812 -19.062 3.164 1 95.94 377 LEU B C 1
ATOM 5804 O O . LEU B 1 377 ? -17.109 -19.938 2.635 1 95.94 377 LEU B O 1
ATOM 5808 N N . LYS B 1 378 ? -18.188 -19.125 4.445 1 91.69 378 LYS B N 1
ATOM 5809 C CA . LYS B 1 378 ? -17.734 -20.203 5.32 1 91.69 378 LYS B CA 1
ATOM 5810 C C . LYS B 1 378 ? -18.328 -21.531 4.902 1 91.69 378 LYS B C 1
ATOM 5812 O O . LYS B 1 378 ? -17.719 -22.578 5.09 1 91.69 378 LYS B O 1
ATOM 5817 N N . GLN B 1 379 ? -19.453 -21.484 4.371 1 90.06 379 GLN B N 1
ATOM 5818 C CA . GLN B 1 379 ? -20.125 -22.688 3.926 1 90.06 379 GLN B CA 1
ATOM 5819 C C . GLN B 1 379 ? -19.375 -23.328 2.758 1 90.06 379 GLN B C 1
ATOM 5821 O O . GLN B 1 379 ? -19.359 -24.562 2.625 1 90.06 379 GLN B O 1
ATOM 5826 N N . ALA B 1 380 ? -18.891 -22.516 1.943 1 91.12 380 ALA B N 1
ATOM 5827 C CA . ALA B 1 380 ? -18.125 -23.047 0.812 1 91.12 380 ALA B CA 1
ATOM 5828 C C . ALA B 1 380 ? -16.891 -23.797 1.288 1 91.12 380 ALA B C 1
ATOM 5830 O O . ALA B 1 380 ? -16.516 -24.828 0.719 1 91.12 380 ALA B O 1
#